Protein AF-A0A923ECX7-F1 (afdb_monomer_lite)

Foldseek 3Di:
DDDDPPPPPPPPPPDDDPVNVVVVVVVVVVVVVVVVVVVVVVVVVVVQVVLVVVQVVLVVQLCVVVQVLQQQFQDKDAPPDDDQWGIWGQGPVRKIKTWGWDFDQDAPNFTWIWIWIDTPVDIDTSHTQFHPNAWDFDDDPQKTWIWTWHAGNNRDTDIDIDIHGYLHPQDDDDDDDDDDDDDDDPPDDDDPPPLAADDDDAWFEWDCGNNDTDGDPDPVDDIFEYEDDELAEDEHQEHAAATEAEYEADANYEQEYEAQYDYEAHYQEYAHENYEYEYEYEEQHEHEYAYEHAEEYEEENYEAYYHYHYAQHYEWEYHHEYQYEYAYENYEAEFEEEHNYETEYEHEYQEEYAYELYEHEYEYAAQYEFEYYHEYQAEYHHHNYEHEGDYHHNYEYEYEYEYNHYYDHDYDYDDDPYDYHYD

InterPro domains:
  IPR012902 Prokaryotic N-terminal methylation site [PF07963] (13-36)
  IPR012902 Prokaryotic N-terminal methylation site [PS00409] (14-34)
  IPR012902 Prokaryotic N-terminal methylation site [TIGR02532] (13-35)

Secondary structure (DSSP, 8-state):
--------------PPPHHHHHHHHHHHHHHHHHHHHHHHHHHHHHHHHHHHHHHHHHHHHHHHHHHHHHHHEEEEEE--SSSSEEEEEEETTS-EEEEEEEEEEEETTEEEEEEEEE-SS-EEEEEEEEEEEEEEEEEETTEEEEEEEEE-TTS-EEEEEEEEE-GGGSS--PPPP--------TT-PPP---TT-EEEESS--EEEETTEEEE---TTS-TTEEEE-TT-EEEEEEEEEEESSEEEE-TT-EEEEEEEEEEEEEESEEEEES-EEEEEEESS-EEEEEEEESS-EEEES-EEEEEEE-STT-EEEEEEEESS-EEEES-EEEEEE-SSPEEEEEEEESS-EEEET-EEEEEEETT-EEEEEEEESS-EEEEEEEEEEEEESS-EEEEEEEESS-EEEEE---SS-PEEEE-

pLDDT: mean 78.57, std 20.18, range [27.91, 98.38]

Sequence (423 aa):
MNLYRINNICYYKKGFTLLELIISLSILSFVIGTAYILINSSSRLVKRQVSNTNSQDDIRMAVEWITKDIKEGKEIICNSGQGDELYVVKKENNKIIKYKKKESGKISNENIYKIIRESDKDKFILVENICKDGFSIDKKDNLYNVSLIIKDKLNKDRYMKFNVSSRMNLAIVDKPDEGDSDNKDPTKPYIDIDNNGKFDGEDYNVDFINGIYHWKDDKKYEKGVLVFPSNFIVNGTTIICNCRDGIRIDENVILGTTNEGKINLITKNLIARKAIININGHGNKNEQINIQTTGVINVQYAKLIAYGQGSHKSKTSVNIKSQGSIDGSYCEITSNGGGGSFGNVQIYSSSSIMLGYSKIQCSSNGNGKSEVVINANGAINCSYSNVIANKNGNSNSYIKISSLGGTNASFATKEGNGMIIIK

Structure (mmCIF, N/CA/C/O backbone):
data_AF-A0A923ECX7-F1
#
_entry.id   AF-A0A923ECX7-F1
#
loop_
_atom_site.group_PDB
_atom_site.id
_atom_site.type_symbol
_atom_site.label_atom_id
_atom_site.label_alt_id
_atom_site.label_comp_id
_atom_site.label_asym_id
_atom_site.label_entity_id
_atom_site.label_seq_id
_atom_site.pdbx_PDB_ins_code
_atom_site.Cartn_x
_atom_site.Cartn_y
_atom_site.Cartn_z
_atom_site.occupancy
_atom_site.B_iso_or_equiv
_atom_site.auth_seq_id
_atom_site.auth_comp_id
_atom_site.auth_asym_id
_atom_site.auth_atom_id
_atom_site.pdbx_PDB_model_num
ATOM 1 N N . MET A 1 1 ? 61.532 49.252 -52.224 1.00 44.12 1 MET A N 1
ATOM 2 C CA . MET A 1 1 ? 61.293 50.566 -51.595 1.00 44.12 1 MET A CA 1
ATOM 3 C C . MET A 1 1 ? 59.875 50.559 -51.037 1.00 44.12 1 MET A C 1
ATOM 5 O O . MET A 1 1 ? 58.923 50.798 -51.762 1.00 44.12 1 MET A O 1
ATOM 9 N N . ASN A 1 2 ? 59.745 50.130 -49.781 1.00 44.38 2 ASN A N 1
ATOM 10 C CA . ASN A 1 2 ? 58.521 50.258 -48.989 1.00 44.38 2 ASN A CA 1
ATOM 11 C C . ASN A 1 2 ? 58.399 51.714 -48.526 1.00 44.38 2 ASN A C 1
ATOM 13 O O . ASN A 1 2 ? 59.413 52.265 -48.112 1.00 44.38 2 ASN A O 1
ATOM 17 N N . LEU A 1 3 ? 57.196 52.295 -48.521 1.00 42.22 3 LEU A N 1
ATOM 18 C CA . LEU A 1 3 ? 56.516 52.703 -47.281 1.00 42.22 3 LEU A CA 1
ATOM 19 C C . LEU A 1 3 ? 55.187 53.428 -47.571 1.00 42.22 3 LEU A C 1
ATOM 21 O O . LEU A 1 3 ? 55.149 54.546 -48.067 1.00 42.22 3 LEU A O 1
ATOM 25 N N . TYR A 1 4 ? 54.108 52.737 -47.195 1.00 47.16 4 TYR A N 1
ATOM 26 C CA . TYR A 1 4 ? 52.995 53.234 -46.383 1.00 47.16 4 TYR A CA 1
ATOM 27 C C . TYR A 1 4 ? 52.273 54.519 -46.810 1.00 47.16 4 TYR A C 1
ATOM 29 O O . TYR A 1 4 ? 52.542 55.619 -46.333 1.00 47.16 4 TYR A O 1
ATOM 37 N N . ARG A 1 5 ? 51.183 54.323 -47.556 1.00 48.28 5 ARG A N 1
ATOM 38 C CA . ARG A 1 5 ? 50.031 55.229 -47.541 1.00 48.28 5 ARG A CA 1
ATOM 39 C C . ARG A 1 5 ? 49.130 54.821 -46.369 1.00 48.28 5 ARG A C 1
ATOM 41 O O . ARG A 1 5 ? 48.345 53.883 -46.478 1.00 48.28 5 ARG A O 1
ATOM 48 N N . ILE A 1 6 ? 49.295 55.482 -45.224 1.00 54.34 6 ILE A N 1
ATOM 49 C CA . ILE A 1 6 ? 48.416 55.329 -44.057 1.00 54.34 6 ILE A CA 1
ATOM 50 C C . ILE A 1 6 ? 47.076 55.991 -44.401 1.00 54.34 6 ILE A C 1
ATOM 52 O O . ILE A 1 6 ? 46.907 57.199 -44.251 1.00 54.34 6 ILE A O 1
ATOM 56 N N . ASN A 1 7 ? 46.117 55.201 -44.882 1.00 51.62 7 ASN A N 1
ATOM 57 C CA . ASN A 1 7 ? 44.710 55.582 -44.826 1.00 51.62 7 ASN A CA 1
ATOM 58 C C . ASN A 1 7 ? 44.239 55.359 -43.388 1.00 51.62 7 ASN A C 1
ATOM 60 O O . ASN A 1 7 ? 43.848 54.253 -43.015 1.00 51.62 7 ASN A O 1
ATOM 64 N N . ASN A 1 8 ? 44.293 56.414 -42.577 1.00 52.91 8 ASN A N 1
ATOM 65 C CA . ASN A 1 8 ? 43.590 56.471 -41.301 1.00 52.91 8 ASN A CA 1
ATOM 66 C C . ASN A 1 8 ? 42.079 56.426 -41.572 1.00 52.91 8 ASN A C 1
ATOM 68 O O . ASN A 1 8 ? 41.417 57.457 -41.674 1.00 52.91 8 ASN A O 1
ATOM 72 N N . ILE A 1 9 ? 41.526 55.218 -41.704 1.00 57.53 9 ILE A N 1
ATOM 73 C CA . ILE A 1 9 ? 40.089 54.986 -41.570 1.00 57.53 9 ILE A CA 1
ATOM 74 C C . ILE A 1 9 ? 39.787 55.183 -40.089 1.00 57.53 9 ILE A C 1
ATOM 76 O O . ILE A 1 9 ? 39.960 54.289 -39.261 1.00 57.53 9 ILE A O 1
ATOM 80 N N . CYS A 1 10 ? 39.398 56.407 -39.749 1.00 55.47 10 CYS A N 1
ATOM 81 C CA . CYS A 1 10 ? 38.879 56.739 -38.439 1.00 55.47 10 CYS A CA 1
ATOM 82 C C . CYS A 1 10 ? 37.542 55.998 -38.288 1.00 55.47 10 CYS A C 1
ATOM 84 O O . CYS A 1 10 ? 36.508 56.443 -38.786 1.00 55.47 10 CYS A O 1
ATOM 86 N N . TYR A 1 11 ? 37.572 54.815 -37.671 1.00 56.34 11 TYR A N 1
ATOM 87 C CA . TYR A 1 11 ? 36.369 54.094 -37.278 1.00 56.34 11 TYR A CA 1
ATOM 88 C C . TYR A 1 11 ? 35.638 54.944 -36.238 1.00 56.34 11 TYR A C 1
ATOM 90 O O . TYR A 1 11 ? 35.930 54.866 -35.044 1.00 56.34 11 TYR A O 1
ATOM 98 N N . TYR A 1 12 ? 34.683 55.762 -36.681 1.00 54.53 12 TYR A N 1
ATOM 99 C CA . TYR A 1 12 ? 33.676 56.328 -35.794 1.00 54.53 12 TYR A CA 1
ATOM 100 C C . TYR A 1 12 ? 32.931 55.154 -35.159 1.00 54.53 12 TYR A C 1
ATOM 102 O O . TYR A 1 12 ? 32.028 54.567 -35.759 1.00 54.53 12 TYR A O 1
ATOM 110 N N . LYS A 1 13 ? 33.338 54.771 -33.944 1.00 62.47 13 LYS A N 1
ATOM 111 C CA . LYS A 1 13 ? 32.546 53.891 -33.090 1.00 62.47 13 LYS A CA 1
ATOM 112 C C . LYS A 1 13 ? 31.227 54.621 -32.863 1.00 62.47 13 LYS A C 1
ATOM 114 O O . LYS A 1 13 ? 31.199 55.603 -32.126 1.00 62.47 13 LYS A O 1
ATOM 119 N N . LYS A 1 14 ? 30.166 54.202 -33.560 1.00 66.38 14 LYS A N 1
ATOM 120 C CA . LYS A 1 14 ? 28.811 54.723 -33.357 1.00 66.38 14 LYS A CA 1
ATOM 121 C C . LYS A 1 14 ? 28.456 54.487 -31.889 1.00 66.38 14 LYS A C 1
ATOM 123 O O . LYS A 1 14 ? 28.218 53.352 -31.488 1.00 66.38 14 LYS A O 1
ATOM 128 N N . GLY A 1 15 ? 28.544 55.539 -31.080 1.00 70.69 15 GLY A N 1
ATOM 129 C CA . GLY A 1 15 ? 28.061 55.517 -29.707 1.00 70.69 15 GLY A CA 1
ATOM 130 C C . GLY A 1 15 ? 26.546 55.354 -29.705 1.00 70.69 15 GLY A C 1
ATOM 131 O O . GLY A 1 15 ? 25.884 55.724 -30.674 1.00 70.69 15 GLY A O 1
ATOM 132 N N . PHE A 1 16 ? 26.006 54.798 -28.623 1.00 74.38 16 PHE A N 1
ATOM 133 C CA . PHE A 1 16 ? 24.562 54.770 -28.409 1.00 74.38 16 PHE A CA 1
ATOM 134 C C . PHE A 1 16 ? 24.008 56.190 -28.456 1.00 74.38 16 PHE A C 1
ATOM 136 O O . PHE A 1 16 ? 24.549 57.099 -27.819 1.00 74.38 16 PHE A O 1
ATOM 143 N N . THR A 1 17 ? 22.924 56.385 -29.199 1.00 87.62 17 THR A N 1
ATOM 144 C CA . THR A 1 17 ? 22.211 57.658 -29.147 1.00 87.62 17 THR A CA 1
ATOM 145 C C . THR A 1 17 ? 21.542 57.803 -27.778 1.00 87.62 17 THR A C 1
ATOM 147 O O . THR A 1 17 ? 21.136 56.822 -27.152 1.00 87.62 17 THR A O 1
ATOM 150 N N . LEU A 1 18 ? 21.413 59.041 -27.290 1.00 86.00 18 LEU A N 1
ATOM 151 C CA . LEU A 1 18 ? 20.777 59.322 -25.997 1.00 86.00 18 LEU A CA 1
ATOM 152 C C . LEU A 1 18 ? 19.361 58.719 -25.913 1.00 86.00 18 LEU A C 1
ATOM 154 O O . LEU A 1 18 ? 18.953 58.221 -24.867 1.00 86.00 18 LEU A O 1
ATOM 158 N N . LEU A 1 19 ? 18.634 58.719 -27.034 1.00 90.56 19 LEU A N 1
ATOM 159 C CA . LEU A 1 19 ? 17.286 58.166 -27.135 1.00 90.56 19 LEU A CA 1
ATOM 160 C C . LEU A 1 19 ? 17.271 56.634 -26.996 1.00 90.56 19 LEU A C 1
ATOM 162 O O . LEU A 1 19 ? 16.462 56.105 -26.237 1.00 90.56 19 LEU A O 1
ATOM 166 N N . GLU A 1 20 ? 18.194 55.921 -27.648 1.00 87.50 20 GLU A N 1
ATOM 167 C CA . GLU A 1 20 ? 18.338 54.465 -27.482 1.00 87.50 20 GLU A CA 1
ATOM 168 C C . GLU A 1 20 ? 18.695 54.090 -26.039 1.00 87.50 20 GLU A C 1
ATOM 170 O O . GLU A 1 20 ? 18.205 53.083 -25.524 1.00 87.50 20 GLU A O 1
ATOM 175 N N . LEU A 1 21 ? 19.499 54.914 -25.358 1.00 91.62 21 LEU A N 1
ATOM 176 C CA . LEU A 1 21 ? 19.841 54.711 -23.952 1.00 91.62 21 LEU A CA 1
ATOM 177 C C . LEU A 1 21 ? 18.613 54.866 -23.040 1.00 91.62 21 LEU A C 1
ATOM 179 O O . LEU A 1 21 ? 18.377 54.010 -22.190 1.00 91.62 21 LEU A O 1
ATOM 183 N N . ILE A 1 22 ? 17.799 55.909 -23.236 1.00 94.81 22 ILE A N 1
ATOM 184 C CA . ILE A 1 22 ? 16.573 56.136 -22.449 1.00 94.81 22 ILE A CA 1
ATOM 185 C C . ILE A 1 22 ? 15.572 54.991 -22.645 1.00 94.81 22 ILE A C 1
ATOM 187 O O . ILE A 1 22 ? 15.003 54.491 -21.670 1.00 94.81 22 ILE A O 1
ATOM 191 N N . ILE A 1 23 ? 15.381 54.537 -23.888 1.00 94.69 23 ILE A N 1
ATOM 192 C CA . ILE A 1 23 ? 14.493 53.407 -24.194 1.00 94.69 23 ILE A CA 1
ATOM 193 C C . ILE A 1 23 ? 15.022 52.125 -23.541 1.00 94.69 23 ILE A C 1
ATOM 195 O O . ILE A 1 23 ? 14.266 51.421 -22.871 1.00 94.69 23 ILE A O 1
ATOM 199 N N . SER A 1 24 ? 16.323 51.850 -23.669 1.00 95.75 24 SER A N 1
ATOM 200 C CA . SER A 1 24 ? 16.950 50.659 -23.083 1.00 95.75 24 SER A CA 1
ATOM 201 C C . SER A 1 24 ? 16.839 50.648 -21.559 1.00 95.75 24 SER A C 1
ATOM 203 O O . SER A 1 24 ? 16.496 49.621 -20.977 1.00 95.75 24 SER A O 1
ATOM 205 N N . LEU A 1 25 ? 17.062 51.794 -20.906 1.00 95.69 25 LEU A N 1
ATOM 206 C CA . LEU A 1 25 ? 16.891 51.938 -19.460 1.00 95.69 25 LEU A CA 1
ATOM 207 C C . LEU A 1 25 ? 15.435 51.735 -19.038 1.00 95.69 25 LEU A C 1
ATOM 209 O O . LEU A 1 25 ? 15.187 51.046 -18.054 1.00 95.69 25 LEU A O 1
ATOM 213 N N . SER A 1 26 ? 14.475 52.260 -19.800 1.00 95.06 26 SER A N 1
ATOM 214 C CA . SER A 1 26 ? 13.045 52.104 -19.502 1.00 95.06 26 SER A CA 1
ATOM 215 C C . SER A 1 26 ? 12.607 50.639 -19.577 1.00 95.06 26 SER A C 1
ATOM 217 O O . SER A 1 26 ? 11.940 50.137 -18.669 1.00 95.06 26 SER A O 1
ATOM 219 N N . ILE A 1 27 ? 13.037 49.923 -20.623 1.00 96.56 27 ILE A N 1
ATOM 220 C CA . ILE A 1 27 ? 12.780 48.484 -20.768 1.00 96.56 27 ILE A CA 1
ATOM 221 C C . ILE A 1 27 ? 13.458 47.716 -19.630 1.00 96.56 27 ILE A C 1
ATOM 223 O O . ILE A 1 27 ? 12.826 46.869 -19.000 1.00 96.56 27 ILE A O 1
ATOM 227 N N . LEU A 1 28 ? 14.716 48.035 -19.316 1.00 96.31 28 LEU A N 1
ATOM 228 C CA . LEU A 1 28 ? 15.448 47.379 -18.238 1.00 96.31 28 LEU A CA 1
ATOM 229 C C . LEU A 1 28 ? 14.767 47.588 -16.877 1.00 96.31 28 LEU A C 1
ATOM 231 O O . LEU A 1 28 ? 14.611 46.629 -16.126 1.00 96.31 28 LEU A O 1
ATOM 235 N N . SER A 1 29 ? 14.300 48.801 -16.568 1.00 97.00 29 SER A N 1
ATOM 236 C CA . SER A 1 29 ? 13.544 49.080 -15.341 1.00 97.00 29 SER A CA 1
ATOM 237 C C . SER A 1 29 ? 12.246 48.275 -15.269 1.00 97.00 29 SER A C 1
ATOM 239 O O . SER A 1 29 ? 11.916 47.748 -14.207 1.00 97.00 29 SER A O 1
ATOM 241 N N . PHE A 1 30 ? 11.539 48.113 -16.390 1.00 97.06 30 PHE A N 1
ATOM 242 C CA . PHE A 1 30 ? 10.338 47.278 -16.451 1.00 97.06 30 PHE A CA 1
ATOM 243 C C . PHE A 1 30 ? 10.651 45.791 -16.214 1.00 97.06 30 PHE A C 1
ATOM 245 O O . PHE A 1 30 ? 9.969 45.118 -15.436 1.00 97.06 30 PHE A O 1
ATOM 252 N N . VAL A 1 31 ? 11.723 45.277 -16.823 1.00 97.06 31 VAL A N 1
ATOM 253 C CA . VAL A 1 31 ? 12.187 43.895 -16.618 1.00 97.06 31 VAL A CA 1
ATOM 254 C C . VAL A 1 31 ? 12.601 43.664 -15.162 1.00 97.06 31 VAL A C 1
ATOM 256 O O . VAL A 1 31 ? 12.205 42.671 -14.556 1.00 97.06 31 VAL A O 1
ATOM 259 N N . ILE A 1 32 ? 13.332 44.600 -14.553 1.00 97.19 32 ILE A N 1
ATOM 260 C CA . ILE A 1 32 ? 13.718 44.511 -13.137 1.00 97.19 32 ILE A CA 1
ATOM 261 C C . ILE A 1 32 ? 12.479 44.561 -12.233 1.00 97.19 32 ILE A C 1
ATOM 263 O O . ILE A 1 32 ? 12.372 43.771 -11.294 1.00 97.19 32 ILE A O 1
ATOM 267 N N . GLY A 1 33 ? 11.517 45.442 -12.523 1.00 97.56 33 GLY A N 1
ATOM 268 C CA . GLY A 1 33 ? 10.275 45.554 -11.756 1.00 97.56 33 GLY A CA 1
ATOM 269 C C . GLY A 1 33 ? 9.442 44.270 -11.791 1.00 97.56 33 GLY A C 1
ATOM 270 O O . GLY A 1 33 ? 9.009 43.776 -10.748 1.00 97.56 33 GLY A O 1
ATOM 271 N N . THR A 1 34 ? 9.267 43.680 -12.974 1.00 96.00 34 THR A N 1
ATOM 272 C CA . THR A 1 34 ? 8.549 42.404 -13.133 1.00 96.00 34 THR A CA 1
ATOM 273 C C . THR A 1 34 ? 9.282 41.249 -12.449 1.00 96.00 34 THR A C 1
ATOM 275 O O . THR A 1 34 ? 8.654 40.486 -11.710 1.00 96.00 34 THR A O 1
ATOM 278 N N . ALA A 1 35 ? 10.609 41.161 -12.592 1.00 95.44 35 ALA A N 1
ATOM 279 C CA . ALA A 1 35 ? 11.425 40.172 -11.889 1.00 95.44 35 ALA A CA 1
ATOM 280 C C . ALA A 1 35 ? 11.294 40.299 -10.361 1.00 95.44 35 ALA A C 1
ATOM 282 O O . ALA A 1 35 ? 11.102 39.298 -9.670 1.00 95.44 35 ALA A O 1
ATOM 283 N N . TYR A 1 36 ? 11.315 41.523 -9.825 1.00 96.88 36 TYR A N 1
ATOM 284 C CA . TYR A 1 36 ? 11.141 41.769 -8.393 1.00 96.88 36 TYR A CA 1
ATOM 285 C C . TYR A 1 36 ? 9.770 41.297 -7.879 1.00 96.88 36 TYR A C 1
ATOM 287 O O . TYR A 1 36 ? 9.687 40.630 -6.843 1.00 96.88 36 TYR A O 1
ATOM 295 N N . ILE A 1 37 ? 8.688 41.579 -8.616 1.00 95.38 37 ILE A N 1
ATOM 296 C CA . ILE A 1 37 ? 7.331 41.123 -8.269 1.00 95.38 37 ILE A CA 1
ATOM 297 C C . ILE A 1 37 ? 7.249 39.589 -8.279 1.00 95.38 37 ILE A C 1
ATOM 299 O O . ILE A 1 37 ? 6.684 38.990 -7.355 1.00 95.38 37 ILE A O 1
ATOM 303 N N . LEU A 1 38 ? 7.842 38.938 -9.283 1.00 93.25 38 LEU A N 1
ATOM 304 C CA . LEU A 1 38 ? 7.884 37.477 -9.383 1.00 93.25 38 LEU A CA 1
ATOM 305 C C . LEU A 1 38 ? 8.668 36.843 -8.229 1.00 93.25 38 LEU A C 1
ATOM 307 O O . LEU A 1 38 ? 8.201 35.879 -7.622 1.00 93.25 38 LEU A O 1
ATOM 311 N N . ILE A 1 39 ? 9.817 37.411 -7.861 1.00 94.50 39 ILE A N 1
ATOM 312 C CA . ILE A 1 39 ? 10.623 36.919 -6.735 1.00 94.50 39 ILE A CA 1
ATOM 313 C C . ILE A 1 39 ? 9.860 37.076 -5.414 1.00 94.50 39 ILE A C 1
ATOM 315 O O . ILE A 1 39 ? 9.792 36.138 -4.616 1.00 94.50 39 ILE A O 1
ATOM 319 N N . ASN A 1 40 ? 9.235 38.233 -5.178 1.00 91.50 40 ASN A N 1
ATOM 320 C CA . ASN A 1 40 ? 8.508 38.491 -3.935 1.00 91.50 40 ASN A CA 1
ATOM 321 C C . ASN A 1 40 ? 7.253 37.607 -3.807 1.00 91.50 40 ASN A C 1
ATOM 323 O O . ASN A 1 40 ? 6.985 37.044 -2.742 1.00 91.50 40 ASN A O 1
ATOM 327 N N . SER A 1 41 ? 6.499 37.429 -4.896 1.00 89.62 41 SER A N 1
ATOM 328 C CA . SER A 1 41 ? 5.339 36.527 -4.922 1.00 89.62 41 SER A CA 1
ATOM 329 C C . SER A 1 41 ? 5.745 35.065 -4.707 1.00 89.62 41 SER A C 1
ATOM 331 O O . SER A 1 41 ? 5.146 34.391 -3.865 1.00 89.62 41 SER A O 1
ATOM 333 N N . SER A 1 42 ? 6.818 34.608 -5.357 1.00 89.06 42 SER A N 1
ATOM 334 C CA . SER A 1 42 ? 7.366 33.257 -5.177 1.00 89.06 42 SER A CA 1
ATOM 335 C C . SER A 1 42 ? 7.837 33.021 -3.742 1.00 89.06 42 SER A C 1
ATOM 337 O O . SER A 1 42 ? 7.477 32.019 -3.128 1.00 89.06 42 SER A O 1
ATOM 339 N N . SER A 1 43 ? 8.561 33.976 -3.149 1.00 89.69 43 SER A N 1
ATOM 340 C CA . SER A 1 43 ? 9.013 33.885 -1.754 1.00 89.69 43 SER A CA 1
ATOM 341 C C . SER A 1 43 ? 7.839 33.766 -0.774 1.00 89.69 43 SER A C 1
ATOM 343 O O . SER A 1 43 ? 7.860 32.938 0.141 1.00 89.69 43 SER A O 1
ATOM 345 N N . ARG A 1 44 ? 6.768 34.546 -0.981 1.00 83.38 44 ARG A N 1
ATOM 346 C CA . ARG A 1 44 ? 5.542 34.459 -0.170 1.00 83.38 44 ARG A CA 1
ATOM 347 C C . ARG A 1 44 ? 4.851 33.103 -0.319 1.00 83.38 44 ARG A C 1
ATOM 349 O O . ARG A 1 44 ? 4.377 32.562 0.680 1.00 83.38 44 ARG A O 1
ATOM 356 N N . LEU A 1 45 ? 4.800 32.553 -1.532 1.00 83.62 45 LEU A N 1
ATOM 357 C CA . LEU A 1 45 ? 4.201 31.246 -1.802 1.00 83.62 45 LEU A CA 1
ATOM 358 C C . LEU A 1 45 ? 4.989 30.120 -1.125 1.00 83.62 45 LEU A C 1
ATOM 360 O O . LEU A 1 45 ? 4.395 29.327 -0.398 1.00 83.62 45 LEU A O 1
ATOM 364 N N . VAL A 1 46 ? 6.317 30.111 -1.265 1.00 83.75 46 VAL A N 1
ATOM 365 C CA . VAL A 1 46 ? 7.191 29.122 -0.613 1.00 83.75 46 VAL A CA 1
ATOM 366 C C . VAL A 1 46 ? 7.035 29.179 0.906 1.00 83.75 46 VAL A C 1
ATOM 368 O O . VAL A 1 46 ? 6.824 28.149 1.540 1.00 83.75 46 VAL A O 1
ATOM 371 N N . LYS A 1 47 ? 7.034 30.376 1.508 1.00 76.38 47 LYS A N 1
ATOM 372 C CA . LYS A 1 47 ? 6.813 30.529 2.959 1.00 76.38 47 LYS A CA 1
ATOM 373 C C . LYS A 1 47 ? 5.453 29.984 3.410 1.00 76.38 47 LYS A C 1
ATOM 375 O O . LYS A 1 47 ? 5.367 29.373 4.475 1.00 76.38 47 LYS A O 1
ATOM 380 N N . ARG A 1 48 ? 4.393 30.183 2.617 1.00 76.81 48 ARG A N 1
ATOM 381 C CA . ARG A 1 48 ? 3.064 29.606 2.890 1.00 76.81 48 ARG A CA 1
ATOM 382 C C . ARG A 1 48 ? 3.080 28.084 2.786 1.00 76.81 48 ARG A C 1
ATOM 384 O O . ARG A 1 48 ? 2.509 27.424 3.647 1.00 76.81 48 ARG A O 1
ATOM 391 N N . GLN A 1 49 ? 3.745 27.538 1.773 1.00 78.69 49 GLN A N 1
ATOM 392 C CA . GLN A 1 49 ? 3.836 26.097 1.563 1.00 78.69 49 GLN A CA 1
ATOM 393 C C . GLN A 1 49 ? 4.609 25.411 2.690 1.00 78.69 49 GLN A C 1
ATOM 395 O O . GLN A 1 49 ? 4.073 24.491 3.294 1.00 78.69 49 GLN A O 1
ATOM 400 N N . VAL A 1 50 ? 5.789 25.924 3.056 1.00 77.50 50 VAL A N 1
ATOM 401 C CA . VAL A 1 50 ? 6.571 25.418 4.198 1.00 77.50 50 VAL A CA 1
ATOM 402 C C . VAL A 1 50 ? 5.746 25.463 5.483 1.00 77.50 50 VAL A C 1
ATOM 404 O O . VAL A 1 50 ? 5.701 24.493 6.230 1.00 77.50 50 VAL A O 1
ATOM 407 N N . SER A 1 51 ? 5.026 26.564 5.724 1.00 74.19 51 SER A N 1
ATOM 408 C CA . SER A 1 51 ? 4.163 26.662 6.901 1.00 74.19 51 SER A CA 1
ATOM 409 C C . SER A 1 51 ? 3.030 25.635 6.897 1.00 74.19 51 SER A C 1
ATOM 411 O O . SER A 1 51 ? 2.687 25.132 7.959 1.00 74.19 51 SER A O 1
ATOM 413 N N . ASN A 1 52 ? 2.437 25.344 5.737 1.00 74.50 52 ASN A N 1
ATOM 414 C CA . ASN A 1 52 ? 1.379 24.344 5.619 1.00 74.50 52 ASN A CA 1
ATOM 415 C C . ASN A 1 52 ? 1.909 22.926 5.839 1.00 74.50 52 ASN A C 1
ATOM 417 O O . ASN A 1 52 ? 1.239 22.152 6.517 1.00 74.50 52 ASN A O 1
ATOM 421 N N . THR A 1 53 ? 3.085 22.606 5.292 1.00 77.06 53 THR A N 1
ATOM 422 C CA . THR A 1 53 ? 3.746 21.309 5.479 1.00 77.06 53 THR A CA 1
ATOM 423 C C . THR A 1 53 ? 4.064 21.075 6.950 1.00 77.06 53 THR A C 1
ATOM 425 O O . THR A 1 53 ? 3.618 20.078 7.503 1.00 77.06 53 THR A O 1
ATOM 428 N N . ASN A 1 54 ? 4.704 22.038 7.621 1.00 77.69 54 ASN A N 1
ATOM 429 C CA . ASN A 1 54 ? 5.027 21.903 9.043 1.00 77.69 54 ASN A CA 1
ATOM 430 C C . ASN A 1 54 ? 3.765 21.698 9.895 1.00 77.69 54 ASN A C 1
ATOM 432 O O . ASN A 1 54 ? 3.724 20.800 10.724 1.00 77.69 54 ASN A O 1
ATOM 436 N N . SER A 1 55 ? 2.693 22.460 9.640 1.00 77.31 55 SER A N 1
ATOM 437 C CA . SER A 1 55 ? 1.428 22.256 10.357 1.00 77.31 55 SER A CA 1
ATOM 438 C C . SER A 1 55 ? 0.804 20.881 10.095 1.00 77.31 55 SER A C 1
ATOM 440 O O . SER A 1 55 ? 0.165 20.334 10.986 1.00 77.31 55 SER A O 1
ATOM 442 N N . GLN A 1 56 ? 0.952 20.314 8.893 1.00 79.56 56 GLN A N 1
ATOM 443 C CA . GLN A 1 56 ? 0.481 18.956 8.594 1.00 79.56 56 GLN A CA 1
ATOM 444 C C . GLN A 1 56 ? 1.309 17.889 9.317 1.00 79.56 56 GLN A C 1
ATOM 446 O O . GLN A 1 56 ? 0.737 16.912 9.803 1.00 79.56 56 GLN A O 1
ATOM 451 N N . ASP A 1 57 ? 2.621 18.086 9.421 1.00 79.25 57 ASP A N 1
ATOM 452 C CA . ASP A 1 57 ? 3.511 17.179 10.145 1.00 79.25 57 ASP A CA 1
ATOM 453 C C . ASP A 1 57 ? 3.248 17.221 11.658 1.00 79.25 57 ASP A C 1
ATOM 455 O O . ASP A 1 57 ? 3.100 16.165 12.277 1.00 79.25 57 ASP A O 1
ATOM 459 N N . ASP A 1 58 ? 3.063 18.414 12.237 1.00 82.62 58 ASP A N 1
ATOM 460 C CA . ASP A 1 58 ? 2.673 18.588 13.644 1.00 82.62 58 ASP A CA 1
ATOM 461 C C . ASP A 1 58 ? 1.335 17.895 13.936 1.00 82.62 58 ASP A C 1
ATOM 463 O O . ASP A 1 58 ? 1.188 17.173 14.923 1.00 82.62 58 ASP A O 1
ATOM 467 N N . ILE A 1 59 ? 0.358 18.055 13.035 1.00 83.44 59 ILE A N 1
ATOM 468 C CA . ILE A 1 59 ? -0.937 17.372 13.108 1.00 83.44 59 ILE A CA 1
ATOM 469 C C . ILE A 1 59 ? -0.757 15.855 13.107 1.00 83.44 59 ILE A C 1
ATOM 471 O O . ILE A 1 59 ? -1.332 15.155 13.943 1.00 83.44 59 ILE A O 1
ATOM 475 N N . ARG A 1 60 ? 0.025 15.334 12.159 1.00 82.44 60 ARG A N 1
ATOM 476 C CA . ARG A 1 60 ? 0.262 13.898 12.024 1.00 82.44 60 ARG A CA 1
ATOM 477 C C . ARG A 1 60 ? 0.900 13.334 13.290 1.00 82.44 60 ARG A C 1
ATOM 479 O O . ARG A 1 60 ? 0.434 12.315 13.796 1.00 82.44 60 ARG A O 1
ATOM 486 N N . MET A 1 61 ? 1.913 14.018 13.816 1.00 87.25 61 MET A N 1
ATOM 487 C CA . MET A 1 61 ? 2.581 13.645 15.059 1.00 87.25 61 MET A CA 1
ATOM 488 C C . MET A 1 61 ? 1.608 13.681 16.246 1.00 87.25 61 MET A C 1
ATOM 490 O O . MET A 1 61 ? 1.593 12.749 17.053 1.00 87.25 61 MET A O 1
ATOM 494 N N . ALA A 1 62 ? 0.752 14.704 16.333 1.00 88.69 62 ALA A N 1
ATOM 495 C CA . ALA A 1 62 ? -0.271 14.800 17.368 1.00 88.69 62 ALA A CA 1
ATOM 496 C C . ALA A 1 62 ? -1.235 13.609 17.340 1.00 88.69 62 ALA A C 1
ATOM 498 O O . ALA A 1 62 ? -1.475 12.986 18.375 1.00 88.69 62 ALA A O 1
ATOM 499 N N . VAL A 1 63 ? -1.739 13.245 16.158 1.00 85.62 63 VAL A N 1
ATOM 500 C CA . VAL A 1 63 ? -2.632 12.090 15.995 1.00 85.62 63 VAL A CA 1
ATOM 501 C C . VAL A 1 63 ? -1.951 10.792 16.366 1.00 85.62 63 VAL A C 1
ATOM 503 O O . VAL A 1 63 ? -2.552 9.986 17.074 1.00 85.62 63 VAL A O 1
ATOM 506 N N . GLU A 1 64 ? -0.718 10.579 15.918 1.00 86.44 64 GLU A N 1
ATOM 507 C CA . GLU A 1 64 ? 0.020 9.351 16.196 1.00 86.44 64 GLU A CA 1
ATOM 508 C C . GLU A 1 64 ? 0.204 9.140 17.703 1.00 86.44 64 GLU A C 1
ATOM 510 O O . GLU A 1 64 ? -0.149 8.082 18.230 1.00 86.44 64 GLU A O 1
ATOM 515 N N . TRP A 1 65 ? 0.663 10.168 18.421 1.00 94.00 65 TRP A N 1
ATOM 516 C CA . TRP A 1 65 ? 0.879 10.085 19.864 1.00 94.00 65 TRP A CA 1
ATOM 517 C C . TRP A 1 65 ? -0.416 9.998 20.664 1.00 94.00 65 TRP A C 1
ATOM 519 O O . TRP A 1 65 ? -0.502 9.157 21.554 1.00 94.00 65 TRP A O 1
ATOM 529 N N . ILE A 1 66 ? -1.435 10.806 20.343 1.00 92.50 66 ILE A N 1
ATOM 530 C CA . ILE A 1 66 ? -2.740 10.719 21.019 1.00 92.50 66 ILE A CA 1
ATOM 531 C C . ILE A 1 66 ? -3.343 9.330 20.799 1.00 92.50 66 ILE A C 1
ATOM 533 O O . ILE A 1 66 ? -3.770 8.683 21.750 1.00 92.50 66 ILE A O 1
ATOM 537 N N . THR A 1 67 ? -3.318 8.825 19.564 1.00 87.88 67 THR A N 1
ATOM 538 C CA . THR A 1 67 ? -3.825 7.486 19.238 1.00 87.88 67 THR A CA 1
ATOM 539 C C . THR A 1 67 ? -3.079 6.409 20.012 1.00 87.88 67 THR A C 1
ATOM 541 O O . THR A 1 67 ? -3.706 5.523 20.592 1.00 87.88 67 THR A O 1
ATOM 544 N N . LYS A 1 68 ? -1.745 6.477 20.038 1.00 89.31 68 LYS A N 1
ATOM 545 C CA . LYS A 1 68 ? -0.906 5.524 20.764 1.00 89.31 68 LYS A CA 1
ATOM 546 C C . LYS A 1 68 ? -1.211 5.533 22.258 1.00 89.31 68 LYS A C 1
ATOM 548 O O . LYS A 1 68 ? -1.401 4.474 22.849 1.00 89.31 68 LYS A O 1
ATOM 553 N N . ASP A 1 69 ? -1.294 6.712 22.863 1.00 92.25 69 ASP A N 1
ATOM 554 C CA . ASP A 1 69 ? -1.514 6.828 24.299 1.00 92.25 69 ASP A CA 1
ATOM 555 C C . ASP A 1 69 ? -2.929 6.417 24.703 1.00 92.25 69 ASP A C 1
ATOM 557 O O . ASP A 1 69 ? -3.070 5.719 25.699 1.00 92.25 69 ASP A O 1
ATOM 561 N N . ILE A 1 70 ? -3.954 6.741 23.907 1.00 89.75 70 ILE A N 1
ATOM 562 C CA . ILE A 1 70 ? -5.324 6.248 24.126 1.00 89.75 70 ILE A CA 1
ATOM 563 C C . ILE A 1 70 ? -5.385 4.717 23.996 1.00 89.75 70 ILE A C 1
ATOM 565 O O . ILE A 1 70 ? -6.051 4.059 24.792 1.00 89.75 70 ILE A O 1
ATOM 569 N N . LYS A 1 71 ? -4.683 4.128 23.017 1.00 82.88 71 LYS A N 1
ATOM 570 C CA . LYS A 1 71 ? -4.646 2.667 22.822 1.00 82.88 71 LYS A CA 1
ATOM 571 C C . LYS A 1 71 ? -3.964 1.930 23.973 1.00 82.88 71 LYS A C 1
ATOM 573 O O . LYS A 1 71 ? -4.417 0.853 24.350 1.00 82.88 71 LYS A O 1
ATOM 578 N N . GLU A 1 72 ? -2.874 2.487 24.492 1.00 85.81 72 GLU A N 1
ATOM 579 C CA . GLU A 1 72 ? -2.100 1.931 25.612 1.00 85.81 72 GLU A CA 1
ATOM 580 C C . GLU A 1 72 ? -2.658 2.336 26.992 1.00 85.81 72 GLU A C 1
ATOM 582 O O . GLU A 1 72 ? -2.179 1.858 28.022 1.00 85.81 72 GLU A O 1
ATOM 587 N N . GLY A 1 73 ? -3.628 3.250 27.029 1.00 86.06 73 GLY A N 1
ATOM 588 C CA . GLY A 1 73 ? -4.240 3.765 28.245 1.00 86.06 73 GLY A CA 1
ATOM 589 C C . GLY A 1 73 ? -5.230 2.779 28.859 1.00 86.06 73 GLY A C 1
ATOM 590 O O . GLY A 1 73 ? -6.099 2.243 28.174 1.00 86.06 73 GLY A O 1
ATOM 591 N N . LYS A 1 74 ? -5.113 2.581 30.173 1.00 85.94 74 LYS A N 1
ATOM 592 C CA . LYS A 1 74 ? -6.092 1.883 31.014 1.00 85.94 74 LYS A CA 1
ATOM 593 C C . LYS A 1 74 ? -7.216 2.810 31.471 1.00 85.94 74 LYS A C 1
ATOM 595 O O . LYS A 1 74 ? -8.308 2.340 31.753 1.00 85.94 74 LYS A O 1
ATOM 600 N N . GLU A 1 75 ? -6.948 4.105 31.592 1.00 88.44 75 GLU A N 1
ATOM 601 C CA . GLU A 1 75 ? -7.930 5.107 32.004 1.00 88.44 75 GLU A CA 1
ATOM 602 C C . GLU A 1 75 ? -7.569 6.458 31.380 1.00 88.44 75 GLU A C 1
ATOM 604 O O . GLU A 1 75 ? -6.392 6.830 31.345 1.00 88.44 75 GLU A O 1
ATOM 609 N N . ILE A 1 76 ? -8.577 7.194 30.905 1.00 89.50 76 ILE A N 1
ATOM 610 C CA . ILE A 1 76 ? -8.434 8.573 30.427 1.00 89.50 76 ILE A CA 1
ATOM 611 C C . ILE A 1 76 ? -9.304 9.453 31.310 1.00 89.50 76 ILE A C 1
ATOM 613 O O . ILE A 1 76 ? -10.526 9.327 31.303 1.00 89.50 76 ILE A O 1
ATOM 617 N N . ILE A 1 77 ? -8.662 10.345 32.053 1.00 91.00 77 ILE A N 1
ATOM 618 C CA . ILE A 1 77 ? -9.323 11.296 32.939 1.00 91.00 77 ILE A CA 1
ATOM 619 C C . ILE A 1 77 ? -9.315 12.655 32.248 1.00 91.00 77 ILE A C 1
ATOM 621 O O . ILE A 1 77 ? -8.254 13.184 31.903 1.00 91.00 77 ILE A O 1
ATOM 625 N N . CYS A 1 78 ? -10.509 13.202 32.031 1.00 85.81 78 CYS A N 1
ATOM 626 C CA . CYS A 1 78 ? -10.690 14.567 31.561 1.00 85.81 78 CYS A CA 1
ATOM 627 C C . CYS A 1 78 ? -10.695 15.502 32.771 1.00 85.81 78 CYS A C 1
ATOM 629 O O . CYS A 1 78 ? -11.600 15.435 33.601 1.00 85.81 78 CYS A O 1
ATOM 631 N N . ASN A 1 79 ? -9.713 16.397 32.858 1.00 80.75 79 ASN A N 1
ATOM 632 C CA . ASN A 1 79 ? -9.692 17.422 33.896 1.00 80.75 79 ASN A CA 1
ATOM 633 C C . ASN A 1 79 ? -10.465 18.640 33.380 1.00 80.75 79 ASN A C 1
ATOM 635 O O . ASN A 1 79 ? -9.894 19.637 32.952 1.00 80.75 79 ASN A O 1
ATOM 639 N N . SER A 1 80 ? -11.797 18.548 33.384 1.00 60.25 80 SER A N 1
ATOM 640 C CA . SER A 1 80 ? -12.685 19.593 32.854 1.00 60.25 80 SER A CA 1
ATOM 641 C C . SER A 1 80 ? -12.833 20.824 33.763 1.00 60.25 80 SER A C 1
ATOM 643 O O . SER A 1 80 ? -13.708 21.653 33.533 1.00 60.25 80 SER A O 1
ATOM 645 N N . GLY A 1 81 ? -11.992 20.989 34.786 1.00 56.56 81 GLY A N 1
ATOM 646 C CA . GLY A 1 81 ? -12.111 22.090 35.737 1.00 56.56 81 GLY A CA 1
ATOM 647 C C . GLY A 1 81 ? -10.777 22.457 36.371 1.00 56.56 81 GLY A C 1
ATOM 648 O O . GLY A 1 81 ? -10.231 21.683 37.143 1.00 56.56 81 GLY A O 1
ATOM 649 N N . GLN A 1 82 ? -10.301 23.666 36.064 1.00 56.19 82 GLN A N 1
ATOM 650 C CA . GLN A 1 82 ? -9.212 24.384 36.744 1.00 56.19 82 GLN A CA 1
ATOM 651 C C . GLN A 1 82 ? -7.804 23.768 36.632 1.00 56.19 82 GLN A C 1
ATOM 653 O O . GLN A 1 82 ? -7.268 23.180 37.566 1.00 56.19 82 GLN A O 1
ATOM 658 N N . GLY A 1 83 ? -7.148 24.013 35.495 1.00 70.25 83 GLY A N 1
ATOM 659 C CA . GLY A 1 83 ? -5.705 23.827 35.348 1.00 70.25 83 GLY A CA 1
ATOM 660 C C . GLY A 1 83 ? -5.219 23.915 33.902 1.00 70.25 83 GLY A C 1
ATOM 661 O O . GLY A 1 83 ? -6.011 23.957 32.960 1.00 70.25 83 GLY A O 1
ATOM 662 N N . ASP A 1 84 ? -3.896 23.908 33.735 1.00 83.31 84 ASP A N 1
ATOM 663 C CA . ASP A 1 84 ? -3.248 23.739 32.428 1.00 83.31 84 ASP A CA 1
ATOM 664 C C . ASP A 1 84 ? -3.348 22.284 31.932 1.00 83.31 84 ASP A C 1
ATOM 666 O O . ASP A 1 84 ? -3.113 22.014 30.761 1.00 83.31 84 ASP A O 1
ATOM 670 N N . GLU A 1 85 ? -3.681 21.317 32.792 1.00 87.19 85 GLU A N 1
ATOM 671 C CA . GLU A 1 85 ? -3.815 19.901 32.428 1.00 87.19 85 GLU A CA 1
ATOM 672 C C . GLU A 1 85 ? -5.175 19.634 31.763 1.00 87.19 85 GLU A C 1
ATOM 674 O O . GLU A 1 85 ? -6.210 19.744 32.407 1.00 87.19 85 GLU A O 1
ATOM 679 N N . LEU A 1 86 ? -5.167 19.262 30.478 1.00 87.44 86 LEU A N 1
ATOM 680 C CA . LEU A 1 86 ? -6.366 18.890 29.718 1.00 87.44 86 LEU A CA 1
ATOM 681 C C . LEU A 1 86 ? -6.787 17.443 30.011 1.00 87.44 86 LEU A C 1
ATOM 683 O O . LEU A 1 86 ? -7.930 17.176 30.373 1.00 87.44 86 LEU A O 1
ATOM 687 N N . TYR A 1 87 ? -5.844 16.508 29.860 1.00 91.50 87 TYR A N 1
ATOM 688 C CA . TYR A 1 87 ? -6.100 15.074 30.005 1.00 91.50 87 TYR A CA 1
ATOM 689 C C . TYR A 1 87 ? -4.954 14.374 30.710 1.00 91.50 87 TYR A C 1
ATOM 691 O O . TYR A 1 87 ? -3.780 14.702 30.504 1.00 91.50 87 TYR A O 1
ATOM 699 N N . VAL A 1 88 ? -5.315 13.347 31.473 1.00 91.44 88 VAL A N 1
ATOM 700 C CA . VAL A 1 88 ? -4.380 12.418 32.093 1.00 91.44 88 VAL A CA 1
ATOM 701 C C . VAL A 1 88 ? -4.707 11.007 31.624 1.00 91.44 88 VAL A C 1
ATOM 703 O O . VAL A 1 88 ? -5.811 10.515 31.839 1.00 91.44 88 VAL A O 1
ATOM 706 N N . VAL A 1 89 ? -3.739 10.349 30.991 1.00 91.19 89 VAL A N 1
ATOM 707 C CA . VAL A 1 89 ? -3.845 8.955 30.556 1.00 91.19 89 VAL A CA 1
ATOM 708 C C . VAL A 1 89 ? -3.009 8.089 31.489 1.00 91.19 89 VAL A C 1
ATOM 710 O O . VAL A 1 89 ? -1.786 8.239 31.549 1.00 91.19 89 VAL A O 1
ATOM 713 N N . LYS A 1 90 ? -3.655 7.179 32.221 1.00 90.88 90 LYS A N 1
ATOM 714 C CA . LYS A 1 90 ? -2.971 6.191 33.066 1.00 90.88 90 LYS A CA 1
ATOM 715 C C . LYS A 1 90 ? -2.766 4.903 32.278 1.00 90.88 90 LYS A C 1
ATOM 717 O O . LYS A 1 90 ? -3.728 4.361 31.740 1.00 90.88 90 LYS A O 1
ATOM 722 N N . LYS A 1 91 ? -1.534 4.397 32.215 1.00 88.44 91 LYS A N 1
ATOM 723 C CA . LYS A 1 91 ? -1.189 3.102 31.593 1.00 88.44 91 LYS A CA 1
ATOM 724 C C . LYS A 1 91 ? -1.143 1.979 32.635 1.00 88.44 91 LYS A C 1
ATOM 726 O O . LYS A 1 91 ? -1.106 2.248 33.832 1.00 88.44 91 LYS A O 1
ATOM 731 N N . GLU A 1 92 ? -1.096 0.723 32.183 1.00 79.38 92 GLU A N 1
ATOM 732 C CA . GLU A 1 92 ? -1.083 -0.474 33.051 1.00 79.38 92 GLU A CA 1
ATOM 733 C C . GLU A 1 92 ? 0.063 -0.486 34.077 1.00 79.38 92 GLU A C 1
ATOM 735 O O . GLU A 1 92 ? -0.138 -0.882 35.220 1.00 79.38 92 GLU A O 1
ATOM 740 N N . ASN A 1 93 ? 1.238 0.040 33.720 1.00 85.12 93 ASN A N 1
ATOM 741 C CA . ASN A 1 93 ? 2.418 0.055 34.596 1.00 85.12 93 ASN A CA 1
ATOM 742 C C . ASN A 1 93 ? 2.464 1.274 35.538 1.00 85.12 93 ASN A C 1
ATOM 744 O O . ASN A 1 93 ? 3.551 1.759 35.847 1.00 85.12 93 ASN A O 1
ATOM 748 N N . ASN A 1 94 ? 1.310 1.843 35.904 1.00 84.75 94 ASN A N 1
ATOM 749 C CA . ASN A 1 94 ? 1.183 3.112 36.640 1.00 84.75 94 ASN A CA 1
ATOM 750 C C . ASN A 1 94 ? 1.896 4.316 35.991 1.00 84.75 94 ASN A C 1
ATOM 752 O O . ASN A 1 94 ? 2.042 5.360 36.624 1.00 84.75 94 ASN A O 1
ATOM 756 N N . LYS A 1 95 ? 2.316 4.207 34.723 1.00 89.19 95 LYS A N 1
ATOM 757 C CA . LYS A 1 95 ? 2.876 5.339 33.976 1.00 89.19 95 LYS A CA 1
ATOM 758 C C . LYS A 1 95 ? 1.770 6.332 33.667 1.00 89.19 95 LYS A C 1
ATOM 760 O O . LYS A 1 95 ? 0.693 5.936 33.211 1.00 89.19 95 LYS A O 1
ATOM 765 N N . ILE A 1 96 ? 2.057 7.610 33.873 1.00 92.62 96 ILE A N 1
ATOM 766 C CA . ILE A 1 96 ? 1.095 8.689 33.678 1.00 92.62 96 ILE A CA 1
ATOM 767 C C . ILE A 1 96 ? 1.556 9.556 32.515 1.00 92.62 96 ILE A C 1
ATOM 769 O O . ILE A 1 96 ? 2.703 9.996 32.461 1.00 92.62 96 ILE A O 1
ATOM 773 N N . ILE A 1 97 ? 0.640 9.821 31.588 1.00 94.12 97 ILE A N 1
ATOM 774 C CA . ILE A 1 97 ? 0.847 10.785 30.512 1.00 94.12 97 ILE A CA 1
ATOM 775 C C . ILE A 1 97 ? -0.096 11.947 30.729 1.00 94.12 97 ILE A C 1
ATOM 777 O O . ILE A 1 97 ? -1.301 11.763 30.879 1.00 94.12 97 ILE A O 1
ATOM 781 N N . LYS A 1 98 ? 0.464 13.149 30.730 1.00 95.00 98 LYS A N 1
ATOM 782 C CA . LYS A 1 98 ? -0.259 14.395 30.926 1.00 95.00 98 LYS A CA 1
ATOM 783 C C . LYS A 1 98 ? -0.224 15.207 29.646 1.00 95.00 98 LYS A C 1
ATOM 785 O O . LYS A 1 98 ? 0.844 15.454 29.086 1.00 95.00 98 LYS A O 1
ATOM 790 N N . TYR A 1 99 ? -1.388 15.671 29.218 1.00 95.12 99 TYR A N 1
ATOM 791 C CA . TYR A 1 99 ? -1.506 16.668 28.165 1.00 95.12 99 TYR A CA 1
ATOM 792 C C . TYR A 1 99 ? -1.766 18.020 28.808 1.00 95.12 99 TYR A C 1
ATOM 794 O O . TYR A 1 99 ? -2.812 18.228 29.418 1.00 95.12 99 TYR A O 1
ATOM 802 N N . LYS A 1 100 ? -0.806 18.935 28.679 1.00 94.50 100 LYS A N 1
ATOM 803 C CA . LYS A 1 100 ? -0.872 20.288 29.234 1.00 94.50 100 LYS A CA 1
ATOM 804 C C . LYS A 1 100 ? -1.054 21.314 28.130 1.00 94.50 100 LYS A C 1
ATOM 806 O O . LYS A 1 100 ? -0.326 21.294 27.145 1.00 94.50 100 LYS A O 1
ATOM 811 N N . LYS A 1 101 ? -1.986 22.236 28.301 1.00 93.50 101 LYS A N 1
ATOM 812 C CA . LYS A 1 101 ? -2.192 23.401 27.452 1.00 93.50 101 LYS A CA 1
ATOM 813 C C . LYS A 1 101 ? -1.422 24.578 28.040 1.00 93.50 101 LYS A C 1
ATOM 815 O O . LYS A 1 101 ? -1.593 24.896 29.207 1.00 93.50 101 LYS A O 1
ATOM 820 N N . LYS A 1 102 ? -0.598 25.241 27.231 1.00 94.62 102 LYS A N 1
ATOM 821 C CA . LYS A 1 102 ? 0.130 26.455 27.630 1.00 94.62 102 LYS A CA 1
ATOM 822 C C . LYS A 1 102 ? -0.074 27.552 26.596 1.00 94.62 102 LYS A C 1
ATOM 824 O O . LYS A 1 102 ? -0.006 27.273 25.402 1.00 94.62 102 LYS A O 1
ATOM 829 N N . GLU A 1 103 ? -0.318 28.783 27.037 1.00 94.50 103 GLU A N 1
ATOM 830 C CA . GLU A 1 103 ? -0.413 29.930 26.126 1.00 94.50 103 GLU A CA 1
ATOM 831 C C . GLU A 1 103 ? 0.918 30.117 25.385 1.00 94.50 103 GLU A C 1
ATOM 833 O O . GLU A 1 103 ? 1.996 30.049 25.981 1.00 94.50 103 GLU A O 1
ATOM 838 N N . SER A 1 104 ? 0.838 30.283 24.066 1.00 93.38 104 SER A N 1
ATOM 839 C CA . SER A 1 104 ? 2.002 30.416 23.186 1.00 93.38 104 SER A CA 1
ATOM 840 C C . SER A 1 104 ? 2.091 31.790 22.524 1.00 93.38 104 SER A C 1
ATOM 842 O O . SER A 1 104 ? 3.166 32.161 22.058 1.00 93.38 104 SER A O 1
ATOM 844 N N . GLY A 1 105 ? 0.992 32.547 22.467 1.00 92.44 105 GLY A N 1
ATOM 845 C CA . GLY A 1 105 ? 0.957 33.873 21.854 1.00 92.44 105 GLY A CA 1
ATOM 846 C C . GLY A 1 105 ? -0.452 34.296 21.454 1.00 92.44 105 GLY A C 1
ATOM 847 O O . GLY A 1 105 ? -1.436 33.784 21.986 1.00 92.44 105 GLY A O 1
ATOM 848 N N . LYS A 1 106 ? -0.544 35.213 20.483 1.00 89.88 106 LYS A N 1
ATOM 849 C CA . LYS A 1 106 ? -1.812 35.690 19.916 1.00 89.88 106 LYS A CA 1
ATOM 850 C C . LYS A 1 106 ? -1.787 35.662 18.389 1.00 89.88 106 LYS A C 1
ATOM 852 O O . LYS A 1 106 ? -0.792 36.062 17.788 1.00 89.88 106 LYS A O 1
ATOM 857 N N . ILE A 1 107 ? -2.894 35.251 17.774 1.00 86.00 107 ILE A N 1
ATOM 858 C CA . ILE A 1 107 ? -3.162 35.403 16.336 1.00 86.00 107 ILE A CA 1
ATOM 859 C C . ILE A 1 107 ? -4.458 36.200 16.209 1.00 86.00 107 ILE A C 1
ATOM 861 O O . ILE A 1 107 ? -5.479 35.797 16.750 1.00 86.00 107 ILE A O 1
ATOM 865 N N . SER A 1 108 ? -4.424 37.345 15.521 1.00 83.94 108 SER A N 1
ATOM 866 C CA . SER A 1 108 ? -5.614 38.183 15.282 1.00 83.94 108 SER A CA 1
ATOM 867 C C . SER A 1 108 ? -6.422 38.508 16.552 1.00 83.94 108 SER A C 1
ATOM 869 O O . SER A 1 108 ? -7.645 38.433 16.551 1.00 83.94 108 SER A O 1
ATOM 871 N N . ASN A 1 109 ? -5.729 38.875 17.638 1.00 87.56 109 ASN A N 1
ATOM 872 C CA . ASN A 1 109 ? -6.273 39.147 18.981 1.00 87.56 109 ASN A CA 1
ATOM 873 C C . ASN A 1 109 ? -6.835 37.941 19.752 1.00 87.56 109 ASN A C 1
ATOM 875 O O . ASN A 1 109 ? -7.242 38.105 20.901 1.00 87.56 109 ASN A O 1
ATOM 879 N N . GLU A 1 110 ? -6.792 36.737 19.190 1.00 87.94 110 GLU A N 1
ATOM 880 C CA . GLU A 1 110 ? -7.153 35.509 19.893 1.00 87.94 110 GLU A CA 1
ATOM 881 C C . GLU A 1 110 ? -5.903 34.859 20.494 1.00 87.94 110 GLU A C 1
ATOM 883 O O . GLU A 1 110 ? -4.881 34.703 19.817 1.00 87.94 110 GLU A O 1
ATOM 888 N N . ASN A 1 111 ? -5.969 34.476 21.772 1.00 92.38 111 ASN A N 1
ATOM 889 C CA . ASN A 1 111 ? -4.889 33.732 22.415 1.00 92.38 111 ASN A CA 1
ATOM 890 C C . ASN A 1 111 ? -4.784 32.342 21.785 1.00 92.38 111 ASN A C 1
ATOM 892 O O . ASN A 1 111 ? -5.770 31.607 21.701 1.00 92.38 111 ASN A O 1
ATOM 896 N N . ILE A 1 112 ? -3.570 31.977 21.387 1.00 92.88 112 ILE A N 1
ATOM 897 C CA . ILE A 1 112 ? -3.244 30.648 20.885 1.00 92.88 112 ILE A CA 1
ATOM 898 C C . ILE A 1 112 ? -2.450 29.866 21.919 1.00 92.88 112 ILE A C 1
ATOM 900 O O . ILE A 1 112 ? -1.626 30.404 22.664 1.00 92.88 112 ILE A O 1
ATOM 904 N N . TYR A 1 113 ? -2.678 28.562 21.925 1.00 94.19 113 TYR A N 1
ATOM 905 C CA . TYR A 1 113 ? -2.097 27.643 22.884 1.00 94.19 113 TYR A CA 1
ATOM 906 C C . TYR A 1 113 ? -1.278 26.570 22.174 1.00 94.19 113 TYR A C 1
ATOM 908 O O . TYR A 1 113 ? -1.458 26.291 20.989 1.00 94.19 113 TYR A O 1
ATOM 916 N N . LYS A 1 114 ? -0.377 25.948 22.924 1.00 94.44 114 LYS A N 1
ATOM 917 C CA . LYS A 1 114 ? 0.309 24.721 22.530 1.00 94.44 114 LYS A CA 1
ATOM 918 C C . LYS A 1 114 ? -0.039 23.598 23.489 1.00 94.44 114 LYS A C 1
ATOM 920 O O . LYS A 1 114 ? -0.209 23.841 24.686 1.00 94.44 114 LYS A O 1
ATOM 925 N N . ILE A 1 115 ? -0.119 22.380 22.966 1.00 94.62 115 ILE A N 1
ATOM 926 C CA . ILE A 1 115 ? -0.252 21.174 23.782 1.00 94.62 115 ILE A CA 1
ATOM 927 C C . ILE A 1 115 ? 1.133 20.597 24.007 1.00 94.62 115 ILE A C 1
ATOM 929 O O . ILE A 1 115 ? 1.885 20.349 23.069 1.00 94.62 115 ILE A O 1
ATOM 933 N N . ILE A 1 116 ? 1.458 20.364 25.267 1.00 95.75 116 ILE A N 1
ATOM 934 C CA . ILE A 1 116 ? 2.675 19.713 25.719 1.00 95.75 116 ILE A CA 1
ATOM 935 C C . ILE A 1 116 ? 2.274 18.331 26.211 1.00 95.75 116 ILE A C 1
ATOM 937 O O . ILE A 1 116 ? 1.435 18.205 27.104 1.00 95.75 116 ILE A O 1
ATOM 941 N N . ARG A 1 117 ? 2.884 17.302 25.632 1.00 95.62 117 ARG A N 1
ATOM 942 C CA . ARG A 1 117 ? 2.780 15.934 26.127 1.00 95.62 117 ARG A CA 1
ATOM 943 C C . ARG A 1 117 ? 3.923 15.701 27.108 1.00 95.62 117 ARG A C 1
ATOM 945 O O . ARG A 1 117 ? 5.084 15.895 26.753 1.00 95.62 117 ARG A O 1
ATOM 952 N N . GLU A 1 118 ? 3.595 15.296 28.326 1.00 96.31 118 GLU A N 1
ATOM 953 C CA . GLU A 1 118 ? 4.551 15.014 29.397 1.00 96.31 118 GLU A CA 1
ATOM 954 C C . GLU A 1 118 ? 4.338 13.583 29.904 1.00 96.31 118 GLU A C 1
ATOM 956 O O . GLU A 1 118 ? 3.240 13.208 30.305 1.00 96.31 118 GLU A O 1
ATOM 961 N N . SER A 1 119 ? 5.393 12.779 29.845 1.00 93.56 119 SER A N 1
ATOM 962 C CA . SER A 1 119 ? 5.500 11.416 30.368 1.00 93.56 119 SER A CA 1
ATOM 963 C C . SER A 1 119 ? 6.713 11.363 31.300 1.00 93.56 119 SER A C 1
ATOM 965 O O . SER A 1 119 ? 7.574 12.233 31.218 1.00 93.56 119 SER A O 1
ATOM 967 N N . ASP A 1 120 ? 6.839 10.317 32.124 1.00 87.88 120 ASP A N 1
ATOM 968 C CA . ASP A 1 120 ? 7.912 10.171 33.131 1.00 87.88 120 ASP A CA 1
ATOM 969 C C . ASP A 1 120 ? 9.342 10.531 32.668 1.00 87.88 120 ASP A C 1
ATOM 971 O O . ASP A 1 120 ? 10.148 10.982 33.477 1.00 87.88 120 ASP A O 1
ATOM 975 N N . LYS A 1 121 ? 9.678 10.315 31.387 1.00 87.69 121 LYS A N 1
ATOM 976 C CA . LYS A 1 121 ? 11.011 10.600 30.822 1.00 87.69 121 LYS A CA 1
ATOM 977 C C . LYS A 1 121 ? 11.016 11.590 29.658 1.00 87.69 121 LYS A C 1
ATOM 979 O O . LYS A 1 121 ? 12.083 12.073 29.297 1.00 87.69 121 LYS A O 1
ATOM 984 N N . ASP A 1 122 ? 9.850 11.908 29.100 1.00 91.88 122 ASP A N 1
ATOM 985 C CA . ASP A 1 122 ? 9.743 12.629 27.833 1.00 91.88 122 ASP A CA 1
ATOM 986 C C . ASP A 1 122 ? 8.780 13.802 27.963 1.00 91.88 122 ASP A C 1
ATOM 988 O O . ASP A 1 122 ? 7.636 13.647 28.397 1.00 91.88 122 ASP A O 1
ATOM 992 N N . LYS A 1 123 ? 9.224 14.975 27.518 1.00 95.50 123 LYS A N 1
ATOM 993 C CA . LYS A 1 123 ? 8.403 16.180 27.457 1.00 95.50 123 LYS A CA 1
ATOM 994 C C . LYS A 1 123 ? 8.658 16.904 26.152 1.00 95.50 123 LYS A C 1
ATOM 996 O O . LYS A 1 123 ? 9.780 17.332 25.895 1.00 95.50 123 LYS A O 1
ATOM 1001 N N . PHE A 1 124 ? 7.618 17.078 25.348 1.00 94.31 124 PHE A N 1
ATOM 1002 C CA . PHE A 1 124 ? 7.734 17.794 24.082 1.00 94.31 124 PHE A CA 1
ATOM 1003 C C . PHE A 1 124 ? 6.430 18.488 23.691 1.00 94.31 124 PHE A C 1
ATOM 1005 O O . PHE A 1 124 ? 5.352 18.197 24.219 1.00 94.31 124 PHE A O 1
ATOM 1012 N N . ILE A 1 125 ? 6.552 19.454 22.781 1.00 94.94 125 ILE A N 1
ATOM 1013 C CA . ILE A 1 125 ? 5.418 20.166 22.196 1.00 94.94 125 ILE A CA 1
ATOM 1014 C C . ILE A 1 125 ? 4.800 19.252 21.146 1.00 94.94 125 ILE A C 1
ATOM 1016 O O . ILE A 1 125 ? 5.464 18.855 20.195 1.00 94.94 125 ILE A O 1
ATOM 1020 N N . LEU A 1 126 ? 3.540 18.897 21.356 1.00 93.25 126 LEU A N 1
ATOM 1021 C CA . LEU A 1 126 ? 2.806 17.998 20.484 1.00 93.25 126 LEU A CA 1
ATOM 1022 C C . LEU A 1 126 ? 2.257 18.729 19.258 1.00 93.25 126 LEU A C 1
ATOM 1024 O O . LEU A 1 126 ? 2.315 18.209 18.153 1.00 93.25 126 LEU A O 1
ATOM 1028 N N . VAL A 1 127 ? 1.690 19.915 19.483 1.00 93.06 127 VAL A N 1
ATOM 1029 C CA . VAL A 1 127 ? 1.085 20.761 18.450 1.00 93.06 127 VAL A CA 1
ATOM 1030 C C . VAL A 1 127 ? 0.950 22.193 18.975 1.00 93.06 127 VAL A C 1
ATOM 1032 O O . VAL A 1 127 ? 0.725 22.414 20.171 1.00 93.06 127 VAL A O 1
ATOM 1035 N N . GLU A 1 128 ? 1.103 23.167 18.080 1.00 92.56 128 GLU A N 1
ATOM 1036 C CA . GLU A 1 128 ? 0.991 24.605 18.346 1.00 92.56 128 GLU A CA 1
ATOM 1037 C C . GLU A 1 128 ? -0.230 25.225 17.645 1.00 92.56 128 GLU A C 1
ATOM 1039 O O . GLU A 1 128 ? -0.881 24.593 16.815 1.00 92.56 128 GLU A O 1
ATOM 1044 N N . ASN A 1 129 ? -0.519 26.493 17.957 1.00 92.19 129 ASN A N 1
ATOM 1045 C CA . ASN A 1 129 ? -1.595 27.294 17.356 1.00 92.19 129 ASN A CA 1
ATOM 1046 C C . ASN A 1 129 ? -3.008 26.739 17.587 1.00 92.19 129 ASN A C 1
ATOM 1048 O O . ASN A 1 129 ? -3.847 26.733 16.692 1.00 92.19 129 ASN A O 1
ATOM 1052 N N . ILE A 1 130 ? -3.286 26.274 18.798 1.00 91.31 130 ILE A N 1
ATOM 1053 C CA . ILE A 1 130 ? -4.568 25.662 19.154 1.00 91.31 130 ILE A CA 1
ATOM 1054 C C . ILE A 1 130 ? -5.472 26.693 19.816 1.00 91.31 130 ILE A C 1
ATOM 1056 O O . ILE A 1 130 ? -4.998 27.564 20.551 1.00 91.31 130 ILE A O 1
ATOM 1060 N N . CYS A 1 131 ? -6.775 26.577 19.573 1.00 89.06 131 CYS A N 1
ATOM 1061 C CA . CYS A 1 131 ? -7.789 27.393 20.231 1.00 89.06 131 CYS A CA 1
ATOM 1062 C C . CYS A 1 131 ? -7.806 27.183 21.755 1.00 89.06 131 CYS A C 1
ATOM 1064 O O . CYS A 1 131 ? -7.254 26.217 22.290 1.00 89.06 131 CYS A O 1
ATOM 1066 N N . LYS A 1 132 ? -8.493 28.089 22.463 1.00 87.00 132 LYS A N 1
ATOM 1067 C CA . LYS A 1 132 ? -8.610 28.078 23.929 1.00 87.00 132 LYS A CA 1
ATOM 1068 C C . LYS A 1 132 ? -9.074 26.737 24.493 1.00 87.00 132 LYS A C 1
ATOM 1070 O O . LYS A 1 132 ? -8.611 26.359 25.566 1.00 87.00 132 LYS A O 1
ATOM 1075 N N . ASP A 1 133 ? -9.912 26.001 23.778 1.00 85.69 133 ASP A N 1
ATOM 1076 C CA . ASP A 1 133 ? -10.473 24.736 24.261 1.00 85.69 133 ASP A CA 1
ATOM 1077 C C . ASP A 1 133 ? -9.493 23.555 24.147 1.00 85.69 133 ASP A C 1
ATOM 1079 O O . ASP A 1 133 ? -9.688 22.522 24.782 1.00 85.69 133 ASP A O 1
ATOM 1083 N N . GLY A 1 134 ? -8.384 23.709 23.414 1.00 87.44 134 GLY A N 1
ATOM 1084 C CA . GLY A 1 134 ? -7.423 22.633 23.199 1.00 87.44 134 GLY A CA 1
ATOM 1085 C C . GLY A 1 134 ? -7.971 21.572 22.241 1.00 87.44 134 GLY A C 1
ATOM 1086 O O . GLY A 1 134 ? -8.307 21.865 21.094 1.00 87.44 134 GLY A O 1
ATOM 1087 N N . PHE A 1 135 ? -8.043 20.333 22.720 1.00 90.12 135 PHE A N 1
ATOM 1088 C CA . PHE A 1 135 ? -8.673 19.215 22.021 1.00 90.12 135 PHE A CA 1
ATOM 1089 C C . PHE A 1 135 ? -9.696 18.541 22.931 1.00 90.12 135 PHE A C 1
ATOM 1091 O O . PHE A 1 135 ? -9.570 18.580 24.155 1.00 90.12 135 PHE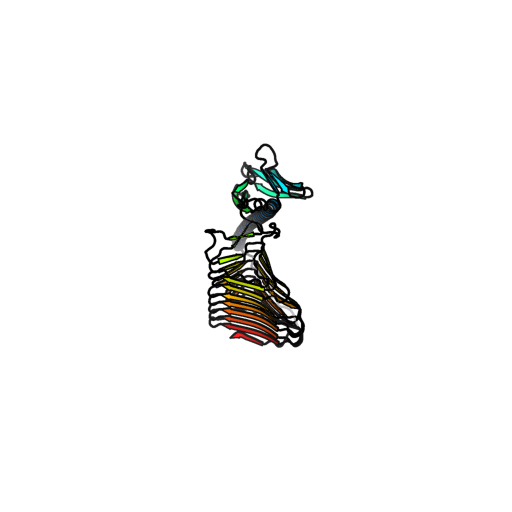 A O 1
ATOM 1098 N N . SER A 1 136 ? -10.709 17.924 22.334 1.00 91.25 136 SER A N 1
ATOM 1099 C CA . SER A 1 136 ? -11.691 17.109 23.042 1.00 91.25 136 SER A CA 1
ATOM 1100 C C . SER A 1 136 ? -11.444 15.629 22.791 1.00 91.25 136 SER A C 1
ATOM 1102 O O . SER A 1 136 ? -11.148 15.229 21.664 1.00 91.25 136 SER A O 1
ATOM 1104 N N . ILE A 1 137 ? -11.563 14.828 23.846 1.00 91.75 137 ILE A N 1
ATOM 1105 C CA . ILE A 1 137 ? -11.659 13.374 23.766 1.00 91.75 137 ILE A CA 1
ATOM 1106 C C . ILE A 1 137 ? -13.036 13.004 24.310 1.00 91.75 137 ILE A C 1
ATOM 1108 O O . ILE A 1 137 ? -13.273 13.114 25.510 1.00 91.75 137 ILE A O 1
ATOM 1112 N N . ASP A 1 138 ? -13.933 12.568 23.435 1.00 91.75 138 ASP A N 1
ATOM 1113 C CA . ASP A 1 138 ? -15.273 12.122 23.810 1.00 91.75 138 ASP A CA 1
ATOM 1114 C C . ASP A 1 138 ? -15.375 10.599 23.674 1.00 91.75 138 ASP A C 1
ATOM 1116 O O . ASP A 1 138 ? -15.049 10.043 22.622 1.00 91.75 138 ASP A O 1
ATOM 1120 N N . LYS A 1 139 ? -15.798 9.904 24.734 1.00 86.50 139 LYS A N 1
ATOM 1121 C CA . LYS A 1 139 ? -15.983 8.448 24.700 1.00 86.50 139 LYS A CA 1
ATOM 1122 C C . LYS A 1 139 ? -17.407 8.154 24.243 1.00 86.50 139 LYS A C 1
ATOM 1124 O O . LYS A 1 139 ? -18.352 8.346 25.002 1.00 86.50 139 LYS A O 1
ATOM 1129 N N . LYS A 1 140 ? -17.551 7.625 23.029 1.00 85.00 140 LYS A N 1
ATOM 1130 C CA . LYS A 1 140 ? -18.827 7.137 22.504 1.00 85.00 140 LYS A CA 1
ATOM 1131 C C . LYS A 1 140 ? -18.713 5.646 22.219 1.00 85.00 140 LYS A C 1
ATOM 1133 O O . LYS A 1 140 ? -17.917 5.226 21.379 1.00 85.00 140 LYS A O 1
ATOM 1138 N N . ASP A 1 141 ? -19.500 4.854 22.936 1.00 82.25 141 ASP A N 1
ATOM 1139 C CA . ASP A 1 141 ? -19.441 3.393 22.903 1.00 82.25 141 ASP A CA 1
ATOM 1140 C C . ASP A 1 141 ? -18.025 2.882 23.266 1.00 82.25 141 ASP A C 1
ATOM 1142 O O . ASP A 1 141 ? -17.508 3.149 24.355 1.00 82.25 141 ASP A O 1
ATOM 1146 N N . ASN A 1 142 ? -17.375 2.184 22.329 1.00 71.81 142 ASN A N 1
ATOM 1147 C CA . ASN A 1 142 ? -16.024 1.627 22.453 1.00 71.81 142 ASN A CA 1
ATOM 1148 C C . ASN A 1 142 ? -14.957 2.468 21.729 1.00 71.81 142 ASN A C 1
ATOM 1150 O O . ASN A 1 142 ? -13.813 2.031 21.581 1.00 71.81 142 ASN A O 1
ATOM 1154 N N . LEU A 1 143 ? -15.320 3.661 21.253 1.00 77.69 143 LEU A N 1
ATOM 1155 C CA . LEU A 1 143 ? -14.433 4.557 20.523 1.00 77.69 143 LEU A CA 1
ATOM 1156 C C . LEU A 1 143 ? -1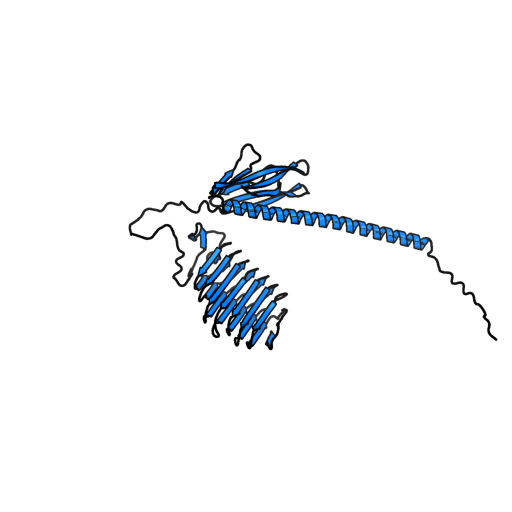4.255 5.872 21.281 1.00 77.69 143 LEU A C 1
ATOM 1158 O O . LEU A 1 143 ? -15.196 6.453 21.818 1.00 77.69 143 LEU A O 1
ATOM 1162 N N . TYR A 1 144 ? -13.026 6.366 21.273 1.00 84.44 144 TYR A N 1
ATOM 1163 C CA . TYR A 1 144 ? -12.703 7.727 21.659 1.00 84.44 144 TYR A CA 1
ATOM 1164 C C . TYR A 1 144 ? -12.691 8.594 20.406 1.00 84.44 144 TYR A C 1
ATOM 1166 O O . TYR A 1 144 ? -11.834 8.435 19.535 1.00 84.44 144 TYR A O 1
ATOM 1174 N N . ASN A 1 145 ? -13.651 9.502 20.308 1.00 89.56 145 ASN A N 1
ATOM 1175 C CA . ASN A 1 145 ? -13.704 10.519 19.274 1.00 89.56 145 ASN A CA 1
ATOM 1176 C C . ASN A 1 145 ? -12.816 11.677 19.716 1.00 89.56 145 ASN A C 1
ATOM 1178 O O . ASN A 1 145 ? -13.124 12.382 20.676 1.00 89.56 145 ASN A O 1
ATOM 1182 N N . VAL A 1 146 ? -11.705 11.868 19.018 1.00 89.81 146 VAL A N 1
ATOM 1183 C CA . VAL A 1 146 ? -10.792 12.973 19.277 1.00 89.81 146 VAL A CA 1
ATOM 1184 C C . VAL A 1 146 ? -11.087 14.081 18.283 1.00 89.81 146 VAL A C 1
ATOM 1186 O O . VAL A 1 146 ? -11.099 13.844 17.072 1.00 89.81 146 VAL A O 1
ATOM 1189 N N . SER A 1 147 ? -11.309 15.299 18.778 1.00 91.62 147 SER A N 1
ATOM 1190 C CA . SER A 1 147 ? -11.406 16.476 17.920 1.00 91.62 147 SER A CA 1
ATOM 1191 C C . SER A 1 147 ? -10.483 17.601 18.365 1.00 91.62 147 SER A C 1
ATOM 1193 O O . SER A 1 147 ? -10.347 17.889 19.550 1.00 91.62 147 SER A O 1
ATOM 1195 N N . LEU A 1 148 ? -9.816 18.219 17.396 1.00 90.56 148 LEU A N 1
ATOM 1196 C CA . LEU A 1 148 ? -8.807 19.252 17.599 1.00 90.56 148 LEU A CA 1
ATOM 1197 C C . LEU A 1 148 ? -9.037 20.374 16.582 1.00 90.56 148 LEU A C 1
ATOM 1199 O O . LEU A 1 148 ? -9.309 20.103 15.410 1.00 90.56 148 LEU A O 1
ATOM 1203 N N . ILE A 1 149 ? -8.920 21.626 17.029 1.00 89.81 149 ILE A N 1
ATOM 1204 C CA . ILE A 1 149 ? -9.035 22.815 16.176 1.00 89.81 149 ILE A CA 1
ATOM 1205 C C . ILE A 1 149 ? -7.703 23.557 16.193 1.00 89.81 149 ILE A C 1
ATOM 1207 O O . ILE A 1 149 ? -7.263 24.023 17.244 1.00 89.81 149 ILE A O 1
ATOM 1211 N N . ILE A 1 150 ? -7.071 23.677 15.028 1.00 89.19 150 ILE A N 1
ATOM 1212 C CA . ILE A 1 150 ? -5.789 24.373 14.865 1.00 89.19 150 ILE A CA 1
ATOM 1213 C C . ILE A 1 150 ? -6.010 25.606 14.006 1.00 89.19 150 ILE A C 1
ATOM 1215 O O . ILE A 1 150 ? -6.574 25.512 12.918 1.00 89.19 150 ILE A O 1
ATOM 1219 N N . LYS A 1 151 ? -5.523 26.753 14.465 1.00 87.06 151 LYS A N 1
ATOM 1220 C CA . LYS A 1 151 ? -5.497 27.984 13.685 1.00 87.06 151 LYS A CA 1
ATOM 1221 C C . LYS A 1 151 ? -4.276 28.006 12.790 1.00 87.06 151 LYS A C 1
ATOM 1223 O O . LYS A 1 151 ? -3.144 27.829 13.239 1.00 87.06 151 LYS A O 1
ATOM 1228 N N . ASP A 1 152 ? -4.494 28.258 11.508 1.00 81.94 152 ASP A N 1
ATOM 1229 C CA . ASP A 1 152 ? -3.389 28.600 10.628 1.00 81.94 152 ASP A CA 1
ATOM 1230 C C . ASP A 1 152 ? -2.911 30.047 10.866 1.00 81.94 152 ASP A C 1
ATOM 1232 O O . ASP A 1 152 ? -3.528 30.843 11.579 1.00 81.94 152 ASP A O 1
ATOM 1236 N N . LYS A 1 153 ? -1.792 30.419 10.237 1.00 78.12 153 LYS A N 1
ATOM 1237 C CA . LYS A 1 153 ? -1.226 31.778 10.340 1.00 78.12 153 LYS A CA 1
ATOM 1238 C C . LYS A 1 153 ? -2.141 32.880 9.787 1.00 78.12 153 LYS A C 1
ATOM 1240 O O . LYS A 1 153 ? -1.830 34.054 9.955 1.00 78.12 153 LYS A O 1
ATOM 1245 N N . LEU A 1 154 ? -3.222 32.523 9.094 1.00 77.50 154 LEU A N 1
ATOM 1246 C CA . LEU A 1 154 ? -4.230 33.441 8.566 1.00 77.50 154 LEU A CA 1
ATOM 1247 C C . LEU A 1 154 ? -5.478 33.494 9.464 1.00 77.50 154 LEU A C 1
ATOM 1249 O O . LEU A 1 154 ? -6.502 34.021 9.034 1.00 77.50 154 LEU A O 1
ATOM 1253 N N . ASN A 1 155 ? -5.394 32.967 10.692 1.00 82.12 155 ASN A N 1
ATOM 1254 C CA . ASN A 1 155 ? -6.498 32.839 11.643 1.00 82.12 155 ASN A CA 1
ATOM 1255 C C . ASN A 1 155 ? -7.676 32.002 11.116 1.00 82.12 155 ASN A C 1
ATOM 1257 O O . ASN A 1 155 ? -8.819 32.241 11.502 1.00 82.12 155 ASN A O 1
ATOM 1261 N N . LYS A 1 156 ? -7.427 31.045 10.213 1.00 83.25 156 LYS A N 1
ATOM 1262 C CA . LYS A 1 156 ? -8.458 30.101 9.773 1.00 83.25 156 LYS A CA 1
ATOM 1263 C C . LYS A 1 156 ? -8.397 28.831 10.600 1.00 83.25 156 LYS A C 1
ATOM 1265 O O . LYS A 1 156 ? -7.334 28.224 10.742 1.00 83.25 156 LYS A O 1
ATOM 1270 N N . ASP A 1 157 ? -9.560 28.413 11.073 1.00 87.31 157 ASP A N 1
ATOM 1271 C CA . ASP A 1 157 ? -9.714 27.189 11.841 1.00 87.31 157 ASP A CA 1
ATOM 1272 C C . ASP A 1 157 ? -9.609 25.964 10.921 1.00 87.31 157 ASP A C 1
ATOM 1274 O O . ASP A 1 157 ? -10.274 25.858 9.886 1.00 87.31 157 ASP A O 1
ATOM 1278 N N . ARG A 1 158 ? -8.763 25.012 11.311 1.00 83.56 158 ARG A N 1
ATOM 1279 C CA . ARG A 1 158 ? -8.658 23.684 10.710 1.00 83.56 158 ARG A CA 1
ATOM 1280 C C . ARG A 1 158 ? -9.161 22.658 11.703 1.00 83.56 158 ARG A C 1
ATOM 1282 O O . ARG A 1 158 ? -8.561 22.448 12.755 1.00 83.56 158 ARG A O 1
ATOM 1289 N N . TYR A 1 159 ? -10.257 22.013 11.334 1.00 84.62 159 TYR A N 1
ATOM 1290 C CA . TYR A 1 159 ? -10.873 20.967 12.131 1.00 84.62 159 TYR A CA 1
ATOM 1291 C C . TYR A 1 159 ? -10.232 19.626 11.815 1.00 84.62 159 TYR A C 1
ATOM 1293 O O . TYR A 1 159 ? -10.177 19.207 10.659 1.00 84.62 159 TYR A O 1
ATOM 1301 N N . MET A 1 160 ? -9.815 18.927 12.860 1.00 82.69 160 MET A N 1
ATOM 1302 C CA . MET A 1 160 ? -9.412 17.539 12.774 1.00 82.69 160 MET A CA 1
ATOM 1303 C C . MET A 1 160 ? -10.302 16.689 13.665 1.00 82.69 160 MET A C 1
ATOM 1305 O O . MET A 1 160 ? -10.545 17.035 14.819 1.00 82.69 160 MET A O 1
ATOM 1309 N N . LYS A 1 161 ? -10.780 15.570 13.119 1.00 87.69 161 LYS A N 1
ATOM 1310 C CA . LYS A 1 161 ? -11.547 14.562 13.848 1.00 87.69 161 LYS A CA 1
ATOM 1311 C C . LYS A 1 161 ? -11.017 13.183 13.493 1.00 87.69 161 LYS A C 1
ATOM 1313 O O . LYS A 1 161 ? -10.844 12.887 12.312 1.00 87.69 161 LYS A O 1
ATOM 1318 N N . PHE A 1 162 ? -10.764 12.357 14.495 1.00 82.56 162 PHE A N 1
ATOM 1319 C CA . PHE A 1 162 ? -10.376 10.965 14.302 1.00 82.56 162 PHE A CA 1
ATOM 1320 C C . PHE A 1 162 ? -10.878 10.109 15.462 1.00 82.56 162 PHE A C 1
ATOM 1322 O O . PHE A 1 162 ? -11.076 10.602 16.569 1.00 82.56 162 PHE A O 1
ATOM 1329 N N . ASN A 1 163 ? -11.080 8.821 15.196 1.00 81.12 163 ASN A N 1
ATOM 1330 C CA . ASN A 1 163 ? -11.600 7.881 16.180 1.00 81.12 163 ASN A CA 1
ATOM 1331 C C . ASN A 1 163 ? -10.490 6.922 16.600 1.00 81.12 163 ASN A C 1
ATOM 1333 O O . ASN A 1 163 ? -9.746 6.419 15.756 1.00 81.12 163 ASN A O 1
ATOM 1337 N N . VAL A 1 164 ? -10.407 6.643 17.896 1.00 77.44 164 VAL A N 1
ATOM 1338 C CA . VAL A 1 164 ? -9.433 5.720 18.470 1.00 77.44 164 VAL A CA 1
ATOM 1339 C C . VAL A 1 164 ? -10.162 4.655 19.277 1.00 77.44 164 VAL A C 1
ATOM 1341 O O . VAL A 1 164 ? -10.821 4.958 20.265 1.00 77.44 164 VAL A O 1
ATOM 1344 N N . SER A 1 165 ? -10.027 3.391 18.885 1.00 69.75 165 SER A N 1
ATOM 1345 C CA . SER A 1 165 ? -10.442 2.262 19.719 1.00 69.75 165 SER A CA 1
ATOM 1346 C C . SER A 1 165 ? -9.440 2.093 20.861 1.00 69.75 165 SER A C 1
ATOM 1348 O O . SER A 1 165 ? -8.254 1.858 20.599 1.00 69.75 165 SER A O 1
ATOM 1350 N N . SER A 1 166 ? -9.872 2.206 22.116 1.00 55.75 166 SER A N 1
ATOM 1351 C CA . SER A 1 166 ? -9.009 1.810 23.232 1.00 55.75 166 SER A CA 1
ATOM 1352 C C . SER A 1 166 ? -9.034 0.298 23.413 1.00 55.75 166 SER A C 1
ATOM 1354 O O . SER A 1 166 ? -9.994 -0.377 23.041 1.00 55.75 166 SER A O 1
ATOM 1356 N N . ARG A 1 167 ? -8.003 -0.241 24.068 1.00 53.38 167 ARG A N 1
ATOM 1357 C CA . ARG A 1 167 ? -8.045 -1.612 24.590 1.00 53.38 167 ARG A CA 1
ATOM 1358 C C . ARG A 1 167 ? -9.097 -1.802 25.705 1.00 53.38 167 ARG A C 1
ATOM 1360 O O . ARG A 1 167 ? -9.363 -2.936 26.080 1.00 53.38 167 ARG A O 1
ATOM 1367 N N . MET A 1 168 ? -9.688 -0.721 26.238 1.00 43.56 168 MET A N 1
ATOM 1368 C CA . MET A 1 168 ? -10.407 -0.720 27.525 1.00 43.56 168 MET A CA 1
ATOM 1369 C C . MET A 1 168 ? -11.774 -1.409 27.546 1.00 43.56 168 MET A C 1
ATOM 1371 O O . MET A 1 168 ? -12.212 -1.755 28.632 1.00 43.56 168 MET A O 1
ATOM 1375 N N . ASN A 1 169 ? -12.471 -1.610 26.429 1.00 36.53 169 ASN A N 1
ATOM 1376 C CA . ASN A 1 169 ? -13.841 -2.153 26.476 1.00 36.53 169 ASN A CA 1
ATOM 1377 C C . ASN A 1 169 ? -13.931 -3.585 25.938 1.00 36.53 169 ASN A C 1
ATOM 1379 O O . ASN A 1 169 ? -14.981 -4.016 25.464 1.00 36.53 169 ASN A O 1
ATOM 1383 N N . LEU A 1 170 ? -12.808 -4.305 25.986 1.00 35.53 170 LEU A N 1
ATOM 1384 C CA . LEU A 1 170 ? -12.682 -5.617 25.373 1.00 35.53 170 LEU A CA 1
ATOM 1385 C C . LEU A 1 170 ? -12.842 -6.798 26.350 1.00 35.53 170 LEU A C 1
ATOM 1387 O O . LEU A 1 170 ? -12.788 -7.959 25.964 1.00 35.53 170 LEU A O 1
ATOM 1391 N N . ALA A 1 171 ? -13.088 -6.522 27.622 1.00 28.50 171 ALA A N 1
ATOM 1392 C CA . ALA A 1 171 ? -13.402 -7.535 28.613 1.00 28.50 171 ALA A CA 1
ATOM 1393 C C . ALA A 1 171 ? -14.554 -7.001 29.460 1.00 28.50 171 ALA A C 1
ATOM 1395 O O . ALA A 1 171 ? -14.537 -5.826 29.812 1.00 28.50 171 ALA A O 1
ATOM 1396 N N . ILE A 1 172 ? -15.496 -7.872 29.814 1.00 29.83 172 ILE A N 1
ATOM 1397 C CA . ILE A 1 172 ? -16.746 -7.610 30.547 1.00 29.83 172 ILE A CA 1
ATOM 1398 C C . ILE A 1 172 ? -17.941 -7.343 29.614 1.00 29.83 172 ILE A C 1
ATOM 1400 O O . ILE A 1 172 ? -18.407 -6.219 29.452 1.00 29.83 172 ILE A O 1
ATOM 1404 N N . VAL A 1 173 ? -18.459 -8.425 29.027 1.00 28.16 173 VAL A N 1
ATOM 1405 C CA . VAL A 1 173 ? -19.907 -8.622 28.880 1.00 28.16 173 VAL A CA 1
ATOM 1406 C C . VAL A 1 173 ? -20.202 -10.030 29.395 1.00 28.16 173 VAL A C 1
ATOM 1408 O O . VAL A 1 173 ? -19.524 -10.983 29.007 1.00 28.16 173 VAL A O 1
ATOM 1411 N N . ASP A 1 174 ? -21.143 -10.101 30.331 1.00 30.75 174 ASP A N 1
ATOM 1412 C CA . ASP A 1 174 ? -21.558 -11.279 31.087 1.00 30.75 174 ASP A CA 1
ATOM 1413 C C . ASP A 1 174 ? -21.938 -12.467 30.193 1.00 30.75 174 ASP A C 1
ATOM 1415 O O . ASP A 1 174 ? -22.595 -12.318 29.159 1.00 30.75 174 ASP A O 1
ATOM 1419 N N . LYS A 1 175 ? -21.527 -13.667 30.617 1.00 30.28 175 LYS A N 1
ATOM 1420 C CA . LYS A 1 175 ? -22.045 -14.929 30.081 1.00 30.28 175 LYS A CA 1
ATOM 1421 C C . LYS A 1 175 ? -23.517 -15.079 30.492 1.00 30.28 175 LYS A C 1
ATOM 1423 O O . LYS A 1 175 ? -23.816 -14.842 31.661 1.00 30.28 175 LYS A O 1
ATOM 1428 N N . PRO A 1 176 ? -24.410 -15.549 29.606 1.00 31.52 176 PRO A N 1
ATOM 1429 C CA . PRO A 1 176 ? -25.613 -16.220 30.063 1.00 31.52 176 PRO A CA 1
ATOM 1430 C C . PRO A 1 176 ? -25.207 -17.566 30.678 1.00 31.52 176 PRO A C 1
ATOM 1432 O O . PRO A 1 176 ? -24.392 -18.297 30.105 1.00 31.52 176 PRO A O 1
ATOM 1435 N N . ASP A 1 177 ? -25.741 -17.845 31.865 1.00 42.94 177 ASP A N 1
ATOM 1436 C CA . ASP A 1 177 ? -25.737 -19.169 32.480 1.00 42.94 177 ASP A CA 1
ATOM 1437 C C . ASP A 1 177 ? -26.255 -20.201 31.478 1.00 42.94 177 ASP A C 1
ATOM 1439 O O . ASP A 1 177 ? -27.305 -19.976 30.887 1.00 42.94 177 ASP A O 1
ATOM 1443 N N . GLU A 1 178 ? -25.531 -21.310 31.306 1.00 35.72 178 GLU A N 1
ATOM 1444 C CA . GLU A 1 178 ? -26.113 -22.649 31.138 1.00 35.72 178 GLU A CA 1
ATOM 1445 C C . GLU A 1 178 ? -25.017 -23.726 31.006 1.00 35.72 178 GLU A C 1
ATOM 1447 O O . GLU A 1 178 ? -24.184 -23.692 30.103 1.00 35.72 178 GLU A O 1
ATOM 1452 N N . GLY A 1 179 ? -25.067 -24.703 31.919 1.00 38.97 179 GLY A N 1
ATOM 1453 C CA . GLY A 1 179 ? -24.902 -26.125 31.600 1.00 38.97 179 GLY A CA 1
ATOM 1454 C C . GLY A 1 179 ? -23.488 -26.685 31.429 1.00 38.97 179 GLY A C 1
ATOM 1455 O O . GLY A 1 179 ? -22.952 -26.717 30.328 1.00 38.97 179 GLY A O 1
ATOM 1456 N N . ASP A 1 180 ? -22.951 -27.215 32.529 1.00 45.03 180 ASP A N 1
ATOM 1457 C CA . ASP A 1 180 ? -22.056 -28.378 32.649 1.00 45.03 180 ASP A CA 1
ATOM 1458 C C . ASP A 1 180 ? -21.376 -28.938 31.381 1.00 45.03 180 ASP A C 1
ATOM 1460 O O . ASP A 1 180 ? -21.975 -29.636 30.563 1.00 45.03 180 ASP A O 1
ATOM 1464 N N . SER A 1 181 ? -20.053 -28.778 31.300 1.00 40.12 181 SER A N 1
ATOM 1465 C CA . SER A 1 181 ? -19.131 -29.904 31.072 1.00 40.12 181 SER A CA 1
ATOM 1466 C C . SER A 1 181 ? -17.676 -29.463 31.230 1.00 40.12 181 SER A C 1
ATOM 1468 O O . SER A 1 181 ? -17.235 -28.419 30.745 1.00 40.12 181 SER A O 1
ATOM 1470 N N . ASP A 1 182 ? -16.947 -30.286 31.972 1.00 39.56 182 ASP A N 1
ATOM 1471 C CA . ASP A 1 182 ? -15.637 -30.011 32.532 1.00 39.56 182 ASP A CA 1
ATOM 1472 C C . ASP A 1 182 ? -14.524 -29.752 31.503 1.00 39.56 182 ASP A C 1
ATOM 1474 O O . ASP A 1 182 ? -14.318 -30.479 30.530 1.00 39.56 182 ASP A O 1
ATOM 1478 N N . ASN A 1 183 ? -13.702 -28.764 31.864 1.00 41.44 183 ASN A N 1
ATOM 1479 C CA . ASN A 1 183 ? -12.291 -28.620 31.507 1.00 41.44 183 ASN A CA 1
ATOM 1480 C C . ASN A 1 183 ? -11.929 -28.136 30.087 1.00 41.44 183 ASN A C 1
ATOM 1482 O O . ASN A 1 183 ? -11.040 -28.675 29.423 1.00 41.44 183 ASN A O 1
ATOM 1486 N N . LYS A 1 184 ? -12.519 -27.012 29.664 1.00 34.19 184 LYS A N 1
ATOM 1487 C CA . LYS A 1 184 ? -11.882 -26.094 28.704 1.00 34.19 184 LYS A CA 1
ATOM 1488 C C . LYS A 1 184 ? -11.714 -24.723 29.351 1.00 34.19 184 LYS A C 1
ATOM 1490 O O . LYS A 1 184 ? -12.701 -24.074 29.675 1.00 34.19 184 LYS A O 1
ATOM 1495 N N . ASP A 1 185 ? -10.463 -24.306 29.541 1.00 33.62 185 ASP A N 1
ATOM 1496 C CA . ASP A 1 185 ? -10.072 -22.963 29.986 1.00 33.62 185 ASP A CA 1
ATOM 1497 C C . ASP A 1 185 ? -10.809 -21.884 29.153 1.00 33.62 185 ASP A C 1
ATOM 1499 O O . ASP A 1 185 ? -10.537 -21.737 27.958 1.00 33.62 185 ASP A O 1
ATOM 1503 N N . PRO A 1 186 ? -11.767 -21.143 29.739 1.00 33.06 186 PRO A N 1
ATOM 1504 C CA . PRO A 1 186 ? -12.643 -20.223 29.016 1.00 33.06 186 PRO A CA 1
ATOM 1505 C C . PRO A 1 186 ? -12.000 -18.852 28.738 1.00 33.06 186 PRO A C 1
ATOM 1507 O O . PRO A 1 186 ? -12.694 -17.930 28.314 1.00 33.06 186 PRO A O 1
ATOM 1510 N N . THR A 1 187 ? -10.691 -18.689 28.964 1.00 28.91 187 THR A N 1
ATOM 1511 C CA . THR A 1 187 ? -9.984 -17.406 28.789 1.00 28.91 187 THR A CA 1
ATOM 1512 C C . THR A 1 187 ? -9.358 -17.199 27.404 1.00 28.91 187 THR A C 1
ATOM 1514 O O . THR A 1 187 ? -8.696 -16.186 27.171 1.00 28.91 187 THR A O 1
ATOM 1517 N N . LYS A 1 188 ? -9.581 -18.112 26.448 1.00 28.22 188 LYS A N 1
ATOM 1518 C CA . LYS A 1 188 ? -9.080 -17.984 25.069 1.00 28.22 188 LYS A CA 1
ATOM 1519 C C . LYS A 1 188 ? -10.138 -18.378 24.035 1.00 28.22 188 LYS A C 1
ATOM 1521 O O . LYS A 1 188 ? -10.351 -19.568 23.818 1.00 28.22 188 LYS A O 1
ATOM 1526 N N . PRO A 1 189 ? -10.756 -17.421 23.331 1.00 31.56 189 PRO A N 1
ATOM 1527 C CA . PRO A 1 189 ? -11.444 -17.717 22.086 1.00 31.56 189 PRO A CA 1
ATOM 1528 C C . PRO A 1 189 ? -10.426 -17.808 20.938 1.00 31.56 189 PRO A C 1
ATOM 1530 O O . PRO A 1 189 ? -9.602 -16.921 20.714 1.00 31.56 189 PRO A O 1
ATOM 1533 N N . TYR A 1 190 ? -10.482 -18.939 20.248 1.00 27.94 190 TYR A N 1
ATOM 1534 C CA . TYR A 1 190 ? -9.711 -19.337 19.075 1.00 27.94 190 TYR A CA 1
ATOM 1535 C C . TYR A 1 190 ? -10.545 -18.993 17.826 1.00 27.94 190 TYR A C 1
ATOM 1537 O O . TYR A 1 190 ? -11.765 -19.154 17.850 1.00 27.94 190 TYR A O 1
ATOM 1545 N N . ILE A 1 191 ? -9.923 -18.525 16.735 1.00 33.41 191 ILE A N 1
ATOM 1546 C CA . ILE A 1 191 ? -10.527 -18.747 15.409 1.00 33.41 191 ILE A CA 1
ATOM 1547 C C . ILE A 1 191 ? -10.490 -20.253 15.248 1.00 33.41 191 ILE A C 1
ATOM 1549 O O . ILE A 1 191 ? -9.379 -20.769 15.322 1.00 33.41 191 ILE A O 1
ATOM 1553 N N . ASP A 1 192 ? -11.613 -20.935 15.018 1.00 29.16 192 ASP A N 1
ATOM 1554 C CA . ASP A 1 192 ? -11.590 -22.332 14.558 1.00 29.16 192 ASP A CA 1
ATOM 1555 C C . ASP A 1 192 ? -11.062 -22.380 13.113 1.00 29.16 192 ASP A C 1
ATOM 1557 O O . ASP A 1 192 ? -11.767 -22.595 12.133 1.00 29.16 192 ASP A O 1
ATOM 1561 N N . ILE A 1 193 ? -9.785 -22.027 13.002 1.00 35.62 193 ILE A N 1
ATOM 1562 C CA . ILE A 1 193 ? -8.836 -22.512 12.033 1.00 35.62 193 ILE A CA 1
ATOM 1563 C C . ILE A 1 193 ? -8.768 -23.990 12.397 1.00 35.62 193 ILE A C 1
ATOM 1565 O O . ILE A 1 193 ? -8.163 -24.349 13.403 1.00 35.62 193 ILE A O 1
ATOM 1569 N N . ASP A 1 194 ? -9.363 -24.872 11.596 1.00 30.86 194 ASP A N 1
ATOM 1570 C CA . ASP A 1 194 ? -8.851 -26.239 11.589 1.00 30.86 194 ASP A CA 1
ATOM 1571 C C . ASP A 1 194 ? -7.319 -26.151 11.426 1.00 30.86 194 ASP A C 1
ATOM 1573 O O . ASP A 1 194 ? -6.818 -25.153 10.911 1.00 30.86 194 ASP A O 1
ATOM 1577 N N . ASN A 1 195 ? -6.518 -27.140 11.826 1.00 31.14 195 ASN A N 1
ATOM 1578 C CA . ASN A 1 195 ? -5.048 -27.074 11.671 1.00 31.14 195 ASN A CA 1
ATOM 1579 C C . ASN A 1 195 ? -4.546 -26.847 10.203 1.00 31.14 195 ASN A C 1
ATOM 1581 O O . ASN A 1 195 ? -3.345 -26.934 9.944 1.00 31.14 195 ASN A O 1
ATOM 1585 N N . ASN A 1 196 ? -5.446 -26.531 9.256 1.00 35.31 196 ASN A N 1
ATOM 1586 C CA . ASN A 1 196 ? -5.266 -26.224 7.845 1.00 35.31 196 ASN A CA 1
ATOM 1587 C C . ASN A 1 196 ? -5.685 -24.786 7.414 1.00 35.31 196 ASN A C 1
ATOM 1589 O O . ASN A 1 196 ? -5.445 -24.439 6.255 1.00 35.31 196 ASN A O 1
ATOM 1593 N N . GLY A 1 197 ? -6.273 -23.936 8.272 1.00 38.34 197 GLY A N 1
ATOM 1594 C CA . GLY A 1 197 ? -6.497 -22.502 7.982 1.00 38.34 197 GLY A CA 1
ATOM 1595 C C . GLY A 1 197 ? -7.556 -22.171 6.929 1.00 38.34 197 GLY A C 1
ATOM 1596 O O . GLY A 1 197 ? -7.377 -21.223 6.152 1.00 38.34 197 GLY A O 1
ATOM 1597 N N . LYS A 1 198 ? -8.648 -22.942 6.880 1.00 34.84 198 LYS A N 1
ATOM 1598 C CA . LYS A 1 198 ? -9.739 -22.742 5.916 1.00 34.84 198 LYS A CA 1
ATOM 1599 C C . LYS A 1 198 ? -10.792 -21.739 6.420 1.00 34.84 198 LYS A C 1
ATOM 1601 O O . LYS A 1 198 ? -11.432 -21.975 7.436 1.00 34.84 198 LYS A O 1
ATOM 1606 N N . PHE A 1 199 ? -11.022 -20.655 5.672 1.00 47.84 199 PHE A N 1
ATOM 1607 C CA . PHE A 1 199 ? -12.146 -19.731 5.872 1.00 47.84 199 PHE A CA 1
ATOM 1608 C C . PHE A 1 199 ? -13.194 -19.948 4.769 1.00 47.84 199 PHE A C 1
ATOM 1610 O O . PHE A 1 199 ? -13.057 -19.412 3.666 1.00 47.84 199 PHE A O 1
ATOM 1617 N N . ASP A 1 200 ? -14.231 -20.732 5.071 1.00 39.06 200 ASP A N 1
ATOM 1618 C CA . ASP A 1 200 ? -15.420 -20.880 4.227 1.00 39.06 200 ASP A CA 1
ATOM 1619 C C . ASP A 1 200 ? -16.546 -20.019 4.815 1.00 39.06 200 ASP A C 1
ATOM 1621 O O . ASP A 1 200 ? -17.060 -20.304 5.895 1.00 39.06 200 ASP A O 1
ATOM 1625 N N . GLY A 1 201 ? -16.924 -18.942 4.128 1.00 37.59 201 GLY A N 1
ATOM 1626 C CA . GLY A 1 201 ? -18.010 -18.070 4.567 1.00 37.59 201 GLY A CA 1
ATOM 1627 C C . GLY A 1 201 ? -18.877 -17.655 3.393 1.00 37.59 201 GLY A C 1
ATOM 1628 O O . GLY A 1 201 ? -18.445 -16.860 2.563 1.00 37.59 201 GLY A O 1
ATOM 1629 N N . GLU A 1 202 ? -20.104 -18.172 3.324 1.00 31.27 202 GLU A N 1
ATOM 1630 C CA . GLU A 1 202 ? -21.051 -17.800 2.267 1.00 31.27 202 GLU A CA 1
ATOM 1631 C C . GLU A 1 202 ? -21.583 -16.365 2.419 1.00 31.27 202 GLU A C 1
ATOM 1633 O O . GLU A 1 202 ? -22.037 -15.798 1.431 1.00 31.27 202 GLU A O 1
ATOM 1638 N N . ASP A 1 203 ? -21.501 -15.747 3.607 1.00 33.09 203 ASP A N 1
ATOM 1639 C CA . ASP A 1 203 ? -22.193 -14.480 3.884 1.00 33.09 203 ASP A CA 1
ATOM 1640 C C . ASP A 1 203 ? -21.674 -13.753 5.149 1.00 33.09 203 ASP A C 1
ATOM 1642 O O . ASP A 1 203 ? -22.434 -13.564 6.098 1.00 33.09 203 ASP A O 1
ATOM 1646 N N . TYR A 1 204 ? -20.412 -13.300 5.210 1.00 42.75 204 TYR A N 1
ATOM 1647 C CA . TYR A 1 204 ? -19.958 -12.666 6.457 1.00 42.75 204 TYR A CA 1
ATOM 1648 C C . TYR A 1 204 ? -19.004 -11.467 6.380 1.00 42.75 204 TYR A C 1
ATOM 1650 O O . TYR A 1 204 ? -17.988 -11.489 5.689 1.00 42.75 204 TYR A O 1
ATOM 1658 N N . ASN A 1 205 ? -19.322 -10.472 7.219 1.00 39.34 205 ASN A N 1
ATOM 1659 C CA . ASN A 1 205 ? -18.478 -9.352 7.626 1.00 39.34 205 ASN A CA 1
ATOM 1660 C C . ASN A 1 205 ? -17.800 -9.709 8.961 1.00 39.34 205 ASN A C 1
ATOM 1662 O O . ASN A 1 205 ? -18.480 -9.956 9.959 1.00 39.34 205 ASN A O 1
ATOM 1666 N N . VAL A 1 206 ? -16.469 -9.744 8.980 1.00 38.38 206 VAL A N 1
ATOM 1667 C CA . VAL A 1 206 ? -15.673 -10.057 10.174 1.00 38.38 206 VAL A CA 1
ATOM 1668 C C . VAL A 1 206 ? -15.125 -8.755 10.756 1.00 38.38 206 VAL A C 1
ATOM 1670 O O . VAL A 1 206 ? -14.362 -8.069 10.080 1.00 38.38 206 VAL A O 1
ATOM 1673 N N . ASP A 1 207 ? -15.489 -8.419 11.996 1.00 38.00 207 ASP A N 1
ATOM 1674 C CA . ASP A 1 207 ? -14.858 -7.334 12.758 1.00 38.00 207 ASP A CA 1
ATOM 1675 C C . ASP A 1 207 ? -14.049 -7.915 13.927 1.00 38.00 207 ASP A C 1
ATOM 1677 O O . ASP A 1 207 ? -14.403 -8.946 14.507 1.00 38.00 207 ASP A O 1
ATOM 1681 N N . PHE A 1 208 ? -12.935 -7.271 14.267 1.00 33.97 208 PHE A N 1
ATOM 1682 C CA . PHE A 1 208 ? -12.053 -7.715 15.342 1.00 33.97 208 PHE A CA 1
ATOM 1683 C C . PHE A 1 208 ? -12.325 -6.886 16.593 1.00 33.97 208 PHE A C 1
ATOM 1685 O O . PHE A 1 208 ? -11.822 -5.774 16.761 1.00 33.97 208 PHE A O 1
ATOM 1692 N N . ILE A 1 209 ? -13.135 -7.450 17.482 1.00 37.03 209 ILE A N 1
ATOM 1693 C CA . ILE A 1 209 ? -13.563 -6.827 18.729 1.00 37.03 209 ILE A CA 1
ATOM 1694 C C . ILE A 1 209 ? -13.051 -7.751 19.840 1.00 37.03 209 ILE A C 1
ATOM 1696 O O . ILE A 1 209 ? -13.497 -8.877 19.978 1.00 37.03 209 ILE A O 1
ATOM 1700 N N . ASN A 1 210 ? -12.074 -7.312 20.634 1.00 33.59 210 ASN A N 1
ATOM 1701 C CA . ASN A 1 210 ? -11.656 -8.014 21.868 1.00 33.59 210 ASN A CA 1
ATOM 1702 C C . ASN A 1 210 ? -10.691 -9.177 21.750 1.00 33.59 210 ASN A C 1
ATOM 1704 O O . ASN A 1 210 ? -10.601 -9.981 22.670 1.00 33.59 210 ASN A O 1
ATOM 1708 N N . GLY A 1 211 ? -9.918 -9.267 20.669 1.00 27.91 211 GLY A N 1
ATOM 1709 C CA . GLY A 1 211 ? -9.188 -10.517 20.437 1.00 27.91 211 GLY A CA 1
ATOM 1710 C C . GLY A 1 211 ? -10.110 -11.630 19.942 1.00 27.91 211 GLY A C 1
ATOM 1711 O O . GLY A 1 211 ? -9.661 -12.756 19.771 1.00 27.91 211 GLY A O 1
ATOM 1712 N N . ILE A 1 212 ? -11.381 -11.298 19.704 1.00 29.11 212 ILE A N 1
ATOM 1713 C CA . ILE A 1 212 ? -12.446 -12.181 19.262 1.00 29.11 212 ILE A CA 1
ATOM 1714 C C . ILE A 1 212 ? -12.945 -11.639 17.926 1.00 29.11 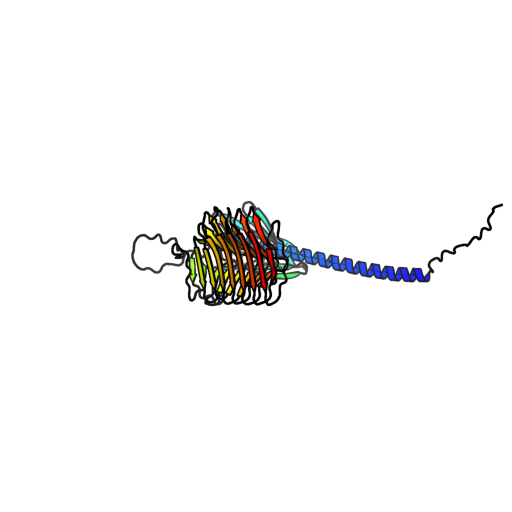212 ILE A C 1
ATOM 1716 O O . ILE A 1 212 ? -13.056 -10.429 17.712 1.00 29.11 212 ILE A O 1
ATOM 1720 N N . TYR A 1 213 ? -13.234 -12.539 17.000 1.00 41.56 213 TYR A N 1
ATOM 1721 C CA . TYR A 1 213 ? -13.897 -12.168 15.760 1.00 41.56 213 TYR A CA 1
ATOM 1722 C C . TYR A 1 213 ? -15.384 -12.097 16.046 1.00 41.56 213 TYR A C 1
ATOM 1724 O O . TYR A 1 213 ? -16.011 -13.106 16.364 1.00 41.56 213 TYR A O 1
ATOM 1732 N N . HIS A 1 214 ? -15.928 -10.890 15.979 1.00 36.75 214 HIS A N 1
ATOM 1733 C CA . HIS A 1 214 ? -17.354 -10.670 16.103 1.00 36.75 214 HIS A CA 1
ATOM 1734 C C . HIS A 1 214 ? -17.928 -10.456 14.710 1.00 36.75 214 HIS A C 1
ATOM 1736 O O . HIS A 1 214 ? -17.568 -9.519 13.995 1.00 36.75 214 HIS A O 1
ATOM 1742 N N . TRP A 1 215 ? -18.857 -11.329 14.340 1.00 44.72 215 TRP A N 1
ATOM 1743 C CA . TRP A 1 215 ? -19.742 -11.104 13.210 1.00 44.72 215 TRP A CA 1
ATOM 1744 C C . TRP A 1 215 ? -20.636 -9.916 13.565 1.00 44.72 215 TRP A C 1
ATOM 1746 O O . TRP A 1 215 ? -21.432 -9.998 14.503 1.00 44.72 215 TRP A O 1
ATOM 1756 N N . LYS A 1 216 ? -20.466 -8.786 12.875 1.00 39.41 216 LYS A N 1
ATOM 1757 C CA . LYS A 1 216 ? -21.269 -7.588 13.126 1.00 39.41 216 LYS A CA 1
ATOM 1758 C C . LYS A 1 216 ? -22.024 -7.185 11.873 1.00 39.41 216 LYS A C 1
ATOM 1760 O O . LYS A 1 216 ? -21.456 -7.077 10.788 1.00 39.41 216 LYS A O 1
ATOM 1765 N N . ASP A 1 217 ? -23.304 -6.906 12.064 1.00 39.69 217 ASP A N 1
ATOM 1766 C CA . ASP A 1 217 ? -24.165 -6.297 11.063 1.00 39.69 217 ASP A CA 1
ATOM 1767 C C . ASP A 1 217 ? -23.854 -4.784 11.017 1.00 39.69 217 ASP A C 1
ATOM 1769 O O . ASP A 1 217 ? -24.492 -3.959 11.673 1.00 39.69 217 ASP A O 1
ATOM 1773 N N . ASP A 1 218 ? -22.756 -4.414 10.353 1.00 42.66 218 ASP A N 1
ATOM 1774 C CA . ASP A 1 218 ? -22.346 -3.018 10.161 1.00 42.66 218 ASP A CA 1
ATOM 1775 C C . ASP A 1 218 ? -22.691 -2.562 8.737 1.00 42.66 218 ASP A C 1
ATOM 1777 O O . ASP A 1 218 ? -22.152 -3.062 7.751 1.00 42.66 218 ASP A O 1
ATOM 1781 N N . LYS A 1 219 ? -23.562 -1.548 8.640 1.00 47.84 219 LYS A N 1
ATOM 1782 C CA . LYS A 1 219 ? -24.022 -0.937 7.381 1.00 47.84 219 LYS A CA 1
ATOM 1783 C C . LYS A 1 219 ? -22.895 -0.333 6.528 1.00 47.84 219 LYS A C 1
ATOM 1785 O O . LYS A 1 219 ? -23.151 0.039 5.387 1.00 47.84 219 LYS A O 1
ATOM 1790 N N . LYS A 1 220 ? -21.677 -0.175 7.063 1.00 42.97 220 LYS A N 1
ATOM 1791 C CA . LYS A 1 220 ? -20.496 0.286 6.311 1.00 42.97 220 LYS A CA 1
ATOM 1792 C C . LYS A 1 220 ? -19.848 -0.800 5.455 1.00 42.97 220 LYS A C 1
ATOM 1794 O O . LYS A 1 220 ? -19.082 -0.452 4.557 1.00 42.97 220 LYS A O 1
ATOM 1799 N N . TYR A 1 221 ? -20.102 -2.073 5.747 1.00 45.25 221 TYR A N 1
ATOM 1800 C CA . TYR A 1 221 ? -19.491 -3.195 5.044 1.00 45.25 221 TYR A CA 1
ATOM 1801 C C . TYR A 1 221 ? -20.553 -3.936 4.239 1.00 45.25 221 TYR A C 1
ATOM 1803 O O . TYR A 1 221 ? -21.568 -4.386 4.768 1.00 45.25 221 TYR A O 1
ATOM 1811 N N . GLU A 1 222 ? -20.328 -4.032 2.931 1.00 48.75 222 GLU A N 1
ATOM 1812 C CA . GLU A 1 222 ? -21.219 -4.764 2.039 1.00 48.75 222 GLU A CA 1
ATOM 1813 C C . GLU A 1 222 ? -21.192 -6.252 2.394 1.00 48.75 222 GLU A C 1
ATOM 1815 O O . GLU A 1 222 ? -20.124 -6.851 2.525 1.00 48.75 222 GLU A O 1
ATOM 1820 N N . LYS A 1 223 ? -22.378 -6.847 2.556 1.00 55.75 223 LYS A N 1
ATOM 1821 C CA . LYS A 1 223 ? -22.538 -8.281 2.810 1.00 55.75 223 LYS A CA 1
ATOM 1822 C C . LYS A 1 223 ? -21.735 -9.088 1.775 1.00 55.75 223 LYS A C 1
ATOM 1824 O O . LYS A 1 223 ? -21.844 -8.823 0.582 1.00 55.75 223 LYS A O 1
ATOM 1829 N N . GLY A 1 224 ? -20.961 -10.075 2.239 1.00 62.59 224 GLY A N 1
ATOM 1830 C CA . GLY A 1 224 ? -20.155 -10.963 1.385 1.00 62.59 224 GLY A CA 1
ATOM 1831 C C . GLY A 1 224 ? -18.703 -10.519 1.158 1.00 62.59 224 GLY A C 1
ATOM 1832 O O . GLY A 1 224 ? -17.992 -11.148 0.365 1.00 62.59 224 GLY A O 1
ATOM 1833 N N . VAL A 1 225 ? -18.252 -9.465 1.851 1.00 64.81 225 VAL A N 1
ATOM 1834 C CA . VAL A 1 225 ? -16.866 -8.980 1.814 1.00 64.81 225 VAL A CA 1
ATOM 1835 C C . VAL A 1 225 ? -16.113 -9.356 3.096 1.00 64.81 225 VAL A C 1
ATOM 1837 O O . VAL A 1 225 ? -16.431 -8.875 4.179 1.00 64.81 225 VAL A O 1
ATOM 1840 N N . LEU A 1 226 ? -15.042 -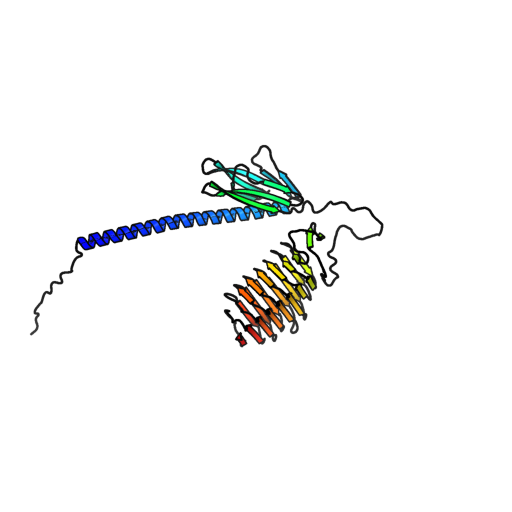10.144 2.973 1.00 77.25 226 LEU A N 1
ATOM 1841 C CA . LEU A 1 226 ? -14.122 -10.411 4.083 1.00 77.25 226 LEU A CA 1
ATOM 1842 C C . LEU A 1 226 ? -13.180 -9.223 4.283 1.00 77.25 226 LEU A C 1
ATOM 1844 O O . LEU A 1 226 ? -12.450 -8.844 3.365 1.00 77.25 226 LEU A O 1
ATOM 1848 N N . VAL A 1 227 ? -13.159 -8.654 5.486 1.00 77.94 227 VAL A N 1
ATOM 1849 C CA . VAL A 1 227 ? -12.329 -7.492 5.818 1.00 77.94 227 VAL A CA 1
ATOM 1850 C C . VAL A 1 227 ? -11.248 -7.884 6.821 1.00 77.94 227 VAL A C 1
ATOM 1852 O O . VAL A 1 227 ? -11.539 -8.352 7.915 1.00 77.94 227 VAL A O 1
ATOM 1855 N N . PHE A 1 228 ? -9.991 -7.646 6.457 1.00 79.69 228 PHE A N 1
ATOM 1856 C CA . PHE A 1 228 ? -8.852 -7.672 7.366 1.00 79.69 228 PHE A CA 1
ATOM 1857 C C . PHE A 1 228 ? -8.560 -6.231 7.812 1.00 79.69 228 PHE A C 1
ATOM 1859 O O . PHE A 1 228 ? -8.080 -5.438 6.992 1.00 79.69 228 PHE A O 1
ATOM 1866 N N . PRO A 1 229 ? -8.866 -5.863 9.069 1.00 75.94 229 PRO A N 1
ATOM 1867 C CA . PRO A 1 229 ? -8.737 -4.489 9.548 1.00 75.94 229 PRO A CA 1
ATOM 1868 C C . PRO A 1 229 ? -7.270 -4.088 9.742 1.00 75.94 229 PRO A C 1
ATOM 1870 O O . PRO A 1 229 ? -6.384 -4.933 9.813 1.00 75.94 229 PRO A O 1
ATOM 1873 N N . SER A 1 230 ? -6.983 -2.790 9.858 1.00 71.69 230 SER A N 1
ATOM 1874 C CA . SER A 1 230 ? -5.601 -2.314 9.995 1.00 71.69 230 SER A CA 1
ATOM 1875 C C . SER A 1 230 ? -4.838 -2.888 11.199 1.00 71.69 230 SER A C 1
ATOM 1877 O O . SER A 1 230 ? -5.387 -3.009 12.292 1.00 71.69 230 SER A O 1
ATOM 1879 N N . ASN A 1 231 ? -3.520 -3.073 11.041 1.00 69.94 231 ASN A N 1
ATOM 1880 C CA . ASN A 1 231 ? -2.594 -3.594 12.069 1.00 69.94 231 ASN A CA 1
ATOM 1881 C C . ASN A 1 231 ? -2.934 -5.013 12.551 1.00 69.94 231 ASN A C 1
ATOM 1883 O O . ASN A 1 231 ? -2.846 -5.321 13.741 1.00 69.94 231 ASN A O 1
ATOM 1887 N N . PHE A 1 232 ? -3.341 -5.863 11.620 1.00 71.88 232 PHE A N 1
ATOM 1888 C CA . PHE A 1 232 ? -3.801 -7.213 11.896 1.00 71.88 232 PHE A CA 1
ATOM 1889 C C . PHE A 1 232 ? -2.808 -8.247 11.364 1.00 71.88 232 PHE A C 1
ATOM 1891 O O . PHE A 1 232 ? -2.225 -8.058 10.300 1.00 71.88 232 PHE A O 1
ATOM 1898 N N . ILE A 1 233 ? -2.579 -9.330 12.105 1.00 71.69 233 ILE A N 1
ATOM 1899 C CA . ILE A 1 233 ? -1.590 -10.351 11.745 1.00 71.69 233 ILE A CA 1
ATOM 1900 C C . ILE A 1 233 ? -2.270 -11.715 11.748 1.00 71.69 233 ILE A C 1
ATOM 1902 O O . ILE A 1 233 ? -2.798 -12.140 12.772 1.00 71.69 233 ILE A O 1
ATOM 1906 N N . VAL A 1 234 ? -2.199 -12.412 10.618 1.00 75.69 234 VAL A N 1
ATOM 1907 C CA . VAL A 1 234 ? -2.591 -13.816 10.478 1.00 75.69 234 VAL A CA 1
ATOM 1908 C C . VAL A 1 234 ? -1.341 -14.609 10.173 1.00 75.69 234 VAL A C 1
ATOM 1910 O O . VAL A 1 234 ? -0.657 -14.308 9.202 1.00 75.69 234 VAL A O 1
ATOM 1913 N N . ASN A 1 235 ? -1.058 -15.626 10.978 1.00 77.81 235 ASN A N 1
ATOM 1914 C CA . ASN A 1 235 ? 0.003 -16.583 10.701 1.00 77.81 235 ASN A CA 1
ATOM 1915 C C . ASN A 1 235 ? -0.595 -17.988 10.660 1.00 77.81 235 ASN A C 1
ATOM 1917 O O . ASN A 1 235 ? -1.317 -18.366 11.580 1.00 77.81 235 ASN A O 1
ATOM 1921 N N . GLY A 1 236 ? -0.278 -18.759 9.624 1.00 73.06 236 GLY A N 1
ATOM 1922 C CA . GLY A 1 236 ? -0.721 -20.148 9.498 1.00 73.06 236 GLY A CA 1
ATOM 1923 C C . GLY A 1 236 ? 0.247 -21.000 8.683 1.00 73.06 236 GLY A C 1
ATOM 1924 O O . GLY A 1 236 ? 1.162 -20.489 8.047 1.00 73.06 236 GLY A O 1
ATOM 1925 N N . THR A 1 237 ? 0.052 -22.313 8.680 1.00 75.19 237 THR A N 1
ATOM 1926 C CA . THR A 1 237 ? 0.724 -23.219 7.727 1.00 75.19 237 THR A CA 1
ATOM 1927 C C . THR A 1 237 ? 0.111 -23.097 6.338 1.00 75.19 237 THR A C 1
ATOM 1929 O O . THR A 1 237 ? 0.770 -23.295 5.327 1.00 75.19 237 THR A O 1
ATOM 1932 N N . THR A 1 238 ? -1.169 -22.759 6.264 1.00 79.88 238 THR A N 1
ATOM 1933 C CA . THR A 1 238 ? -1.907 -22.473 5.040 1.00 79.88 238 THR A CA 1
ATOM 1934 C C . THR A 1 238 ? -2.989 -21.453 5.383 1.00 79.88 238 THR A C 1
ATOM 1936 O O . THR A 1 238 ? -3.531 -21.469 6.483 1.00 79.88 238 THR A O 1
ATOM 1939 N N . ILE A 1 239 ? -3.254 -20.519 4.474 1.00 81.81 239 ILE A N 1
ATOM 1940 C CA . ILE A 1 239 ? -4.319 -19.522 4.601 1.00 81.81 239 ILE A CA 1
ATOM 1941 C C . ILE A 1 239 ? -5.172 -19.635 3.347 1.00 81.81 239 ILE A C 1
ATOM 1943 O O . ILE A 1 239 ? -4.692 -19.374 2.245 1.00 81.81 239 ILE A O 1
ATOM 1947 N N . ILE A 1 240 ? -6.435 -20.025 3.494 1.00 84.12 240 ILE A N 1
ATOM 1948 C CA . ILE A 1 240 ? -7.378 -20.103 2.376 1.00 84.12 240 ILE A CA 1
ATOM 1949 C C . ILE A 1 240 ? -8.565 -19.213 2.704 1.00 84.12 240 ILE A C 1
ATOM 1951 O O . ILE A 1 240 ? -9.269 -19.452 3.676 1.00 84.12 240 ILE A O 1
ATOM 1955 N N . CYS A 1 241 ? -8.784 -18.191 1.884 1.00 82.50 241 CYS A N 1
ATOM 1956 C CA . CYS A 1 241 ? -9.941 -17.307 1.960 1.00 82.50 241 CYS A CA 1
ATOM 1957 C C . CYS A 1 241 ? -10.772 -17.489 0.692 1.00 82.50 241 CYS A C 1
ATOM 1959 O O . CYS A 1 241 ? -10.288 -17.175 -0.398 1.00 82.50 241 CYS A O 1
ATOM 1961 N N . ASN A 1 242 ? -11.999 -17.988 0.830 1.00 81.25 242 ASN A N 1
ATOM 1962 C CA . ASN A 1 242 ? -12.953 -18.091 -0.267 1.00 81.25 242 ASN A CA 1
ATOM 1963 C C . ASN A 1 242 ? -14.178 -17.227 0.048 1.00 81.25 242 ASN A C 1
ATOM 1965 O O . ASN A 1 242 ? -14.943 -17.538 0.959 1.00 81.25 242 ASN A O 1
ATOM 1969 N N . CYS A 1 243 ? -14.332 -16.116 -0.669 1.00 77.31 243 CYS A N 1
ATOM 1970 C CA . CYS A 1 243 ? -15.359 -15.110 -0.397 1.00 77.31 243 CYS A CA 1
ATOM 1971 C C . CYS A 1 243 ? -16.158 -14.821 -1.665 1.00 77.31 243 CYS A C 1
ATOM 1973 O O . CYS A 1 243 ? -15.591 -14.719 -2.746 1.00 77.31 243 CYS A O 1
ATOM 1975 N N . ARG A 1 244 ? -17.477 -14.651 -1.566 1.00 79.25 244 ARG A N 1
ATOM 1976 C CA . ARG A 1 244 ? -18.302 -14.424 -2.761 1.00 79.25 244 ARG A CA 1
ATOM 1977 C C . ARG A 1 244 ? -18.037 -13.062 -3.401 1.00 79.25 244 ARG A C 1
ATOM 1979 O O . ARG A 1 244 ? -17.802 -13.002 -4.604 1.00 79.25 244 ARG A O 1
ATOM 1986 N N . ASP A 1 245 ? -18.086 -11.983 -2.620 1.00 76.81 245 ASP A N 1
ATOM 1987 C CA . ASP A 1 245 ? -18.192 -10.624 -3.167 1.00 76.81 245 ASP A CA 1
ATOM 1988 C C . ASP A 1 245 ? -16.885 -9.830 -3.088 1.00 76.81 245 ASP A C 1
ATOM 1990 O O . ASP A 1 245 ? -16.534 -9.101 -4.026 1.00 76.81 245 ASP A O 1
ATOM 1994 N N . GLY A 1 246 ? -16.128 -9.984 -2.003 1.00 81.50 246 GLY A N 1
ATOM 1995 C CA . GLY A 1 246 ? -14.900 -9.224 -1.834 1.00 81.50 246 GLY A CA 1
ATOM 1996 C C . GLY A 1 246 ? -13.950 -9.760 -0.772 1.00 81.50 246 GLY A C 1
ATOM 1997 O O . GLY A 1 246 ? -14.357 -10.397 0.192 1.00 81.50 246 GLY A O 1
ATOM 1998 N N . ILE A 1 247 ? -12.673 -9.421 -0.921 1.00 85.94 247 ILE A N 1
ATOM 1999 C CA . ILE A 1 247 ? -11.695 -9.423 0.165 1.00 85.94 247 ILE A CA 1
ATOM 2000 C C . ILE A 1 247 ? -11.095 -8.019 0.225 1.00 85.94 247 ILE A C 1
ATOM 2002 O O . ILE A 1 247 ? -10.644 -7.478 -0.787 1.00 85.94 247 ILE A O 1
ATOM 2006 N N . ARG A 1 248 ? -11.072 -7.420 1.411 1.00 88.31 248 ARG A N 1
ATOM 2007 C CA . ARG A 1 248 ? -10.451 -6.125 1.676 1.00 88.31 248 ARG A CA 1
ATOM 2008 C C . ARG A 1 248 ? -9.384 -6.286 2.747 1.00 88.31 248 ARG A C 1
ATOM 2010 O O . ARG A 1 248 ? -9.673 -6.712 3.854 1.00 88.31 248 ARG A O 1
ATOM 2017 N N . ILE A 1 249 ? -8.158 -5.910 2.418 1.00 90.81 249 ILE A N 1
ATOM 2018 C CA . ILE A 1 249 ? -6.993 -5.973 3.290 1.00 90.81 249 ILE A CA 1
ATOM 2019 C C . ILE A 1 249 ? -6.503 -4.546 3.520 1.00 90.81 249 ILE A C 1
ATOM 2021 O O . ILE A 1 249 ? -5.947 -3.918 2.612 1.00 90.81 249 ILE A O 1
ATOM 2025 N N . ASP A 1 250 ? -6.763 -4.022 4.715 1.00 85.00 250 ASP A N 1
ATOM 2026 C CA . ASP A 1 250 ? -6.426 -2.648 5.078 1.00 85.00 250 ASP A CA 1
ATOM 2027 C C . ASP A 1 250 ? -4.939 -2.484 5.456 1.00 85.00 250 ASP A C 1
ATOM 2029 O O . ASP A 1 250 ? -4.114 -3.392 5.332 1.00 85.00 250 ASP A O 1
ATOM 2033 N N . GLU A 1 251 ? -4.575 -1.269 5.870 1.00 82.94 251 GLU A N 1
ATOM 2034 C CA . GLU A 1 251 ? -3.183 -0.879 6.097 1.00 82.94 251 GLU A CA 1
ATOM 2035 C C . GLU A 1 251 ? -2.503 -1.665 7.224 1.00 82.94 251 GLU A C 1
ATOM 2037 O O . GLU A 1 251 ? -3.074 -1.864 8.296 1.00 82.94 251 GLU A O 1
ATOM 2042 N N . ASN A 1 252 ? -1.238 -2.037 7.014 1.00 80.88 252 ASN A N 1
ATOM 2043 C CA . ASN A 1 252 ? -0.406 -2.748 7.989 1.00 80.88 252 ASN A CA 1
ATOM 2044 C C . ASN A 1 252 ? -0.945 -4.136 8.378 1.00 80.88 252 ASN A C 1
ATOM 2046 O O . ASN A 1 252 ? -0.678 -4.610 9.482 1.00 80.88 252 ASN A O 1
ATOM 2050 N N . VAL A 1 253 ? -1.708 -4.788 7.498 1.00 81.94 253 VAL A N 1
ATOM 2051 C CA . VAL A 1 253 ? -2.071 -6.200 7.669 1.00 81.94 253 VAL A CA 1
ATOM 2052 C C . VAL A 1 253 ? -0.919 -7.094 7.222 1.00 81.94 253 VAL A C 1
ATOM 2054 O O . VAL A 1 253 ? -0.328 -6.850 6.170 1.00 81.94 253 VAL A O 1
ATOM 2057 N N . ILE A 1 254 ? -0.629 -8.147 7.986 1.00 87.81 254 ILE A N 1
ATOM 2058 C CA . ILE A 1 254 ? 0.331 -9.194 7.630 1.00 87.81 254 ILE A CA 1
ATOM 2059 C C . ILE A 1 254 ? -0.411 -10.529 7.514 1.00 87.81 254 ILE A C 1
ATOM 2061 O O . ILE A 1 254 ? -0.924 -11.031 8.508 1.00 87.81 254 ILE A O 1
ATOM 2065 N N . LEU A 1 255 ? -0.455 -11.109 6.314 1.00 89.81 255 LEU A N 1
ATOM 2066 C CA . LEU A 1 255 ? -0.902 -12.483 6.077 1.00 89.81 255 LEU A CA 1
ATOM 2067 C C . LEU A 1 255 ? 0.333 -13.340 5.815 1.00 89.81 255 LEU A C 1
ATOM 2069 O O . LEU A 1 255 ? 0.883 -13.321 4.713 1.00 89.81 255 LEU A O 1
ATOM 2073 N N . GLY A 1 256 ? 0.788 -14.033 6.851 1.00 86.62 256 GLY A N 1
ATOM 2074 C CA . GLY A 1 256 ? 2.021 -14.794 6.860 1.00 86.62 256 GLY A CA 1
ATOM 2075 C C . GLY A 1 256 ? 1.800 -16.293 6.889 1.00 86.62 256 GLY A C 1
ATOM 2076 O O . GLY A 1 256 ? 0.904 -16.804 7.558 1.00 86.62 256 GLY A O 1
ATOM 2077 N N . THR A 1 257 ? 2.667 -17.028 6.202 1.00 81.56 257 THR A N 1
ATOM 2078 C CA . THR A 1 257 ? 2.787 -18.468 6.431 1.00 81.56 257 THR A CA 1
ATOM 2079 C C . THR A 1 257 ? 4.224 -18.883 6.684 1.00 81.56 257 THR A C 1
ATOM 2081 O O . THR A 1 257 ? 5.167 -18.334 6.103 1.00 81.56 257 THR A O 1
ATOM 2084 N N . THR A 1 258 ? 4.384 -19.854 7.579 1.00 77.62 258 THR A N 1
ATOM 2085 C CA . THR A 1 258 ? 5.660 -20.500 7.896 1.00 77.62 258 THR A CA 1
ATOM 2086 C C . THR A 1 258 ? 5.550 -21.979 7.549 1.00 77.62 258 THR A C 1
ATOM 2088 O O . THR A 1 258 ? 4.486 -22.563 7.711 1.00 77.62 258 THR A O 1
ATOM 2091 N N . ASN A 1 259 ? 6.643 -22.582 7.068 1.00 69.25 259 ASN A N 1
ATOM 2092 C CA . ASN A 1 259 ? 6.771 -24.032 6.854 1.00 69.25 259 ASN A CA 1
ATOM 2093 C C . ASN A 1 259 ? 5.626 -24.669 6.026 1.00 69.25 259 ASN A C 1
ATOM 2095 O O . ASN A 1 259 ? 4.666 -25.167 6.594 1.00 69.25 259 ASN A O 1
ATOM 2099 N N . GLU A 1 260 ? 5.776 -24.751 4.694 1.00 68.88 260 GLU A N 1
ATOM 2100 C CA . GLU A 1 260 ? 4.766 -25.315 3.748 1.00 68.88 260 GLU A CA 1
ATOM 2101 C C . GLU A 1 260 ? 3.568 -24.424 3.420 1.00 68.88 260 GLU A C 1
ATOM 2103 O O . GLU A 1 260 ? 2.515 -24.900 3.003 1.00 68.88 260 GLU A O 1
ATOM 2108 N N . GLY A 1 261 ? 3.779 -23.115 3.515 1.00 76.44 261 GLY A N 1
ATOM 2109 C CA . GLY A 1 261 ? 2.797 -22.086 3.217 1.00 76.44 261 GLY A CA 1
ATOM 2110 C C . GLY A 1 261 ? 2.149 -22.140 1.839 1.00 76.44 261 GLY A C 1
ATOM 2111 O O . GLY A 1 261 ? 2.823 -21.960 0.821 1.00 76.44 261 GLY A O 1
ATOM 2112 N N . LYS A 1 262 ? 0.818 -22.229 1.806 1.00 88.81 262 LYS A N 1
ATOM 2113 C CA . LYS A 1 262 ? 0.011 -21.715 0.691 1.00 88.81 262 LYS A CA 1
ATOM 2114 C C . LYS A 1 262 ? -0.905 -20.611 1.191 1.00 88.81 262 LYS A C 1
ATOM 2116 O O . LYS A 1 262 ? -1.556 -20.774 2.217 1.00 88.81 262 LYS A O 1
ATOM 2121 N N . ILE A 1 263 ? -0.977 -19.510 0.454 1.00 91.56 263 ILE A N 1
ATOM 2122 C CA . ILE A 1 263 ? -1.967 -18.455 0.674 1.00 91.56 263 ILE A CA 1
ATOM 2123 C C . ILE A 1 263 ? -2.853 -18.397 -0.565 1.00 91.56 263 ILE A C 1
ATOM 2125 O O . ILE A 1 263 ? -2.386 -17.994 -1.626 1.00 91.56 263 ILE A O 1
ATOM 2129 N N . ASN A 1 264 ? -4.116 -18.791 -0.436 1.00 92.56 264 ASN A N 1
ATOM 2130 C CA . ASN A 1 264 ? -5.102 -18.760 -1.510 1.00 92.56 264 ASN A CA 1
ATOM 2131 C C . ASN A 1 264 ? -6.189 -17.734 -1.181 1.00 92.56 264 ASN A C 1
ATOM 2133 O O . ASN A 1 264 ? -6.919 -17.910 -0.212 1.00 92.56 264 ASN A O 1
ATOM 2137 N N . LEU A 1 265 ? -6.321 -16.692 -1.999 1.00 93.38 265 LEU A N 1
ATOM 2138 C CA . LEU A 1 265 ? -7.375 -15.683 -1.888 1.00 93.38 265 LEU A CA 1
ATOM 2139 C C . LEU A 1 265 ? -8.275 -15.782 -3.123 1.00 93.38 265 LEU A C 1
ATOM 2141 O O . LEU A 1 265 ? -7.844 -15.436 -4.223 1.00 93.38 265 LEU A O 1
ATOM 2145 N N . ILE A 1 266 ? -9.498 -16.277 -2.953 1.00 91.00 266 ILE A N 1
ATOM 2146 C CA . ILE A 1 266 ? -10.476 -16.502 -4.023 1.00 91.00 266 ILE A CA 1
ATOM 2147 C C . ILE A 1 266 ? -11.690 -15.618 -3.743 1.00 91.00 266 ILE A C 1
ATOM 2149 O O . ILE A 1 266 ? -12.323 -15.759 -2.701 1.00 91.00 266 ILE A O 1
ATOM 2153 N N . THR A 1 267 ? -11.979 -14.662 -4.629 1.00 88.56 267 THR A N 1
ATOM 2154 C CA . THR A 1 267 ? -13.037 -13.666 -4.387 1.00 88.56 267 THR A CA 1
ATOM 2155 C C . THR A 1 267 ? -13.550 -12.993 -5.652 1.00 88.56 267 THR A C 1
ATOM 2157 O O . THR A 1 267 ? -12.845 -12.971 -6.648 1.00 88.56 267 THR A O 1
ATOM 2160 N N . LYS A 1 268 ? -14.736 -12.375 -5.663 1.00 86.19 268 LYS A N 1
ATOM 2161 C CA . LYS A 1 268 ? -15.121 -11.512 -6.792 1.00 86.19 268 LYS A CA 1
ATOM 2162 C C . LYS A 1 268 ? -14.218 -10.286 -6.904 1.00 86.19 268 LYS A C 1
ATOM 2164 O O . LYS A 1 268 ? -13.644 -10.082 -7.962 1.00 86.19 268 LYS A O 1
ATOM 2169 N N . ASN A 1 269 ? -14.018 -9.509 -5.843 1.00 87.69 269 ASN A N 1
ATOM 2170 C CA . ASN A 1 269 ? -13.097 -8.362 -5.861 1.00 87.69 269 ASN A CA 1
ATOM 2171 C C . ASN A 1 269 ? -12.024 -8.479 -4.773 1.00 87.69 269 ASN A C 1
ATOM 2173 O O . ASN A 1 269 ? -12.296 -8.994 -3.691 1.00 87.69 269 ASN A O 1
ATOM 2177 N N . LEU A 1 270 ? -10.818 -7.966 -5.018 1.00 95.38 270 LEU A N 1
ATOM 2178 C CA . LEU A 1 270 ? -9.764 -7.862 -4.003 1.00 95.38 270 LEU A CA 1
ATOM 2179 C C . LEU A 1 270 ? -9.262 -6.422 -3.904 1.00 95.38 270 LEU A C 1
ATOM 2181 O O . LEU A 1 270 ? -8.872 -5.831 -4.906 1.00 95.38 270 LEU A O 1
ATOM 2185 N N . ILE A 1 271 ? -9.184 -5.890 -2.687 1.00 93.44 271 ILE A N 1
ATOM 2186 C CA . ILE A 1 271 ? -8.503 -4.628 -2.386 1.00 93.44 271 ILE A CA 1
ATOM 2187 C C . ILE A 1 271 ? -7.438 -4.903 -1.328 1.00 93.44 271 ILE A C 1
ATOM 2189 O O . ILE A 1 271 ? -7.766 -5.388 -0.254 1.00 93.44 271 ILE A O 1
ATOM 2193 N N . ALA A 1 272 ? -6.180 -4.558 -1.593 1.00 95.69 272 ALA A N 1
ATOM 2194 C CA . ALA A 1 272 ? -5.089 -4.645 -0.628 1.00 95.69 272 ALA A CA 1
ATOM 2195 C C . ALA A 1 272 ? -4.313 -3.323 -0.578 1.00 95.69 272 ALA A C 1
ATOM 2197 O O . ALA A 1 272 ? -3.791 -2.864 -1.597 1.00 95.69 272 ALA A O 1
ATOM 2198 N N . ARG A 1 273 ? -4.232 -2.694 0.600 1.00 91.50 273 ARG A N 1
ATOM 2199 C CA . ARG A 1 273 ? -3.582 -1.386 0.791 1.00 91.50 273 ARG A CA 1
ATOM 2200 C C . ARG A 1 273 ? -2.510 -1.476 1.862 1.00 91.50 273 ARG A C 1
ATOM 2202 O O . ARG A 1 273 ? -2.834 -1.783 2.996 1.00 91.50 273 ARG A O 1
ATOM 2209 N N . LYS A 1 274 ? -1.247 -1.186 1.530 1.00 94.12 274 LYS A N 1
ATOM 2210 C CA . LYS A 1 274 ? -0.110 -1.249 2.479 1.00 94.12 274 LYS A CA 1
ATOM 2211 C C . LYS A 1 274 ? -0.068 -2.559 3.291 1.00 94.12 274 LYS A C 1
ATOM 2213 O O . LYS A 1 274 ? 0.293 -2.558 4.467 1.00 94.12 274 LYS A O 1
ATOM 2218 N N . ALA A 1 275 ? -0.481 -3.662 2.671 1.00 94.25 275 ALA A N 1
ATOM 2219 C CA . ALA A 1 275 ? -0.520 -4.981 3.287 1.00 94.25 275 ALA A CA 1
ATOM 2220 C C . ALA A 1 275 ? 0.736 -5.785 2.934 1.00 94.25 275 ALA A C 1
ATOM 2222 O O . ALA A 1 275 ? 1.363 -5.547 1.901 1.00 94.25 275 ALA A O 1
ATOM 2223 N N . ILE A 1 276 ? 1.087 -6.759 3.766 1.00 96.25 276 ILE A N 1
ATOM 2224 C CA . ILE A 1 276 ? 2.166 -7.714 3.522 1.00 96.25 276 ILE A CA 1
ATOM 2225 C C . ILE A 1 276 ? 1.543 -9.105 3.481 1.00 96.25 276 ILE A C 1
ATOM 2227 O O . ILE A 1 276 ? 1.094 -9.618 4.495 1.00 96.25 276 ILE A O 1
ATOM 2231 N N . ILE A 1 277 ? 1.521 -9.726 2.310 1.00 96.12 277 ILE A N 1
ATOM 2232 C CA . ILE A 1 277 ? 1.148 -11.129 2.141 1.00 96.12 277 ILE A CA 1
ATOM 2233 C C . ILE A 1 277 ? 2.445 -11.872 1.872 1.00 96.12 277 ILE A C 1
ATOM 2235 O O . ILE A 1 277 ? 3.055 -11.682 0.816 1.00 96.12 277 ILE A O 1
ATOM 2239 N N . ASN A 1 278 ? 2.910 -12.661 2.834 1.00 95.75 278 ASN A N 1
ATOM 2240 C CA . ASN A 1 278 ? 4.197 -13.324 2.730 1.00 95.75 278 ASN A CA 1
ATOM 2241 C C . ASN A 1 278 ? 4.152 -14.816 3.052 1.00 95.75 278 ASN A C 1
ATOM 2243 O O . ASN A 1 278 ? 3.413 -15.305 3.899 1.00 95.75 278 ASN A O 1
ATOM 2247 N N . ILE A 1 279 ? 5.002 -15.552 2.352 1.00 92.25 279 ILE A N 1
ATOM 2248 C CA . ILE A 1 279 ? 5.259 -16.962 2.600 1.00 92.25 279 ILE A CA 1
ATOM 2249 C C . ILE A 1 279 ? 6.755 -17.109 2.782 1.00 92.25 279 ILE A C 1
ATOM 2251 O O . ILE A 1 279 ? 7.513 -16.762 1.878 1.00 92.25 279 ILE A O 1
ATOM 2255 N N . ASN A 1 280 ? 7.162 -17.630 3.936 1.00 90.69 280 ASN A N 1
ATOM 2256 C CA . ASN A 1 280 ? 8.545 -17.987 4.217 1.00 90.69 280 ASN A CA 1
ATOM 2257 C C . ASN A 1 280 ? 8.613 -19.500 4.439 1.00 90.69 280 ASN A C 1
ATOM 2259 O O . ASN A 1 280 ? 8.393 -20.003 5.544 1.00 90.69 280 ASN A O 1
ATOM 2263 N N . GLY A 1 281 ? 8.873 -20.231 3.358 1.00 85.31 281 GLY A N 1
ATOM 2264 C CA . GLY A 1 281 ? 9.034 -21.678 3.388 1.00 85.31 281 GLY A CA 1
ATOM 2265 C C . GLY A 1 281 ? 10.486 -22.101 3.573 1.00 85.31 281 GLY A C 1
ATOM 2266 O O . GLY A 1 281 ? 11.415 -21.432 3.113 1.00 85.31 281 GLY A O 1
ATOM 2267 N N . HIS A 1 282 ? 10.670 -23.249 4.222 1.00 85.25 282 HIS A N 1
ATOM 2268 C CA . HIS A 1 282 ? 11.945 -23.949 4.320 1.00 85.25 282 HIS A CA 1
ATOM 2269 C C . HIS A 1 282 ? 11.813 -25.365 3.737 1.00 85.25 282 HIS A C 1
ATOM 2271 O O . HIS A 1 282 ? 10.801 -26.040 3.935 1.00 85.25 282 HIS A O 1
ATOM 2277 N N . GLY A 1 283 ? 12.860 -25.844 3.063 1.00 82.62 283 GLY A N 1
ATOM 2278 C CA . GLY A 1 283 ? 12.949 -27.194 2.502 1.00 82.62 283 GLY A CA 1
ATOM 2279 C C . GLY A 1 283 ? 12.511 -27.305 1.037 1.00 82.62 283 GLY A C 1
ATOM 2280 O O . GLY A 1 283 ? 12.499 -26.332 0.297 1.00 82.62 283 GLY A O 1
ATOM 2281 N N . ASN A 1 284 ? 12.197 -28.524 0.591 1.00 82.81 284 ASN A N 1
ATOM 2282 C CA . ASN A 1 284 ? 11.856 -28.850 -0.806 1.00 82.81 284 ASN A CA 1
ATOM 2283 C C . ASN A 1 284 ? 10.353 -28.749 -1.085 1.00 82.81 284 ASN A C 1
ATOM 2285 O O . ASN A 1 284 ? 9.760 -29.672 -1.645 1.00 82.81 284 ASN A O 1
ATOM 2289 N N . LYS A 1 285 ? 9.731 -27.669 -0.619 1.00 84.19 285 LYS A N 1
ATOM 2290 C CA . LYS A 1 285 ? 8.277 -27.508 -0.610 1.00 84.19 285 LYS A CA 1
ATOM 2291 C C . LYS A 1 285 ? 7.838 -26.471 -1.651 1.00 84.19 285 LYS A C 1
ATOM 2293 O O . LYS A 1 285 ? 8.665 -25.858 -2.328 1.00 84.19 285 LYS A O 1
ATOM 2298 N N . ASN A 1 286 ? 6.526 -26.406 -1.882 1.00 88.88 286 ASN A N 1
ATOM 2299 C CA . ASN A 1 286 ? 5.920 -25.522 -2.876 1.00 88.88 286 ASN A CA 1
ATOM 2300 C C . ASN A 1 286 ? 5.249 -24.345 -2.161 1.00 88.88 286 ASN A C 1
ATOM 2302 O O . ASN A 1 286 ? 4.104 -24.469 -1.725 1.00 88.88 286 ASN A O 1
ATOM 2306 N N . GLU A 1 287 ? 5.944 -23.218 -2.065 1.00 92.38 287 GLU A N 1
ATOM 2307 C CA . GLU A 1 287 ? 5.432 -21.981 -1.482 1.00 92.38 287 GLU A CA 1
ATOM 2308 C C . GLU A 1 287 ? 4.627 -21.194 -2.519 1.00 92.38 287 GLU A C 1
ATOM 2310 O O . GLU A 1 287 ? 5.167 -20.754 -3.539 1.00 92.38 287 GLU A O 1
ATOM 2315 N N . GLN A 1 288 ? 3.326 -21.005 -2.294 1.00 94.75 288 GLN A N 1
ATOM 2316 C CA . GLN A 1 288 ? 2.461 -20.391 -3.307 1.00 94.75 288 GLN A CA 1
ATOM 2317 C C . GLN A 1 288 ? 1.516 -19.348 -2.725 1.00 94.75 288 GLN A C 1
ATOM 2319 O O . GLN A 1 288 ? 0.663 -19.673 -1.904 1.00 94.75 288 GLN A O 1
ATOM 2324 N N . ILE A 1 289 ? 1.626 -18.111 -3.211 1.00 97.00 289 ILE A N 1
ATOM 2325 C CA . ILE A 1 289 ? 0.570 -17.103 -3.082 1.00 97.00 289 ILE A CA 1
ATOM 2326 C C . ILE A 1 289 ? -0.273 -17.195 -4.352 1.00 97.00 289 ILE A C 1
ATOM 2328 O O . ILE A 1 289 ? 0.248 -17.031 -5.453 1.00 97.00 289 ILE A O 1
ATOM 2332 N N . ASN A 1 290 ? -1.563 -17.470 -4.222 1.00 97.56 290 ASN A N 1
ATOM 2333 C CA . ASN A 1 290 ? -2.502 -17.569 -5.329 1.00 97.56 290 ASN A CA 1
ATOM 2334 C C . ASN A 1 290 ? -3.694 -16.651 -5.062 1.00 97.56 290 ASN A C 1
ATOM 2336 O O . ASN A 1 290 ? -4.451 -16.852 -4.118 1.00 97.56 290 ASN A O 1
ATOM 2340 N N . ILE A 1 291 ? -3.862 -15.647 -5.908 1.00 97.69 291 ILE A N 1
ATOM 2341 C CA . ILE A 1 291 ? -4.970 -14.703 -5.864 1.00 97.69 291 ILE A CA 1
ATOM 2342 C C . ILE A 1 291 ? -5.805 -14.935 -7.115 1.00 97.69 291 ILE A C 1
ATOM 2344 O O . ILE A 1 291 ? -5.288 -14.832 -8.227 1.00 97.69 291 ILE A O 1
ATOM 2348 N N . GLN A 1 292 ? -7.083 -15.251 -6.945 1.00 97.56 292 GLN A N 1
ATOM 2349 C CA . GLN A 1 292 ? -8.005 -15.518 -8.042 1.00 97.56 292 GLN A CA 1
ATOM 2350 C C . GLN A 1 292 ? -9.263 -14.689 -7.869 1.00 97.56 292 GLN A C 1
ATOM 2352 O O . GLN A 1 292 ? -9.933 -14.783 -6.842 1.00 97.56 292 GLN A O 1
ATOM 2357 N N . THR A 1 293 ? -9.585 -13.885 -8.881 1.00 94.81 293 THR A N 1
ATOM 2358 C CA . THR A 1 293 ? -10.784 -13.056 -8.851 1.00 94.81 293 THR A CA 1
ATOM 2359 C C . THR A 1 293 ? -11.594 -13.068 -10.138 1.00 94.81 293 THR A C 1
ATOM 2361 O O . THR A 1 293 ? -11.048 -13.252 -11.227 1.00 94.81 293 THR A O 1
ATOM 2364 N N . THR A 1 294 ? -12.911 -12.889 -10.012 1.00 91.88 294 THR A N 1
ATOM 2365 C CA . THR A 1 294 ? -13.836 -12.744 -11.156 1.00 91.88 294 THR A CA 1
ATOM 2366 C C . THR A 1 294 ? -14.100 -11.278 -11.527 1.00 91.88 294 THR A C 1
ATOM 2368 O O . THR A 1 294 ? -14.586 -10.983 -12.613 1.00 91.88 294 THR A O 1
ATOM 2371 N N . GLY A 1 295 ? -13.771 -10.347 -10.638 1.00 92.69 295 GLY A N 1
ATOM 2372 C CA . GLY A 1 295 ? -13.918 -8.903 -10.786 1.00 92.69 295 GLY A CA 1
ATOM 2373 C C . GLY A 1 295 ? -12.561 -8.210 -10.804 1.00 92.69 295 GLY A C 1
ATOM 2374 O O . GLY A 1 295 ? -11.706 -8.564 -11.603 1.00 92.69 295 GLY A O 1
ATOM 2375 N N . VAL A 1 296 ? -12.368 -7.189 -9.971 1.00 93.31 296 VAL A N 1
ATOM 2376 C CA . VAL A 1 296 ? -11.170 -6.332 -10.000 1.00 93.31 296 VAL A CA 1
ATOM 2377 C C . VAL A 1 296 ? -10.211 -6.666 -8.858 1.00 93.31 296 VAL A C 1
ATOM 2379 O O . VAL A 1 296 ? -10.630 -6.933 -7.730 1.00 93.31 296 VAL A O 1
ATOM 2382 N N . ILE A 1 297 ? -8.909 -6.583 -9.138 1.00 96.94 297 ILE A N 1
ATOM 2383 C CA . ILE A 1 297 ? -7.840 -6.619 -8.135 1.00 96.94 297 ILE A CA 1
ATOM 2384 C C . ILE A 1 297 ? -7.229 -5.225 -8.020 1.00 96.94 297 ILE A C 1
ATOM 2386 O O . ILE A 1 297 ? -6.719 -4.699 -9.003 1.00 96.94 297 ILE A O 1
ATOM 2390 N N . ASN A 1 298 ? -7.225 -4.649 -6.819 1.00 96.06 298 ASN A N 1
ATOM 2391 C CA . ASN A 1 298 ? -6.599 -3.364 -6.530 1.00 96.06 298 ASN A CA 1
ATOM 2392 C C . ASN A 1 298 ? -5.534 -3.502 -5.429 1.00 96.06 298 ASN A C 1
ATOM 2394 O O . ASN A 1 298 ? -5.868 -3.750 -4.271 1.00 96.06 298 ASN A O 1
ATOM 2398 N N . VAL A 1 299 ? -4.256 -3.336 -5.773 1.00 95.88 299 VAL A N 1
ATOM 2399 C CA . VAL A 1 299 ? -3.112 -3.569 -4.874 1.00 95.88 299 VAL A CA 1
ATOM 2400 C C . VAL A 1 299 ? -2.244 -2.312 -4.785 1.00 95.88 299 VAL A C 1
ATOM 2402 O O . VAL A 1 299 ? -1.374 -2.077 -5.619 1.00 95.88 299 VAL A O 1
ATOM 2405 N N . GLN A 1 300 ? -2.451 -1.489 -3.756 1.00 93.81 300 GLN A N 1
ATOM 2406 C CA . GLN A 1 300 ? -1.715 -0.230 -3.562 1.00 93.81 300 GLN A CA 1
ATOM 2407 C C . GLN A 1 300 ? -0.718 -0.360 -2.416 1.00 93.81 300 GLN A C 1
ATOM 2409 O O . GLN A 1 300 ? -1.106 -0.682 -1.292 1.00 93.81 300 GLN A O 1
ATOM 2414 N N . TYR A 1 301 ? 0.559 -0.068 -2.665 1.00 95.50 301 TYR A N 1
ATOM 2415 C CA . TYR A 1 301 ? 1.626 -0.122 -1.653 1.00 95.50 301 TYR A CA 1
ATOM 2416 C C . TYR A 1 301 ? 1.775 -1.481 -0.942 1.00 95.50 301 TYR A C 1
ATOM 2418 O O . TYR A 1 301 ? 2.398 -1.558 0.118 1.00 95.50 301 TYR A O 1
ATOM 2426 N N . ALA A 1 302 ? 1.174 -2.550 -1.469 1.00 96.25 302 ALA A N 1
ATOM 2427 C CA . ALA A 1 302 ? 1.213 -3.860 -0.836 1.00 96.25 302 ALA A CA 1
ATOM 2428 C C . ALA A 1 302 ? 2.434 -4.666 -1.294 1.00 96.25 302 ALA A C 1
ATOM 2430 O O . ALA A 1 302 ? 2.990 -4.439 -2.373 1.00 96.25 302 ALA A O 1
ATOM 2431 N N . LYS A 1 303 ? 2.824 -5.639 -0.474 1.00 98.06 303 LYS A N 1
ATOM 2432 C CA . LYS A 1 303 ? 3.921 -6.565 -0.738 1.00 98.06 303 LYS A CA 1
ATOM 2433 C C . LYS A 1 303 ? 3.389 -7.990 -0.790 1.00 98.06 303 LYS A C 1
ATOM 2435 O O . LYS A 1 303 ? 2.847 -8.469 0.198 1.00 98.06 303 LYS A O 1
ATOM 2440 N N . LEU A 1 304 ? 3.563 -8.661 -1.921 1.00 97.62 304 LEU A N 1
ATOM 2441 C CA . LEU A 1 304 ? 3.266 -10.075 -2.129 1.00 97.62 304 LEU A CA 1
ATOM 2442 C C . LEU A 1 304 ? 4.602 -10.805 -2.266 1.00 97.62 304 LEU A C 1
ATOM 2444 O O . LEU A 1 304 ? 5.261 -10.685 -3.298 1.00 97.62 304 LEU A O 1
ATOM 2448 N N . ILE A 1 305 ? 5.045 -11.499 -1.220 1.00 97.25 305 ILE A N 1
ATOM 2449 C CA . ILE A 1 305 ? 6.401 -12.057 -1.147 1.00 97.25 305 ILE A CA 1
ATOM 2450 C C . ILE A 1 305 ? 6.332 -13.561 -0.902 1.00 97.25 305 ILE A C 1
ATOM 2452 O O . ILE A 1 305 ? 6.037 -13.997 0.205 1.00 97.25 305 ILE A O 1
ATOM 2456 N N . ALA A 1 306 ? 6.663 -14.361 -1.911 1.00 95.38 306 ALA A N 1
ATOM 2457 C CA . ALA A 1 306 ? 6.904 -15.789 -1.747 1.00 95.38 306 ALA A CA 1
ATOM 2458 C C . ALA A 1 306 ? 8.412 -16.049 -1.688 1.00 95.38 306 ALA A C 1
ATOM 2460 O O . ALA A 1 306 ? 9.146 -15.758 -2.635 1.00 95.38 306 ALA A O 1
ATOM 2461 N N . TYR A 1 307 ? 8.882 -16.598 -0.575 1.00 93.56 307 TYR A N 1
ATOM 2462 C CA . TYR A 1 307 ? 10.286 -16.894 -0.347 1.00 93.56 307 TYR A CA 1
ATOM 2463 C C . TYR A 1 307 ? 10.454 -18.337 0.128 1.00 93.56 307 TYR A C 1
ATOM 2465 O O . TYR A 1 307 ? 9.821 -18.764 1.090 1.00 93.56 307 TYR A O 1
ATOM 2473 N N . GLY A 1 308 ? 11.316 -19.087 -0.555 1.00 88.88 308 GLY A N 1
ATOM 2474 C CA . GLY A 1 308 ? 11.581 -20.493 -0.258 1.00 88.88 308 GLY A CA 1
ATOM 2475 C C . GLY A 1 308 ? 13.069 -20.721 -0.036 1.00 88.88 308 GLY A C 1
ATOM 2476 O O . GLY A 1 308 ? 13.865 -20.587 -0.966 1.00 88.88 308 GLY A O 1
ATOM 2477 N N . GLN A 1 309 ? 13.457 -21.088 1.184 1.00 84.31 309 GLN A N 1
ATOM 2478 C CA . GLN A 1 309 ? 14.818 -21.502 1.528 1.00 84.31 309 GLN A CA 1
ATOM 2479 C C . GLN A 1 309 ? 14.928 -23.026 1.425 1.00 84.31 309 GLN A C 1
ATOM 2481 O O . GLN A 1 309 ? 14.548 -23.738 2.349 1.00 84.31 309 GLN A O 1
ATOM 2486 N N . GLY A 1 310 ? 15.433 -23.559 0.315 1.00 73.44 310 GLY A N 1
ATOM 2487 C CA . GLY A 1 310 ? 15.432 -25.006 0.079 1.00 73.44 310 GLY A CA 1
ATOM 2488 C C . GLY A 1 310 ? 16.578 -25.502 -0.787 1.00 73.44 310 GLY A C 1
ATOM 2489 O O . GLY A 1 310 ? 17.343 -24.707 -1.324 1.00 73.44 310 GLY A O 1
ATOM 2490 N N . SER A 1 311 ? 16.692 -26.829 -0.912 1.00 72.81 311 SER A N 1
ATOM 2491 C CA . SER A 1 311 ? 17.577 -27.470 -1.896 1.00 72.81 311 SER A CA 1
ATOM 2492 C C . SER A 1 311 ? 16.929 -27.467 -3.295 1.00 72.81 311 SER A C 1
ATOM 2494 O O . SER A 1 311 ? 15.908 -26.813 -3.503 1.00 72.81 311 SER A O 1
ATOM 2496 N N . HIS A 1 312 ? 17.494 -28.211 -4.254 1.00 70.44 312 HIS A N 1
ATOM 2497 C CA . HIS A 1 312 ? 17.230 -28.158 -5.707 1.00 70.44 312 HIS A CA 1
ATOM 2498 C C . HIS A 1 312 ? 15.784 -28.404 -6.189 1.00 70.44 312 HIS A C 1
ATOM 2500 O O . HIS A 1 312 ? 15.568 -28.562 -7.387 1.00 70.44 312 HIS A O 1
ATOM 2506 N N . LYS A 1 313 ? 14.789 -28.481 -5.297 1.00 79.50 313 LYS A N 1
ATOM 2507 C CA . LYS A 1 313 ? 13.405 -28.852 -5.624 1.00 79.50 313 LYS A CA 1
ATOM 2508 C C . LYS A 1 313 ? 12.321 -27.910 -5.099 1.00 79.50 313 LYS A C 1
ATOM 2510 O O . LYS A 1 313 ? 11.161 -28.177 -5.406 1.00 79.50 313 LYS A O 1
ATOM 2515 N N . SER A 1 314 ? 12.630 -26.852 -4.342 1.00 84.62 314 SER A N 1
ATOM 2516 C CA . SER A 1 314 ? 11.560 -25.929 -3.933 1.00 84.62 314 SER A CA 1
ATOM 2517 C C . SER A 1 314 ? 10.954 -25.203 -5.138 1.00 84.62 314 SER A C 1
ATOM 2519 O O . SER A 1 314 ? 11.594 -25.037 -6.186 1.00 84.62 314 SER A O 1
ATOM 2521 N N . LYS A 1 315 ? 9.684 -24.818 -5.024 1.00 90.56 315 LYS A N 1
ATOM 2522 C CA . LYS A 1 315 ? 9.005 -23.998 -6.032 1.00 90.56 315 LYS A CA 1
ATOM 2523 C C . LYS A 1 315 ? 8.286 -22.868 -5.331 1.00 90.56 315 LYS A C 1
ATOM 2525 O O . LYS A 1 315 ? 7.287 -23.102 -4.662 1.00 90.56 315 LYS A O 1
ATOM 2530 N N . THR A 1 316 ? 8.759 -21.652 -5.546 1.00 93.81 316 THR A N 1
ATOM 2531 C CA . THR A 1 316 ? 8.085 -20.455 -5.055 1.00 93.81 316 THR A CA 1
ATOM 2532 C C . THR A 1 316 ? 7.288 -19.853 -6.193 1.00 93.81 316 THR A C 1
ATOM 2534 O O . THR A 1 316 ? 7.765 -19.770 -7.330 1.00 93.81 316 THR A O 1
ATOM 2537 N N . SER A 1 317 ? 6.046 -19.466 -5.917 1.00 96.19 317 SER A N 1
ATOM 2538 C CA . SER A 1 317 ? 5.262 -18.743 -6.908 1.00 96.19 317 SER A CA 1
ATOM 2539 C C . SER A 1 317 ? 4.320 -17.713 -6.313 1.00 96.19 317 SER A C 1
ATOM 2541 O O . SER A 1 317 ? 3.696 -17.951 -5.279 1.00 96.19 317 SER A O 1
ATOM 2543 N N . VAL A 1 318 ? 4.167 -16.601 -7.026 1.00 97.81 318 VAL A N 1
ATOM 2544 C CA . VAL A 1 318 ? 3.077 -15.646 -6.830 1.00 97.81 318 VAL A CA 1
ATOM 2545 C C . VAL A 1 318 ? 2.225 -15.645 -8.093 1.00 97.81 318 VAL A C 1
ATOM 2547 O O . VAL A 1 318 ? 2.682 -15.226 -9.153 1.00 97.81 318 VAL A O 1
ATOM 2550 N N . ASN A 1 319 ? 0.995 -16.138 -7.987 1.00 98.25 319 ASN A N 1
ATOM 2551 C CA . ASN A 1 319 ? 0.049 -16.258 -9.089 1.00 98.25 319 ASN A CA 1
ATOM 2552 C C . ASN A 1 319 ? -1.137 -15.328 -8.831 1.00 98.25 319 ASN A C 1
ATOM 2554 O O . ASN A 1 319 ? -1.836 -15.478 -7.836 1.00 98.25 319 ASN A O 1
ATOM 2558 N N . ILE A 1 320 ? -1.374 -14.378 -9.727 1.00 98.25 320 ILE A N 1
ATOM 2559 C CA . ILE A 1 320 ? -2.471 -13.415 -9.656 1.00 98.25 320 ILE A CA 1
ATOM 2560 C C . ILE A 1 320 ? -3.306 -13.586 -10.920 1.00 98.25 320 ILE A C 1
ATOM 2562 O O . ILE A 1 320 ? -2.793 -13.445 -12.029 1.00 98.25 320 ILE A O 1
ATOM 2566 N N . LYS A 1 321 ? -4.584 -13.921 -10.767 1.00 98.38 321 LYS A N 1
ATOM 2567 C CA . LYS A 1 321 ? -5.523 -14.129 -11.870 1.00 98.38 321 LYS A CA 1
ATOM 2568 C C . LYS A 1 321 ? -6.782 -13.310 -11.635 1.00 98.38 321 LYS A C 1
ATOM 2570 O O . LYS A 1 321 ? -7.384 -13.396 -10.569 1.00 98.38 321 LYS A O 1
ATOM 2575 N N . SER A 1 322 ? -7.187 -12.548 -12.639 1.00 97.31 322 SER A N 1
ATOM 2576 C CA . SER A 1 322 ? -8.398 -11.735 -12.614 1.00 97.31 322 SER A CA 1
ATOM 2577 C C . SER A 1 322 ? -9.177 -11.875 -13.922 1.00 97.31 322 SER A C 1
ATOM 2579 O O . SER A 1 322 ? -8.585 -11.868 -15.004 1.00 97.31 322 SER A O 1
ATOM 2581 N N . GLN A 1 323 ? -10.502 -12.003 -13.856 1.00 96.25 323 GLN A N 1
ATOM 2582 C CA . GLN A 1 323 ? -11.353 -11.834 -15.042 1.00 96.25 323 GLN A CA 1
ATOM 2583 C C . GLN A 1 323 ? -11.621 -10.346 -15.345 1.00 96.25 323 GLN A C 1
ATOM 2585 O O . GLN A 1 323 ? -11.875 -10.003 -16.496 1.00 96.25 323 GLN A O 1
ATOM 2590 N N . GLY A 1 324 ? -11.503 -9.449 -14.362 1.00 94.19 324 GLY A N 1
ATOM 2591 C CA . GLY A 1 324 ? -11.521 -7.997 -14.562 1.00 94.19 324 GLY A CA 1
ATOM 2592 C C . GLY A 1 324 ? -10.117 -7.392 -14.586 1.00 94.19 324 GLY A C 1
ATOM 2593 O O . GLY A 1 324 ? -9.141 -8.072 -14.916 1.00 94.19 324 GLY A O 1
ATOM 2594 N N . SER A 1 325 ? -10.001 -6.095 -14.278 1.00 94.50 325 SER A N 1
ATOM 2595 C CA . SER A 1 325 ? -8.712 -5.390 -14.279 1.00 94.50 325 SER A CA 1
ATOM 2596 C C . SER A 1 325 ? -7.845 -5.752 -13.070 1.00 94.50 325 SER A C 1
ATOM 2598 O O . SER A 1 325 ? -8.327 -6.232 -12.037 1.00 94.50 325 SER A O 1
ATOM 2600 N N . ILE A 1 326 ? -6.539 -5.536 -13.218 1.00 97.69 326 ILE A N 1
ATOM 2601 C CA . ILE A 1 326 ? -5.570 -5.570 -12.121 1.00 97.69 326 ILE A CA 1
ATOM 2602 C C . ILE A 1 326 ? -4.900 -4.204 -12.061 1.00 97.69 326 ILE A C 1
ATOM 2604 O O . ILE A 1 326 ? -4.124 -3.864 -12.949 1.00 97.69 326 ILE A O 1
ATOM 2608 N N . ASP A 1 327 ? -5.164 -3.457 -10.998 1.00 95.31 327 ASP A N 1
ATOM 2609 C CA . ASP A 1 327 ? -4.657 -2.107 -10.794 1.00 95.31 327 ASP A CA 1
ATOM 2610 C C . ASP A 1 327 ? -3.780 -2.058 -9.540 1.00 95.31 327 ASP A C 1
ATOM 2612 O O . ASP A 1 327 ? -4.177 -2.475 -8.454 1.00 95.31 327 ASP A O 1
ATOM 2616 N N . GLY A 1 328 ? -2.572 -1.527 -9.654 1.00 94.38 328 GLY A N 1
ATOM 2617 C CA . GLY A 1 328 ? -1.641 -1.419 -8.547 1.00 94.38 328 GLY A CA 1
ATOM 2618 C C . GLY A 1 328 ? -0.629 -0.305 -8.745 1.00 94.38 328 GLY A C 1
ATOM 2619 O O . GLY A 1 328 ? -0.145 -0.065 -9.849 1.00 94.38 328 GLY A O 1
ATOM 2620 N N . SER A 1 329 ? -0.310 0.386 -7.655 1.00 91.81 329 SER A N 1
ATOM 2621 C CA . SER A 1 329 ? 0.771 1.370 -7.630 1.00 91.81 329 SER A CA 1
ATOM 2622 C C . SER A 1 329 ? 1.681 1.112 -6.446 1.00 91.81 329 SER A C 1
ATOM 2624 O O . SER A 1 329 ? 1.209 0.801 -5.348 1.00 91.81 329 SER A O 1
ATOM 2626 N N . TYR A 1 330 ? 2.988 1.274 -6.656 1.00 95.38 330 TYR A N 1
ATOM 2627 C CA . TYR A 1 330 ? 3.999 1.114 -5.609 1.00 95.38 330 TYR A CA 1
ATOM 2628 C C . TYR A 1 330 ? 3.964 -0.258 -4.914 1.00 95.38 330 TYR A C 1
ATOM 2630 O O . TYR A 1 330 ? 4.316 -0.365 -3.739 1.00 95.38 330 TYR A O 1
ATOM 2638 N N . CYS A 1 331 ? 3.516 -1.312 -5.604 1.00 95.88 331 CYS A N 1
ATOM 2639 C CA . CYS A 1 331 ? 3.471 -2.655 -5.034 1.00 95.88 331 CYS A CA 1
ATOM 2640 C C . CYS A 1 331 ? 4.772 -3.429 -5.293 1.00 95.88 331 CYS A C 1
ATOM 2642 O O . CYS A 1 331 ? 5.464 -3.203 -6.288 1.00 95.88 331 CYS A O 1
ATOM 2644 N N . GLU A 1 332 ? 5.089 -4.376 -4.413 1.00 97.62 332 GLU A N 1
ATOM 2645 C CA . GLU A 1 332 ? 6.200 -5.316 -4.576 1.00 97.62 332 GLU A CA 1
ATOM 2646 C C . GLU A 1 332 ? 5.650 -6.736 -4.707 1.00 97.62 332 GLU A C 1
ATOM 2648 O O . GLU A 1 332 ? 5.069 -7.266 -3.768 1.00 97.62 332 GLU A O 1
ATOM 2653 N N . ILE A 1 333 ? 5.840 -7.362 -5.863 1.00 97.75 333 ILE A N 1
ATOM 2654 C CA . ILE A 1 333 ? 5.423 -8.731 -6.159 1.00 97.75 333 ILE A CA 1
ATOM 2655 C C . ILE A 1 333 ? 6.695 -9.533 -6.393 1.00 97.75 333 ILE A C 1
ATOM 2657 O O . ILE A 1 333 ? 7.343 -9.386 -7.428 1.00 97.75 333 ILE A O 1
ATOM 2661 N N . THR A 1 334 ? 7.080 -10.346 -5.414 1.00 97.06 334 THR A N 1
ATOM 2662 C CA . THR A 1 334 ? 8.364 -11.043 -5.415 1.00 97.06 334 THR A CA 1
ATOM 2663 C C . THR A 1 334 ? 8.189 -12.542 -5.206 1.00 97.06 334 THR A C 1
AT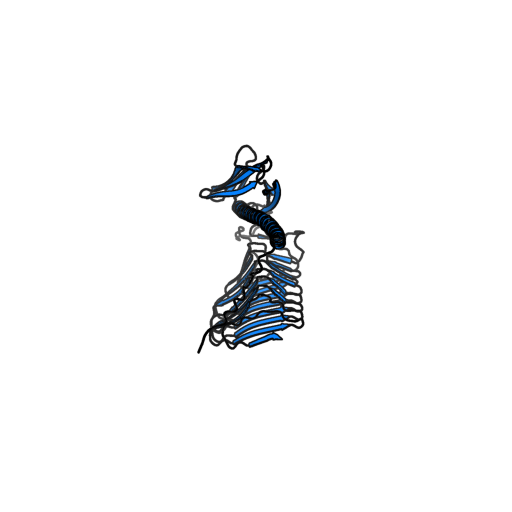OM 2665 O O . THR A 1 334 ? 7.558 -12.963 -4.241 1.00 97.06 334 THR A O 1
ATOM 2668 N N . SER A 1 335 ? 8.813 -13.348 -6.068 1.00 95.94 335 SER A N 1
ATOM 2669 C CA . SER A 1 335 ? 8.985 -14.791 -5.865 1.00 95.94 335 SER A CA 1
ATOM 2670 C C . SER A 1 335 ? 10.462 -15.159 -5.911 1.00 95.94 335 SER A C 1
ATOM 2672 O O . SER A 1 335 ? 11.116 -15.016 -6.941 1.00 95.94 335 SER A O 1
ATOM 2674 N N . ASN A 1 336 ? 10.998 -15.653 -4.804 1.00 94.12 336 ASN A N 1
ATOM 2675 C CA . ASN A 1 336 ? 12.422 -15.925 -4.648 1.00 94.12 336 ASN A CA 1
ATOM 2676 C C . ASN A 1 336 ? 12.636 -17.380 -4.231 1.00 94.12 336 ASN A C 1
ATOM 2678 O O . ASN A 1 336 ? 12.344 -17.762 -3.097 1.00 94.12 336 ASN A O 1
ATOM 2682 N N . GLY A 1 337 ? 13.152 -18.189 -5.152 1.00 89.50 337 GLY A N 1
ATOM 2683 C CA . GLY A 1 337 ? 13.551 -19.567 -4.895 1.00 89.50 337 GLY A CA 1
ATOM 2684 C C . GLY A 1 337 ? 15.035 -19.685 -4.520 1.00 89.50 337 GLY A C 1
ATOM 2685 O O . GLY A 1 337 ? 15.919 -19.304 -5.290 1.00 89.50 337 GLY A O 1
ATOM 2686 N N . GLY A 1 338 ? 15.335 -20.276 -3.361 1.00 85.44 338 GLY A N 1
ATOM 2687 C CA . GLY A 1 338 ? 16.692 -20.669 -2.962 1.00 85.44 338 GLY A CA 1
ATOM 2688 C C . GLY A 1 338 ? 17.131 -22.046 -3.492 1.00 85.44 338 GLY A C 1
ATOM 2689 O O . GLY A 1 338 ? 16.317 -22.949 -3.633 1.00 85.44 338 GLY A O 1
ATOM 2690 N N . GLY A 1 339 ? 18.429 -22.212 -3.773 1.00 74.94 339 GLY A N 1
ATOM 2691 C CA . GLY A 1 339 ? 19.100 -23.517 -3.901 1.00 74.94 339 GLY A CA 1
ATOM 2692 C C . GLY A 1 339 ? 18.778 -24.418 -5.102 1.00 74.94 339 GLY A C 1
ATOM 2693 O O . GLY A 1 339 ? 18.751 -25.625 -4.929 1.00 74.94 339 GLY A O 1
ATOM 2694 N N . GLY A 1 340 ? 18.622 -23.914 -6.327 1.00 73.56 340 GLY A N 1
ATOM 2695 C CA . GLY A 1 340 ? 18.310 -24.718 -7.531 1.00 73.56 340 GLY A CA 1
ATOM 2696 C C . GLY A 1 340 ? 16.824 -24.731 -7.898 1.00 73.56 340 GLY A C 1
ATOM 2697 O O . GLY A 1 340 ? 16.415 -25.468 -8.787 1.00 73.56 340 GLY A O 1
ATOM 2698 N N . SER A 1 341 ? 16.022 -23.945 -7.191 1.00 81.00 341 SER A N 1
ATOM 2699 C CA . SER A 1 341 ? 14.563 -23.951 -7.223 1.00 81.00 341 SER A CA 1
ATOM 2700 C C . SER A 1 341 ? 13.951 -23.096 -8.320 1.00 81.00 341 SER A C 1
ATOM 2702 O O . SER A 1 341 ? 14.586 -22.234 -8.923 1.00 81.00 341 SER A O 1
ATOM 2704 N N . PHE A 1 342 ? 12.671 -23.342 -8.575 1.00 88.38 342 PHE A N 1
ATOM 2705 C CA . PHE A 1 342 ? 11.884 -22.549 -9.506 1.00 88.38 342 PHE A CA 1
ATOM 2706 C C . PHE A 1 342 ? 11.259 -21.362 -8.774 1.00 88.38 342 PHE A C 1
ATOM 2708 O O . PHE A 1 342 ? 10.520 -21.558 -7.813 1.00 88.38 342 PHE A O 1
ATOM 2715 N N . GLY A 1 343 ? 11.545 -20.149 -9.236 1.00 91.88 343 GLY A N 1
ATOM 2716 C CA . GLY A 1 343 ? 10.787 -18.958 -8.868 1.00 91.88 343 GLY A CA 1
ATOM 2717 C C . GLY A 1 343 ? 9.841 -18.594 -10.007 1.00 91.88 343 GLY A C 1
ATOM 2718 O O . GLY A 1 343 ? 10.227 -18.676 -11.178 1.00 91.88 343 GLY A O 1
ATOM 2719 N N . ASN A 1 344 ? 8.621 -18.167 -9.685 1.00 95.81 344 ASN A N 1
ATOM 2720 C CA . ASN A 1 344 ? 7.651 -17.777 -10.702 1.00 95.81 344 ASN A CA 1
ATOM 2721 C C . ASN A 1 344 ? 6.734 -16.645 -10.238 1.00 95.81 344 ASN A C 1
ATOM 2723 O O . ASN A 1 344 ? 6.124 -16.724 -9.176 1.00 95.81 344 ASN A O 1
ATOM 2727 N N . VAL A 1 345 ? 6.575 -15.614 -11.056 1.00 97.62 345 VAL A N 1
ATOM 2728 C CA . VAL A 1 345 ? 5.527 -14.609 -10.883 1.00 97.62 345 VAL A CA 1
ATOM 2729 C C . VAL A 1 345 ? 4.635 -14.634 -12.112 1.00 97.62 345 VAL A C 1
ATOM 2731 O O . VAL A 1 345 ? 5.097 -14.366 -13.218 1.00 97.62 345 VAL A O 1
ATOM 2734 N N . GLN A 1 346 ? 3.353 -14.931 -11.926 1.00 98.06 346 GLN A N 1
ATOM 2735 C CA . GLN A 1 346 ? 2.380 -14.946 -13.012 1.00 98.06 346 GLN A CA 1
ATOM 2736 C C . GLN A 1 346 ? 1.228 -13.994 -12.722 1.00 98.06 346 GLN A C 1
ATOM 2738 O O . GLN A 1 346 ? 0.578 -14.109 -11.688 1.00 98.06 346 GLN A O 1
ATOM 2743 N N . ILE A 1 347 ? 0.953 -13.083 -13.649 1.00 97.94 347 ILE A N 1
ATOM 2744 C CA . ILE A 1 347 ? -0.113 -12.089 -13.544 1.00 97.94 347 ILE A CA 1
ATOM 2745 C C . ILE A 1 347 ? -0.968 -12.186 -14.807 1.00 97.94 347 ILE A C 1
ATOM 2747 O O . ILE A 1 347 ? -0.493 -11.914 -15.907 1.00 97.94 347 ILE A O 1
ATOM 2751 N N . TYR A 1 348 ? -2.223 -12.594 -14.649 1.00 98.12 348 TYR A N 1
ATOM 2752 C CA . TYR A 1 348 ? -3.175 -12.775 -15.740 1.00 98.12 348 TYR A CA 1
ATOM 2753 C C . TYR A 1 348 ? -4.418 -11.924 -15.510 1.00 98.12 348 TYR A C 1
ATOM 2755 O O . TYR A 1 348 ? -5.044 -12.023 -14.455 1.00 98.12 348 TYR A O 1
ATOM 2763 N N . SER A 1 349 ? -4.817 -11.153 -16.516 1.00 96.50 349 SER A N 1
ATOM 2764 C CA . SER A 1 349 ? -6.084 -10.423 -16.532 1.00 96.50 349 SER A CA 1
ATOM 2765 C C . SER A 1 349 ? -6.837 -10.696 -17.834 1.00 96.50 349 SER A C 1
ATOM 2767 O O . SER A 1 349 ? -6.242 -10.697 -18.909 1.00 96.50 349 SER A O 1
ATOM 2769 N N . SER A 1 350 ? -8.155 -10.894 -17.765 1.00 95.69 350 SER A N 1
ATOM 2770 C CA . SER A 1 350 ? -8.998 -10.896 -18.978 1.00 95.69 350 SER A CA 1
ATOM 2771 C C . SER A 1 350 ? -9.390 -9.479 -19.429 1.00 95.69 350 SER A C 1
ATOM 2773 O O . SER A 1 350 ? -10.093 -9.331 -20.424 1.00 95.69 350 SER A O 1
ATOM 2775 N N . SER A 1 351 ? -8.912 -8.448 -18.725 1.00 95.44 351 SER A N 1
ATOM 2776 C CA . SER A 1 351 ? -9.041 -7.022 -19.038 1.00 95.44 351 SER A CA 1
ATOM 2777 C C . SER A 1 351 ? -7.642 -6.377 -19.011 1.00 95.44 351 SER A C 1
ATOM 2779 O O . SER A 1 351 ? -6.695 -6.990 -19.498 1.00 95.44 351 SER A O 1
ATOM 2781 N N . SER A 1 352 ? -7.482 -5.154 -18.499 1.00 94.25 352 SER A N 1
ATOM 2782 C CA . SER A 1 352 ? -6.203 -4.439 -18.402 1.00 94.25 352 SER A CA 1
ATOM 2783 C C . SER A 1 352 ? -5.403 -4.748 -17.130 1.00 94.25 352 SER A C 1
ATOM 2785 O O . SER A 1 352 ? -5.961 -5.044 -16.073 1.00 94.25 352 SER A O 1
ATOM 2787 N N . ILE A 1 353 ? -4.079 -4.590 -17.220 1.00 96.69 353 ILE A N 1
ATOM 2788 C CA . ILE A 1 353 ? -3.149 -4.616 -16.082 1.00 96.69 353 ILE A CA 1
ATOM 2789 C C . ILE A 1 353 ? -2.451 -3.256 -15.993 1.00 96.69 353 ILE A C 1
ATOM 2791 O O . ILE A 1 353 ? -1.705 -2.889 -16.900 1.00 96.69 353 ILE A O 1
ATOM 2795 N N . MET A 1 354 ? -2.645 -2.524 -14.897 1.00 95.50 354 MET A N 1
ATOM 2796 C CA . MET A 1 354 ? -1.957 -1.265 -14.604 1.00 95.50 354 MET A CA 1
ATOM 2797 C C . MET A 1 354 ? -1.132 -1.420 -13.326 1.00 95.50 354 MET A C 1
ATOM 2799 O O . MET A 1 354 ? -1.667 -1.352 -12.230 1.00 95.50 354 MET A O 1
ATOM 2803 N N . LEU A 1 355 ? 0.176 -1.632 -13.450 1.00 94.88 355 LEU A N 1
ATOM 2804 C CA . LEU A 1 355 ? 1.105 -1.789 -12.326 1.00 94.88 355 LEU A CA 1
ATOM 2805 C C . LEU A 1 355 ? 2.160 -0.685 -12.384 1.00 94.88 355 LEU A C 1
ATOM 2807 O O . LEU A 1 355 ? 3.242 -0.907 -12.921 1.00 94.88 355 LEU A O 1
ATOM 2811 N N . GLY A 1 356 ? 1.843 0.511 -11.884 1.00 88.94 356 GLY A N 1
ATOM 2812 C CA . GLY A 1 356 ? 2.725 1.685 -11.925 1.00 88.94 356 GLY A CA 1
ATOM 2813 C C . GLY A 1 356 ? 3.705 1.742 -10.750 1.00 88.94 356 GLY A C 1
ATOM 2814 O O . GLY A 1 356 ? 3.365 1.342 -9.636 1.00 88.94 356 GLY A O 1
ATOM 2815 N N . TYR A 1 357 ? 4.926 2.239 -10.967 1.00 92.19 357 TYR A N 1
ATOM 2816 C CA . TYR A 1 357 ? 5.945 2.413 -9.911 1.00 92.19 357 TYR A CA 1
ATOM 2817 C C . TYR A 1 357 ? 6.198 1.161 -9.050 1.00 92.19 357 TYR A C 1
ATOM 2819 O O . TYR A 1 357 ? 6.511 1.247 -7.864 1.00 92.19 357 TYR A O 1
ATOM 2827 N N . SER A 1 358 ? 5.991 -0.015 -9.627 1.00 94.25 358 SER A N 1
ATOM 2828 C CA . SER A 1 358 ? 5.930 -1.291 -8.924 1.00 94.25 358 SER A CA 1
ATOM 2829 C C . SER A 1 358 ? 7.181 -2.120 -9.183 1.00 94.25 358 SER A C 1
ATOM 2831 O O . SER A 1 358 ? 7.903 -1.925 -10.158 1.00 94.25 358 SER A O 1
ATOM 2833 N N . LYS A 1 359 ? 7.457 -3.080 -8.307 1.00 95.06 359 LYS A N 1
ATOM 2834 C CA . LYS A 1 359 ? 8.553 -4.034 -8.466 1.00 95.06 359 LYS A CA 1
ATOM 2835 C C . LYS A 1 359 ? 7.965 -5.425 -8.636 1.00 95.06 359 LYS A C 1
ATOM 2837 O O . LYS A 1 359 ? 7.321 -5.928 -7.725 1.00 95.06 359 LYS A O 1
ATOM 2842 N N . ILE A 1 360 ? 8.198 -6.040 -9.786 1.00 96.06 360 ILE A N 1
ATOM 2843 C CA . ILE A 1 360 ? 7.763 -7.397 -10.114 1.00 96.06 360 ILE A CA 1
ATOM 2844 C C . ILE A 1 360 ? 9.030 -8.210 -10.317 1.00 96.06 360 ILE A C 1
ATOM 2846 O O . ILE A 1 360 ? 9.706 -8.069 -11.332 1.00 96.06 360 ILE A O 1
ATOM 2850 N N . GLN A 1 361 ? 9.398 -9.013 -9.327 1.00 95.06 361 GLN A N 1
ATOM 2851 C CA . GLN A 1 361 ? 10.675 -9.703 -9.320 1.00 95.06 361 GLN A CA 1
ATOM 2852 C C . GLN A 1 361 ? 10.492 -11.201 -9.131 1.00 95.06 361 GLN A C 1
ATOM 2854 O O . GLN A 1 361 ? 9.850 -11.669 -8.199 1.00 95.06 361 GLN A O 1
ATOM 2859 N N . CYS A 1 362 ? 11.167 -11.965 -9.969 1.00 93.94 362 CYS A N 1
ATOM 2860 C CA . CYS A 1 362 ? 11.423 -13.364 -9.725 1.00 93.94 362 CYS A CA 1
ATOM 2861 C C . CYS A 1 362 ? 12.929 -13.586 -9.575 1.00 93.94 362 CYS A C 1
ATOM 2863 O O . CYS A 1 362 ? 13.708 -13.006 -10.329 1.00 93.94 362 CYS A O 1
ATOM 2865 N N . SER A 1 363 ? 13.357 -14.439 -8.646 1.00 92.31 363 SER A N 1
ATOM 2866 C CA . SER A 1 363 ? 14.740 -14.921 -8.601 1.00 92.31 363 SER A CA 1
ATOM 2867 C C . SER A 1 363 ? 14.836 -16.412 -8.297 1.00 92.31 363 SER A C 1
ATOM 2869 O O . SER A 1 363 ? 13.973 -16.984 -7.628 1.00 92.31 363 SER A O 1
ATOM 2871 N N . SER A 1 364 ? 15.880 -17.043 -8.829 1.00 89.12 364 SER A N 1
ATOM 2872 C CA . SER A 1 364 ? 16.226 -18.442 -8.596 1.00 89.12 364 SER A CA 1
ATOM 2873 C C . SER A 1 364 ? 17.736 -18.582 -8.516 1.00 89.12 364 SER A C 1
ATOM 2875 O O . SER A 1 364 ? 18.472 -18.042 -9.347 1.00 89.12 364 SER A O 1
ATOM 2877 N N . ASN A 1 365 ? 18.194 -19.345 -7.530 1.00 85.50 365 ASN A N 1
ATOM 2878 C CA . ASN A 1 365 ? 19.595 -19.741 -7.421 1.00 85.50 365 ASN A CA 1
ATOM 2879 C C . ASN A 1 365 ? 19.820 -21.116 -8.076 1.00 85.50 365 ASN A C 1
ATOM 2881 O O . ASN A 1 365 ? 18.886 -21.905 -8.185 1.00 85.50 365 ASN A O 1
ATOM 2885 N N . GLY A 1 366 ? 21.057 -21.447 -8.450 1.00 83.75 366 GLY A N 1
ATOM 2886 C CA . GLY A 1 366 ? 21.462 -22.765 -8.957 1.00 83.75 366 GLY A CA 1
ATOM 2887 C C . GLY A 1 366 ? 20.998 -23.052 -10.391 1.00 83.75 366 GLY A C 1
ATOM 2888 O O . GLY A 1 366 ? 21.091 -22.191 -11.259 1.00 83.75 366 GLY A O 1
ATOM 2889 N N . ASN A 1 367 ? 20.515 -24.273 -10.643 1.00 84.38 367 ASN A N 1
ATOM 2890 C CA . ASN A 1 367 ? 20.015 -24.731 -11.953 1.00 84.38 367 ASN A CA 1
ATOM 2891 C C . ASN A 1 367 ? 18.498 -24.511 -12.130 1.00 84.38 367 ASN A C 1
ATOM 2893 O O . ASN A 1 367 ? 17.867 -25.161 -12.961 1.00 84.38 367 ASN A O 1
ATOM 2897 N N . GLY A 1 368 ? 17.905 -23.643 -11.309 1.00 85.06 368 GLY A N 1
ATOM 2898 C CA . GLY A 1 368 ? 16.475 -23.357 -11.320 1.00 85.06 368 GLY A CA 1
ATOM 2899 C C . GLY A 1 368 ? 15.991 -22.628 -12.575 1.00 85.06 368 GLY A C 1
ATOM 2900 O O . GLY A 1 368 ? 16.731 -22.397 -13.530 1.00 85.06 368 GLY A O 1
ATOM 2901 N N . LYS A 1 369 ? 14.728 -22.214 -12.576 1.00 89.69 369 LYS A N 1
ATOM 2902 C CA . LYS A 1 369 ? 14.200 -21.273 -13.573 1.00 89.69 369 LYS A CA 1
ATOM 2903 C C . LYS A 1 369 ? 13.558 -20.099 -12.836 1.00 89.69 369 LYS A C 1
ATOM 2905 O O . LYS A 1 369 ? 12.932 -20.283 -11.794 1.00 89.69 369 LYS A O 1
ATOM 2910 N N . SER A 1 370 ? 13.741 -18.898 -13.361 1.00 92.56 370 SER A N 1
ATOM 2911 C CA . SER A 1 370 ? 13.043 -17.692 -12.933 1.00 92.56 370 SER A CA 1
ATOM 2912 C C . SER A 1 370 ? 12.164 -17.205 -14.054 1.00 92.56 370 SER A C 1
ATOM 2914 O O . SER A 1 370 ? 12.624 -16.985 -15.170 1.00 92.56 370 SER A O 1
ATOM 2916 N N . GLU A 1 371 ? 10.886 -17.047 -13.767 1.00 94.56 371 GLU A N 1
ATOM 2917 C CA . GLU A 1 371 ? 9.914 -16.699 -14.785 1.00 94.56 371 GLU A CA 1
ATOM 2918 C C . GLU A 1 371 ? 8.995 -15.595 -14.278 1.00 94.56 371 GLU A C 1
ATOM 2920 O O . GLU A 1 371 ? 8.433 -15.690 -13.191 1.00 94.56 371 GLU A O 1
ATOM 2925 N N . VAL A 1 372 ? 8.861 -14.536 -15.073 1.00 96.06 372 VAL A N 1
ATOM 2926 C CA . VAL A 1 372 ? 7.830 -13.516 -14.895 1.00 96.06 372 VAL A CA 1
ATOM 2927 C C . VAL A 1 372 ? 6.939 -13.533 -16.129 1.00 96.06 372 VAL A C 1
ATOM 2929 O O . VAL A 1 372 ? 7.411 -13.295 -17.240 1.00 96.06 372 VAL A O 1
ATOM 2932 N N . VAL A 1 373 ? 5.653 -13.821 -15.942 1.00 96.25 373 VAL A N 1
ATOM 2933 C CA . VAL A 1 373 ? 4.646 -13.833 -17.008 1.00 96.25 373 VAL A CA 1
ATOM 2934 C C . VAL A 1 373 ? 3.570 -12.811 -16.681 1.00 96.25 373 VAL A C 1
ATOM 2936 O O . VAL A 1 373 ? 2.914 -12.926 -15.650 1.00 96.25 373 VAL A O 1
ATOM 2939 N N . ILE A 1 374 ? 3.360 -11.838 -17.564 1.00 96.19 374 ILE A N 1
ATOM 2940 C CA . ILE A 1 374 ? 2.276 -10.856 -17.458 1.00 96.19 374 ILE A CA 1
ATOM 2941 C C . ILE A 1 374 ? 1.446 -10.946 -18.735 1.00 96.19 374 ILE A C 1
ATOM 2943 O O . ILE A 1 374 ? 1.963 -10.726 -19.827 1.00 96.19 374 ILE A O 1
ATOM 2947 N N . ASN A 1 375 ? 0.173 -11.301 -18.621 1.00 96.81 375 ASN A N 1
ATOM 2948 C CA . ASN A 1 375 ? -0.699 -11.466 -19.777 1.00 96.81 375 ASN A CA 1
ATOM 2949 C C . ASN A 1 375 ? -2.048 -10.785 -19.544 1.00 96.81 375 ASN A C 1
ATOM 2951 O O . ASN A 1 375 ? -2.687 -11.010 -18.516 1.00 96.81 375 ASN A O 1
ATOM 2955 N N . ALA A 1 376 ? -2.472 -9.976 -20.508 1.00 94.75 376 ALA A N 1
ATOM 2956 C CA . ALA A 1 376 ? -3.722 -9.237 -20.465 1.00 94.75 376 ALA A CA 1
ATOM 2957 C C . ALA A 1 376 ? -4.433 -9.296 -21.822 1.00 94.75 376 ALA A C 1
ATOM 2959 O O . ALA A 1 376 ? -3.793 -9.178 -22.867 1.00 94.75 376 ALA A O 1
ATOM 2960 N N . ASN A 1 377 ? -5.762 -9.413 -21.824 1.00 93.75 377 ASN A N 1
ATOM 2961 C CA . ASN A 1 377 ? -6.536 -9.177 -23.052 1.00 93.75 377 ASN A CA 1
ATOM 2962 C C . ASN A 1 377 ? -6.733 -7.673 -23.319 1.00 93.75 377 ASN A C 1
ATOM 2964 O O . ASN A 1 377 ? -7.005 -7.276 -24.444 1.00 93.75 377 ASN A O 1
ATOM 2968 N N . GLY A 1 378 ? -6.636 -6.830 -22.291 1.00 91.88 378 GLY A N 1
ATOM 2969 C CA . GLY A 1 378 ? -6.618 -5.373 -22.410 1.00 91.88 378 GLY A CA 1
ATOM 2970 C C . GLY A 1 378 ? -5.193 -4.833 -22.498 1.00 91.88 378 GLY A C 1
ATOM 2971 O O . GLY A 1 378 ? -4.268 -5.561 -22.838 1.00 91.88 378 GLY A O 1
ATOM 2972 N N . ALA A 1 379 ? -5.008 -3.551 -22.178 1.00 90.62 379 ALA A N 1
ATOM 2973 C CA . ALA A 1 379 ? -3.688 -2.926 -22.151 1.00 90.62 379 ALA A CA 1
ATOM 2974 C C . ALA A 1 379 ? -2.854 -3.387 -20.942 1.00 90.62 379 ALA A C 1
ATOM 2976 O O . ALA A 1 379 ? -3.386 -3.571 -19.844 1.00 90.62 379 ALA A O 1
ATOM 2977 N N . ILE A 1 380 ? -1.534 -3.488 -21.127 1.00 93.75 380 ILE A N 1
ATOM 2978 C CA . ILE A 1 380 ? -0.567 -3.637 -20.031 1.00 93.75 380 ILE A CA 1
ATOM 2979 C C . ILE A 1 380 ? 0.200 -2.329 -19.883 1.00 93.75 380 ILE A C 1
ATOM 2981 O O . ILE A 1 380 ? 0.942 -1.919 -20.777 1.00 93.75 380 ILE A O 1
ATOM 2985 N N . ASN A 1 381 ? 0.059 -1.692 -18.727 1.00 90.50 381 ASN A N 1
ATOM 2986 C CA . ASN A 1 381 ? 0.820 -0.516 -18.349 1.00 90.50 381 ASN A CA 1
ATOM 2987 C C . ASN A 1 381 ? 1.649 -0.823 -17.099 1.00 90.50 381 ASN A C 1
ATOM 2989 O O . ASN A 1 381 ? 1.114 -0.940 -16.000 1.00 90.50 381 ASN A O 1
ATOM 2993 N N . CYS A 1 382 ? 2.965 -0.917 -17.266 1.00 89.31 382 CYS A N 1
ATOM 2994 C CA . CYS A 1 382 ? 3.921 -1.043 -16.169 1.00 89.31 382 CYS A CA 1
ATOM 2995 C C . CYS A 1 382 ? 4.878 0.156 -16.144 1.00 89.31 382 CYS A C 1
ATOM 2997 O O . CYS A 1 382 ? 6.093 -0.003 -16.015 1.00 89.31 382 CYS A O 1
ATOM 2999 N N . SER A 1 383 ? 4.338 1.365 -16.325 1.00 80.56 383 SER A N 1
ATOM 3000 C CA . SER A 1 383 ? 5.128 2.598 -16.334 1.00 80.56 383 SER A CA 1
ATOM 3001 C C . SER A 1 383 ? 5.907 2.763 -15.030 1.00 80.56 383 SER A C 1
ATOM 3003 O O . SER A 1 383 ? 5.342 2.663 -13.938 1.00 80.56 383 SER A O 1
ATOM 3005 N N . TYR A 1 384 ? 7.204 3.054 -15.158 1.00 84.94 384 TYR A N 1
ATOM 3006 C CA . TYR A 1 384 ? 8.129 3.255 -14.036 1.00 84.94 384 TYR A CA 1
ATOM 3007 C C . TYR A 1 384 ? 8.268 2.045 -13.102 1.00 84.94 384 TYR A C 1
ATOM 3009 O O . TYR A 1 384 ? 8.690 2.188 -11.953 1.00 84.94 384 TYR A O 1
ATOM 3017 N N . SER A 1 385 ? 7.917 0.856 -13.589 1.00 88.00 385 SER A N 1
ATOM 3018 C CA . SER A 1 385 ? 8.022 -0.387 -12.837 1.00 88.00 385 SER A CA 1
ATOM 3019 C C . SER A 1 385 ? 9.267 -1.169 -13.225 1.00 88.00 385 SER A C 1
ATOM 3021 O O . SER A 1 385 ? 9.739 -1.118 -14.359 1.00 88.00 385 SER A O 1
ATOM 3023 N N . ASN A 1 386 ? 9.781 -1.928 -12.262 1.00 88.44 386 ASN A N 1
ATOM 3024 C CA . ASN A 1 386 ? 10.908 -2.828 -12.440 1.00 88.44 386 ASN A CA 1
ATOM 3025 C C . ASN A 1 386 ? 10.388 -4.256 -12.581 1.00 88.44 386 ASN A C 1
ATOM 3027 O O . ASN A 1 386 ? 9.987 -4.859 -11.585 1.00 88.44 386 ASN A O 1
ATOM 3031 N N . VAL A 1 387 ? 10.408 -4.795 -13.800 1.00 91.44 387 VAL A N 1
ATOM 3032 C CA . VAL A 1 387 ? 10.102 -6.207 -14.071 1.00 91.44 387 VAL A CA 1
ATOM 3033 C C . VAL A 1 387 ? 11.411 -6.971 -14.233 1.00 91.44 387 VAL A C 1
ATOM 3035 O O . VAL A 1 387 ? 12.170 -6.700 -15.160 1.00 91.44 387 VAL A O 1
ATOM 3038 N N . ILE A 1 388 ? 11.692 -7.892 -13.313 1.00 90.38 388 ILE A N 1
ATOM 3039 C CA . ILE A 1 388 ? 13.005 -8.517 -13.145 1.00 90.38 388 ILE A CA 1
ATOM 3040 C C . ILE A 1 388 ? 12.852 -10.038 -13.039 1.00 90.38 388 ILE A C 1
ATOM 3042 O O . ILE A 1 388 ? 12.116 -10.533 -12.190 1.00 90.38 388 ILE A O 1
ATOM 3046 N N . ALA A 1 389 ? 13.614 -10.787 -13.835 1.00 90.25 389 ALA A N 1
ATOM 3047 C CA . ALA A 1 389 ? 13.807 -12.229 -13.671 1.00 90.25 389 ALA A CA 1
ATOM 3048 C C . ALA A 1 389 ? 15.301 -12.514 -13.459 1.00 90.25 389 ALA A C 1
ATOM 3050 O O . ALA A 1 389 ? 16.069 -12.628 -14.414 1.00 90.25 389 ALA A O 1
ATOM 3051 N N . ASN A 1 390 ? 15.727 -12.600 -12.201 1.00 87.00 390 ASN A N 1
ATOM 3052 C CA . ASN A 1 390 ? 17.130 -12.760 -11.838 1.00 87.00 390 ASN A CA 1
ATOM 3053 C C . ASN A 1 390 ? 17.560 -14.227 -11.851 1.00 87.00 390 ASN A C 1
ATOM 3055 O O . ASN A 1 390 ? 16.961 -15.080 -11.194 1.00 87.00 390 ASN A O 1
ATOM 3059 N N . LYS A 1 391 ? 18.666 -14.468 -12.551 1.00 79.31 391 LYS A N 1
ATOM 3060 C CA . LYS A 1 391 ? 19.417 -15.719 -12.551 1.00 79.31 391 LYS A CA 1
ATOM 3061 C C . LYS A 1 391 ? 20.561 -15.598 -11.553 1.00 79.31 391 LYS A C 1
ATOM 3063 O O . LYS A 1 391 ? 21.259 -14.590 -11.539 1.00 79.31 391 LYS A O 1
ATOM 3068 N N . ASN A 1 392 ? 20.796 -16.639 -10.770 1.00 79.81 392 ASN A N 1
ATOM 3069 C CA . ASN A 1 392 ? 22.019 -16.770 -9.993 1.00 79.81 392 ASN A CA 1
ATOM 3070 C C . ASN A 1 392 ? 22.547 -18.200 -10.152 1.00 79.81 392 ASN A C 1
ATOM 3072 O O . ASN A 1 392 ? 21.907 -19.150 -9.708 1.00 79.81 392 ASN A O 1
ATOM 3076 N N . GLY A 1 393 ? 23.684 -18.373 -10.826 1.00 79.00 393 GLY A N 1
ATOM 3077 C CA . GLY A 1 393 ? 24.190 -19.684 -11.252 1.00 79.00 393 GLY A CA 1
ATOM 3078 C C . GLY A 1 393 ? 23.830 -20.002 -12.704 1.00 79.00 393 GLY A C 1
ATOM 3079 O O . GLY A 1 393 ? 23.916 -19.125 -13.554 1.00 79.00 393 GLY A O 1
ATOM 3080 N N . ASN A 1 394 ? 23.430 -21.242 -13.003 1.00 78.06 394 ASN A N 1
ATOM 3081 C CA . ASN A 1 394 ? 23.107 -21.710 -14.360 1.00 78.06 394 ASN A CA 1
ATOM 3082 C C . ASN A 1 394 ? 21.603 -21.661 -14.694 1.00 78.06 394 ASN A C 1
ATOM 3084 O O . ASN A 1 394 ? 21.201 -22.178 -15.733 1.00 78.06 394 ASN A O 1
ATOM 3088 N N . SER A 1 395 ? 20.778 -21.006 -13.874 1.00 73.38 395 SER A N 1
ATOM 3089 C CA . SER A 1 395 ? 19.325 -20.948 -14.059 1.00 73.38 395 SER A CA 1
ATOM 3090 C C . SER A 1 395 ? 18.882 -20.260 -15.355 1.00 73.38 395 SER A C 1
ATOM 3092 O O . SER A 1 395 ? 19.599 -19.445 -15.925 1.00 73.38 395 SER A O 1
ATOM 3094 N N . ASN A 1 396 ? 17.696 -20.583 -15.863 1.00 84.31 396 ASN A N 1
ATOM 3095 C CA . ASN A 1 396 ? 17.132 -19.862 -17.007 1.00 84.31 396 ASN A CA 1
ATOM 3096 C C . ASN A 1 396 ? 16.188 -18.758 -16.523 1.00 84.31 396 ASN A C 1
ATOM 3098 O O . ASN A 1 396 ? 15.334 -19.019 -15.678 1.00 84.31 396 ASN A O 1
ATOM 3102 N N . SER A 1 397 ? 16.308 -17.556 -17.086 1.00 85.88 397 SER A N 1
ATOM 3103 C CA . SER A 1 397 ? 15.441 -16.419 -16.762 1.00 85.88 397 SER A CA 1
ATOM 3104 C C . SER A 1 397 ? 14.580 -16.021 -17.951 1.00 85.88 397 SER A C 1
ATOM 3106 O O . SER A 1 397 ? 15.091 -15.841 -19.056 1.00 85.88 397 SER A O 1
ATOM 3108 N N . TYR A 1 398 ? 13.283 -15.841 -17.716 1.00 89.88 398 TYR A N 1
ATOM 3109 C CA . TYR A 1 398 ? 12.323 -15.464 -18.748 1.00 89.88 398 TYR A CA 1
ATOM 3110 C C . TYR A 1 398 ? 11.411 -14.350 -18.257 1.00 89.88 398 TYR A C 1
ATOM 3112 O O . TYR A 1 398 ? 10.854 -14.430 -17.161 1.00 89.88 398 TYR A O 1
ATOM 3120 N N . ILE A 1 399 ? 11.226 -13.341 -19.104 1.00 92.56 399 ILE A N 1
ATOM 3121 C CA . ILE A 1 399 ? 10.176 -12.338 -18.943 1.00 92.56 399 ILE A CA 1
ATOM 3122 C C . ILE A 1 399 ? 9.291 -12.435 -20.180 1.00 92.56 399 ILE A C 1
ATOM 3124 O O . ILE A 1 399 ? 9.747 -12.200 -21.300 1.00 92.56 399 ILE A O 1
ATOM 3128 N N . LYS A 1 400 ? 8.028 -12.808 -19.981 1.00 93.06 400 LYS A N 1
ATOM 3129 C CA . LYS A 1 400 ? 7.030 -12.892 -21.045 1.00 93.06 400 LYS A CA 1
ATOM 3130 C C . LYS A 1 400 ? 5.903 -11.919 -20.759 1.00 93.06 400 LYS A C 1
ATOM 3132 O O . LYS A 1 400 ? 5.235 -12.034 -19.734 1.00 93.06 400 LYS A O 1
ATOM 3137 N N . ILE A 1 401 ? 5.678 -10.998 -21.684 1.00 92.12 401 ILE A N 1
ATOM 3138 C CA . ILE A 1 401 ? 4.612 -10.009 -21.584 1.00 92.12 401 ILE A CA 1
ATOM 3139 C C . ILE A 1 401 ? 3.798 -10.070 -22.862 1.00 92.12 401 ILE A C 1
ATOM 3141 O O . ILE A 1 401 ? 4.355 -9.960 -23.950 1.00 92.12 401 ILE A O 1
ATOM 3145 N N . SER A 1 402 ? 2.497 -10.301 -22.732 1.00 91.19 402 SER A N 1
ATOM 3146 C CA . SER A 1 402 ? 1.594 -10.377 -23.879 1.00 91.19 402 SER A CA 1
ATOM 3147 C C . SER A 1 402 ? 0.332 -9.568 -23.643 1.00 91.19 402 SER A C 1
ATOM 3149 O O . SER A 1 402 ? -0.296 -9.707 -22.595 1.00 91.19 402 SER A O 1
ATOM 3151 N N . SER A 1 403 ? -0.030 -8.731 -24.610 1.00 90.00 403 SER A N 1
ATOM 3152 C CA . SER A 1 403 ? -1.181 -7.832 -24.518 1.00 90.00 403 SER A CA 1
ATOM 3153 C C . SER A 1 403 ? -1.895 -7.731 -25.858 1.00 90.00 403 SER A C 1
ATOM 3155 O O . SER A 1 403 ? -1.247 -7.477 -26.868 1.00 90.00 403 SER A O 1
ATOM 3157 N N . LEU A 1 404 ? -3.225 -7.848 -25.886 1.00 83.56 404 LEU A N 1
ATOM 3158 C CA . LEU A 1 404 ? -3.986 -7.505 -27.100 1.00 83.56 404 LEU A CA 1
ATOM 3159 C C . LEU A 1 404 ? -4.247 -5.990 -27.207 1.00 83.56 404 LEU A C 1
ATOM 3161 O O . LEU A 1 404 ? -4.475 -5.486 -28.303 1.00 83.56 404 LEU A O 1
ATOM 3165 N N . GLY A 1 405 ? -4.200 -5.254 -26.087 1.00 70.81 405 GLY A N 1
ATOM 3166 C CA . GLY A 1 405 ? -4.500 -3.817 -26.014 1.00 70.81 405 GLY A CA 1
ATOM 3167 C C . GLY A 1 405 ? -3.277 -2.890 -26.033 1.00 70.81 405 GLY A C 1
ATOM 3168 O O . GLY A 1 405 ? -3.410 -1.711 -25.711 1.00 70.81 405 GLY A O 1
ATOM 3169 N N . GLY A 1 406 ? -2.087 -3.408 -26.359 1.00 75.12 406 GLY A N 1
ATOM 3170 C CA . GLY A 1 406 ? -0.814 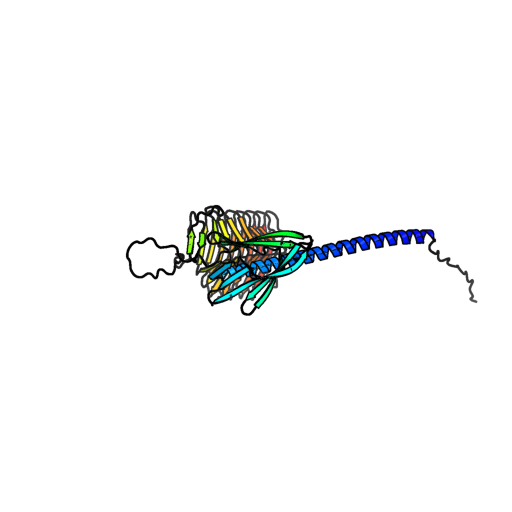-2.674 -26.347 1.00 75.12 406 GLY A CA 1
ATOM 3171 C C . GLY A 1 406 ? -0.057 -2.742 -25.011 1.00 75.12 406 GLY A C 1
ATOM 3172 O O . GLY A 1 406 ? -0.621 -3.083 -23.966 1.00 75.12 406 GLY A O 1
ATOM 3173 N N . THR A 1 407 ? 1.247 -2.447 -25.044 1.00 73.75 407 THR A N 1
ATOM 3174 C CA . THR A 1 407 ? 2.149 -2.514 -23.879 1.00 73.75 407 THR A CA 1
ATOM 3175 C C . THR A 1 407 ? 2.942 -1.220 -23.706 1.00 73.75 407 THR A C 1
ATOM 3177 O O . THR A 1 407 ? 3.631 -0.803 -24.635 1.00 73.75 407 THR A O 1
ATOM 3180 N N . ASN A 1 408 ? 2.920 -0.625 -22.512 1.00 70.00 408 ASN A N 1
ATOM 3181 C CA . ASN A 1 408 ? 3.822 0.466 -22.130 1.00 70.00 408 ASN A CA 1
ATOM 3182 C C . ASN A 1 408 ? 4.580 0.060 -20.861 1.00 70.00 408 ASN A C 1
ATOM 3184 O O . ASN A 1 408 ? 4.025 0.088 -19.760 1.00 70.00 408 ASN A O 1
ATOM 3188 N N . ALA A 1 409 ? 5.814 -0.416 -21.016 1.00 60.12 409 ALA A N 1
ATOM 3189 C CA . ALA A 1 409 ? 6.590 -0.945 -19.904 1.00 60.12 409 ALA A CA 1
ATOM 3190 C C . ALA A 1 409 ? 8.096 -0.752 -20.126 1.00 60.12 409 ALA A C 1
ATOM 3192 O O . ALA A 1 409 ? 8.618 -0.966 -21.219 1.00 60.12 409 ALA A O 1
ATOM 3193 N N . SER A 1 410 ? 8.785 -0.336 -19.063 1.00 57.00 410 SER A N 1
ATOM 3194 C CA . SER A 1 410 ? 10.243 -0.261 -18.987 1.00 57.00 410 SER A CA 1
ATOM 3195 C C . SER A 1 410 ? 10.795 -1.581 -18.450 1.00 57.00 410 SER A C 1
ATOM 3197 O O . SER A 1 410 ? 10.368 -2.039 -17.391 1.00 57.00 410 SER A O 1
ATOM 3199 N N . PHE A 1 411 ? 11.751 -2.190 -19.153 1.00 57.84 411 PHE A N 1
ATOM 3200 C CA . PHE A 1 411 ? 12.324 -3.484 -18.774 1.00 57.84 411 PHE A CA 1
ATOM 3201 C C . PHE A 1 411 ? 13.793 -3.347 -18.398 1.00 57.84 411 PHE A C 1
ATOM 3203 O O . PHE A 1 411 ? 14.563 -2.714 -19.115 1.00 57.84 411 PHE A O 1
ATOM 3210 N N . ALA A 1 412 ? 14.185 -3.976 -17.291 1.00 51.16 412 ALA A N 1
ATOM 3211 C CA . ALA A 1 412 ? 15.576 -4.074 -16.878 1.00 51.16 412 ALA A CA 1
ATOM 3212 C C . ALA A 1 412 ? 15.909 -5.539 -16.578 1.00 51.16 412 ALA A C 1
ATOM 3214 O O . ALA A 1 412 ? 15.491 -6.093 -15.564 1.00 51.16 412 ALA A O 1
ATOM 3215 N N . THR A 1 413 ? 16.691 -6.168 -17.452 1.00 48.59 413 THR A N 1
ATOM 3216 C CA . THR A 1 413 ? 17.349 -7.446 -17.162 1.00 48.59 413 THR A CA 1
ATOM 3217 C C . THR A 1 413 ? 18.765 -7.155 -16.685 1.00 48.59 413 THR A C 1
ATOM 3219 O O . THR A 1 413 ? 19.581 -6.657 -17.461 1.00 48.59 413 THR A O 1
ATOM 3222 N N . LYS A 1 414 ? 19.078 -7.445 -15.419 1.00 46.50 414 LYS A N 1
ATOM 3223 C CA . LYS A 1 414 ? 20.472 -7.474 -14.962 1.00 46.50 414 LYS A CA 1
ATOM 3224 C C . LYS A 1 414 ? 21.054 -8.859 -15.250 1.00 46.50 414 LYS A C 1
ATOM 3226 O O . LYS A 1 414 ? 20.534 -9.842 -14.743 1.00 46.50 414 LYS A O 1
ATOM 3231 N N . GLU A 1 415 ? 22.098 -8.874 -16.079 1.00 39.59 415 GLU A N 1
ATOM 3232 C CA . GLU A 1 415 ? 23.085 -9.949 -16.286 1.00 39.59 415 GLU A CA 1
ATOM 3233 C C . GLU A 1 415 ? 22.538 -11.375 -16.523 1.00 39.59 415 GLU A C 1
ATOM 3235 O O . GLU A 1 415 ? 22.202 -12.114 -15.601 1.00 39.59 415 GLU A O 1
ATOM 3240 N N . GLY A 1 416 ? 22.532 -11.805 -17.791 1.00 44.59 416 GLY A N 1
ATOM 3241 C CA . GLY A 1 416 ? 22.361 -13.209 -18.186 1.00 44.59 416 GLY A CA 1
ATOM 3242 C C . GLY A 1 416 ? 21.620 -13.390 -19.514 1.00 44.59 416 GLY A C 1
ATOM 3243 O O . GLY A 1 416 ? 20.863 -12.516 -19.923 1.00 44.59 416 GLY A O 1
ATOM 3244 N N . ASN A 1 417 ? 21.821 -14.541 -20.171 1.00 44.34 417 ASN A N 1
ATOM 3245 C CA . ASN A 1 417 ? 21.145 -14.983 -21.406 1.00 44.34 417 ASN A CA 1
ATOM 3246 C C . ASN A 1 417 ? 19.631 -15.227 -21.194 1.00 44.34 417 ASN A C 1
ATOM 3248 O O . ASN A 1 417 ? 19.146 -16.350 -21.335 1.00 44.34 417 ASN A O 1
ATOM 3252 N N . GLY A 1 418 ? 18.895 -14.203 -20.770 1.00 51.88 418 GLY A N 1
ATOM 3253 C CA . GLY A 1 418 ? 17.449 -14.229 -20.597 1.00 51.88 418 GLY A CA 1
ATOM 3254 C C . GLY A 1 418 ? 16.738 -13.772 -21.864 1.00 51.88 418 GLY A C 1
ATOM 3255 O O . GLY A 1 418 ? 17.186 -12.856 -22.549 1.00 51.88 418 GLY A O 1
ATOM 3256 N N . MET A 1 419 ? 15.615 -14.410 -22.178 1.00 56.34 419 MET A N 1
ATOM 3257 C CA . MET A 1 419 ? 14.774 -14.011 -23.303 1.00 56.34 419 MET A CA 1
ATOM 3258 C C . MET A 1 419 ? 13.657 -13.101 -22.791 1.00 56.34 419 MET A C 1
ATOM 3260 O O . MET A 1 419 ? 12.875 -13.503 -21.924 1.00 56.34 419 MET A O 1
ATOM 3264 N N . ILE A 1 420 ? 13.581 -11.887 -23.334 1.00 70.75 420 ILE A N 1
ATOM 3265 C CA . ILE A 1 420 ? 12.413 -11.019 -23.183 1.00 70.75 420 ILE A CA 1
ATOM 3266 C C . ILE A 1 420 ? 11.520 -11.270 -24.397 1.00 70.75 420 ILE A C 1
ATOM 3268 O O . ILE A 1 420 ? 11.932 -11.029 -25.530 1.00 70.75 420 ILE A O 1
ATOM 3272 N N . ILE A 1 421 ? 10.308 -11.770 -24.166 1.00 63.09 421 ILE A N 1
ATOM 3273 C CA . ILE A 1 421 ? 9.300 -11.950 -25.215 1.00 63.09 421 ILE A CA 1
ATOM 3274 C C . ILE A 1 421 ? 8.180 -10.948 -24.950 1.00 63.09 421 ILE A C 1
ATOM 3276 O O . ILE A 1 421 ? 7.424 -11.119 -23.993 1.00 63.09 421 ILE A O 1
ATOM 3280 N N . ILE A 1 422 ? 8.070 -9.931 -25.804 1.00 71.69 422 ILE A N 1
ATOM 3281 C CA . ILE A 1 422 ? 6.944 -8.990 -25.823 1.00 71.69 422 ILE A CA 1
ATOM 3282 C C . ILE A 1 422 ? 6.108 -9.344 -27.051 1.00 71.69 422 ILE A C 1
ATOM 3284 O O . ILE A 1 422 ? 6.644 -9.361 -28.160 1.00 71.69 422 ILE A O 1
ATOM 3288 N N . LYS A 1 423 ? 4.842 -9.707 -26.841 1.00 50.84 423 LYS A N 1
ATOM 3289 C CA . LYS A 1 423 ? 3.889 -10.034 -27.908 1.00 50.84 423 LYS A CA 1
ATOM 3290 C C . LYS A 1 423 ? 2.687 -9.114 -27.887 1.00 50.84 423 LYS A C 1
ATOM 3292 O O . LYS A 1 423 ? 2.152 -8.889 -26.776 1.00 50.84 423 LYS A O 1
#

Radius of gyration: 32.42 Å; chains: 1; bounding box: 87×89×88 Å

Organism: Clostridium tetanomorphum (NCBI:txid1553)